Protein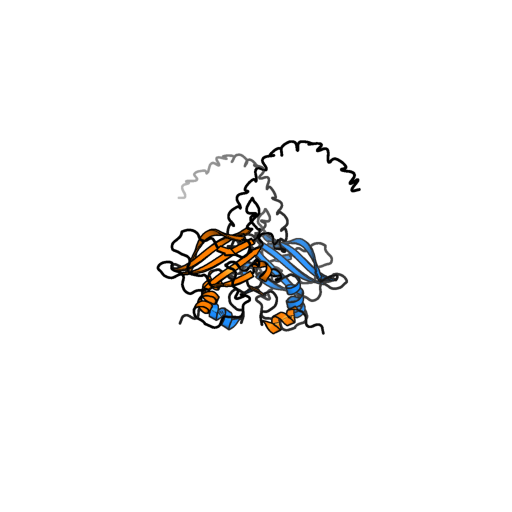 AF-0000000086717239 (afdb_homodimer)

Nearest PDB structures (foldseek):
  1ut4-assembly1_A  TM=8.420E-01  e=1.235E-12  Arabidopsis thaliana
  1ut7-assembly1_A  TM=8.519E-01  e=2.074E-12  Arabidopsis thaliana
  3swm-assembly1_A  TM=8.344E-01  e=1.849E-12  Arabidopsis thaliana
  1ut7-assembly1_B  TM=8.273E-01  e=2.074E-12  Arabidopsis thaliana
  7xp3-assembly1_A  TM=7.895E-01  e=3.708E-10  Arabidopsis thaliana

Solvent-accessible surface area (backbone atoms only — not comparable to full-atom values): 24141 Å² total; per-residue (Å²): 126,83,73,48,69,65,56,48,49,26,70,73,71,63,51,41,86,31,52,38,85,62,53,51,72,63,43,45,44,64,59,41,46,48,27,59,61,70,69,45,86,66,66,80,75,81,64,41,77,50,80,58,64,39,82,65,78,45,55,58,50,76,73,52,60,83,47,92,58,74,64,46,40,31,36,27,72,53,74,85,71,71,98,61,93,74,69,58,39,51,24,29,61,25,30,34,40,57,73,51,80,41,79,34,66,60,86,93,40,68,47,27,38,40,32,36,28,38,32,27,44,62,80,51,89,63,61,48,69,48,57,38,37,34,40,38,36,38,39,29,47,98,86,69,43,72,48,67,51,51,31,39,34,40,38,31,47,71,72,60,64,66,80,74,67,68,74,65,72,74,71,73,74,70,70,72,69,73,65,77,69,69,71,74,77,78,74,78,75,73,75,76,79,75,77,76,72,81,68,85,121,128,81,72,48,68,63,57,47,48,26,71,74,69,63,52,41,86,30,52,38,87,64,54,52,72,64,43,46,44,64,60,39,47,49,27,58,60,68,71,43,87,65,64,77,74,81,63,42,79,48,82,58,64,39,82,65,80,46,53,59,51,75,72,52,60,85,47,91,59,74,62,46,41,30,36,28,73,54,75,84,70,73,98,63,94,74,68,56,38,52,24,28,59,24,31,34,39,58,74,50,77,41,80,36,64,60,86,92,38,65,48,27,40,39,33,37,28,38,33,27,42,60,78,53,92,64,59,49,68,49,58,36,38,34,40,38,36,37,38,30,45,99,85,68,44,72,48,68,50,51,32,38,32,40,38,32,48,72,72,60,64,67,80,73,66,68,74,65,70,75,70,74,72,72,70,71,70,70,65,76,70,70,73,74,76,79,75,76,75,77,73,79,79,75,79,79,73,79,73,92,123

pLDDT: mean 70.82, std 26.4, range [20.53, 98.44]

Secondary structure (DSSP, 8-state):
----HHHHHHHHH-PPTTEEE---HHIIIIIIIHHHHHTPPPPS---EE---SB--SS-HHHHHTT-SSSEEEEEEE-----S-S---EEETTEEEEEEEEEEEEETTEEEEEEEEEEEEESSSSS--EEEEEEEEEEEB-TTSPBPSSEEEEEEEETT---TT-------------------------------------/----HHHHHHHHH-PPTTEEE---HHIIIIIIIHHHHHTPPPPS---EE---SB--SS-HHHHHTT-SSSEEEEEEE-----S-S---EEETTEEEEEEEEEEEEETTEEEEEEEEEEEEESSSSS--EEEEEEEEEEEB-TTSPBPSSEEEEEEEETTS--TT-------------------------------------

Structure (mmCIF, N/CA/C/O backbone):
data_AF-0000000086717239-model_v1
#
loop_
_entity.id
_entity.type
_entity.pdbx_description
1 polymer 'NAC domain-containing protein'
#
loop_
_atom_site.group_PDB
_atom_site.id
_atom_site.type_symbol
_atom_site.label_atom_id
_atom_site.label_alt_id
_atom_site.label_comp_id
_atom_site.label_asym_id
_atom_site.label_entity_id
_atom_site.label_seq_id
_atom_site.pdbx_PDB_ins_code
_atom_site.Cartn_x
_atom_site.Cartn_y
_atom_site.Cartn_z
_atom_site.occupancy
_atom_site.B_iso_or_equiv
_atom_site.auth_seq_id
_atom_site.auth_comp_id
_atom_site.auth_asym_id
_atom_site.auth_atom_id
_atom_site.pdbx_PDB_model_num
ATOM 1 N N . MET A 1 1 ? 20.172 -3.57 -23.344 1 28.31 1 MET A N 1
ATOM 2 C CA . MET A 1 1 ? 19.562 -4.152 -22.156 1 28.31 1 MET A CA 1
ATOM 3 C C . MET A 1 1 ? 18.703 -3.123 -21.438 1 28.31 1 MET A C 1
ATOM 5 O O . MET A 1 1 ? 19.219 -2.139 -20.906 1 28.31 1 MET A O 1
ATOM 9 N N . GLU A 1 2 ? 17.625 -2.703 -22.016 1 34.19 2 GLU A N 1
ATOM 10 C CA . GLU A 1 2 ? 16.797 -1.637 -21.453 1 34.19 2 GLU A CA 1
ATOM 11 C C . GLU A 1 2 ? 16.594 -1.83 -19.953 1 34.19 2 GLU A C 1
ATOM 13 O O . GLU A 1 2 ? 16.125 -2.885 -19.516 1 34.19 2 GLU A O 1
ATOM 18 N N . PHE A 1 3 ? 17.359 -1.358 -19.172 1 38.38 3 PHE A N 1
ATOM 19 C CA . PHE A 1 3 ? 17.281 -1.279 -17.719 1 38.38 3 PHE A CA 1
ATOM 20 C C . PHE A 1 3 ? 15.852 -1.016 -17.266 1 38.38 3 PHE A C 1
ATOM 22 O O . PHE A 1 3 ? 15.258 0.002 -17.625 1 38.38 3 PHE A O 1
ATOM 29 N N . ASP A 1 4 ? 15.039 -2.068 -17.047 1 47.44 4 ASP A N 1
ATOM 30 C CA . ASP A 1 4 ? 13.625 -2.062 -16.688 1 47.44 4 ASP A CA 1
ATOM 31 C C . ASP A 1 4 ? 13.344 -1.021 -15.602 1 47.44 4 ASP A C 1
ATOM 33 O O . ASP A 1 4 ? 14.18 -0.768 -14.734 1 47.44 4 ASP A O 1
ATOM 37 N N . SER A 1 5 ? 12.656 -0.025 -16.062 1 48.78 5 SER A N 1
ATOM 38 C CA . SER A 1 5 ? 12.234 1.107 -15.242 1 48.78 5 SER A CA 1
ATOM 39 C C . SER A 1 5 ? 12.195 0.737 -13.766 1 48.78 5 SER A C 1
ATOM 41 O O . SER A 1 5 ? 12.555 1.548 -12.906 1 48.78 5 SER A O 1
ATOM 43 N N . TYR A 1 6 ? 11.812 -0.535 -13.539 1 52.16 6 TYR A N 1
ATOM 44 C CA . TYR A 1 6 ? 11.719 -0.984 -12.148 1 52.16 6 TYR A CA 1
ATOM 45 C C . TYR A 1 6 ? 13.094 -1.133 -11.523 1 52.16 6 TYR A C 1
ATOM 4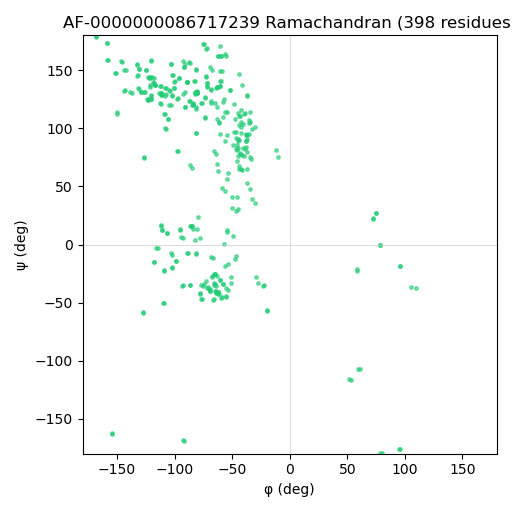7 O O . TYR A 1 6 ? 13.312 -0.74 -10.375 1 52.16 6 TYR A O 1
ATOM 55 N N . ASP A 1 7 ? 14.039 -1.602 -12.406 1 58.75 7 ASP A N 1
ATOM 56 C CA . ASP A 1 7 ? 15.406 -1.76 -11.914 1 58.75 7 ASP A CA 1
ATOM 57 C C . ASP A 1 7 ? 16.016 -0.408 -11.555 1 58.75 7 ASP A C 1
ATOM 59 O O . ASP A 1 7 ? 16.75 -0.294 -10.57 1 58.75 7 ASP A O 1
ATOM 63 N N . TYR A 1 8 ? 15.43 0.48 -12.227 1 57.28 8 TYR A N 1
ATOM 64 C CA . TYR A 1 8 ? 16 1.804 -12.016 1 57.28 8 TYR A CA 1
ATOM 65 C C . TYR A 1 8 ? 15.531 2.398 -10.695 1 57.28 8 TYR A C 1
ATOM 67 O O . TYR A 1 8 ? 16.328 2.938 -9.922 1 57.28 8 TYR A O 1
ATOM 75 N N . GLU A 1 9 ? 14.156 2.191 -10.422 1 65.94 9 GLU A N 1
ATOM 76 C CA . GLU A 1 9 ? 13.648 2.752 -9.172 1 65.94 9 GLU A CA 1
ATOM 77 C C . GLU A 1 9 ? 14.281 2.074 -7.965 1 65.94 9 GLU A C 1
ATOM 79 O O . GLU A 1 9 ? 14.656 2.742 -7 1 65.94 9 GLU A O 1
ATOM 84 N N . PHE A 1 10 ? 14.5 0.832 -8.203 1 72.25 10 PHE A N 1
ATOM 85 C CA . PHE A 1 10 ? 15.125 0.083 -7.125 1 72.25 10 PHE A CA 1
ATOM 86 C C . PHE A 1 10 ? 16.578 0.509 -6.949 1 72.25 10 PHE A C 1
ATOM 88 O O . PHE A 1 10 ? 17.062 0.66 -5.82 1 72.25 10 PHE A O 1
ATOM 95 N N . LEU A 1 11 ? 17.172 0.739 -8.031 1 70.44 11 LEU A N 1
ATOM 96 C CA . LEU A 1 11 ? 18.578 1.142 -7.988 1 70.44 11 LEU A CA 1
ATOM 97 C C . LEU A 1 11 ? 18.734 2.523 -7.363 1 70.44 11 LEU A C 1
ATOM 99 O O . LEU A 1 11 ? 19.688 2.779 -6.637 1 70.44 11 LEU A O 1
ATOM 103 N N . MET A 1 12 ? 17.734 3.348 -7.473 1 72.38 12 MET A N 1
ATOM 104 C CA . MET A 1 12 ? 17.828 4.73 -7.012 1 72.38 12 MET A CA 1
ATOM 105 C C . MET A 1 12 ? 17.328 4.867 -5.578 1 72.38 12 MET A C 1
ATOM 107 O O . MET A 1 12 ? 17.906 5.613 -4.781 1 72.38 12 MET A O 1
ATOM 111 N N . THR A 1 13 ? 16.297 4.066 -5.234 1 77.88 13 THR A N 1
ATOM 112 C CA . THR A 1 13 ? 15.641 4.309 -3.953 1 77.88 13 THR A CA 1
ATOM 113 C C . THR A 1 13 ? 15.961 3.191 -2.963 1 77.88 13 THR A C 1
ATOM 115 O O . THR A 1 13 ? 15.867 3.387 -1.749 1 77.88 13 THR A O 1
ATOM 118 N N . GLY A 1 14 ? 16.328 2.055 -3.57 1 82.75 14 GLY A N 1
ATOM 119 C CA . GLY A 1 14 ? 16.547 0.876 -2.748 1 82.75 14 GLY A CA 1
ATOM 120 C C . GLY A 1 14 ? 15.258 0.187 -2.332 1 82.75 14 GLY A C 1
ATOM 121 O O . GLY A 1 14 ? 15.289 -0.801 -1.595 1 82.75 14 GLY A O 1
ATOM 122 N N . ILE A 1 15 ? 14.109 0.762 -2.764 1 90.38 15 ILE A N 1
ATOM 123 C CA . ILE A 1 15 ? 12.828 0.146 -2.434 1 90.38 15 ILE A CA 1
ATOM 124 C C . ILE A 1 15 ? 12.508 -0.949 -3.447 1 90.38 15 ILE A C 1
ATOM 126 O O . ILE A 1 15 ? 12.391 -0.68 -4.645 1 90.38 15 ILE A O 1
ATOM 130 N N . PRO A 1 16 ? 12.367 -2.086 -3.02 1 91.94 16 PRO A N 1
ATOM 131 C CA . PRO A 1 16 ? 12.086 -3.178 -3.955 1 91.94 16 PRO A CA 1
ATOM 132 C C . PRO A 1 16 ? 10.766 -2.998 -4.699 1 91.94 16 PRO A C 1
ATOM 134 O O . PRO A 1 16 ? 9.875 -2.289 -4.223 1 91.94 16 PRO A O 1
ATOM 137 N N . PRO A 1 17 ? 10.617 -3.729 -5.812 1 92.56 17 PRO A N 1
ATOM 138 C CA . PRO A 1 17 ? 9.367 -3.646 -6.57 1 92.56 17 PRO A CA 1
ATOM 139 C C . PRO A 1 17 ? 8.148 -4.074 -5.746 1 92.56 17 PRO A C 1
ATOM 141 O O . PRO A 1 17 ? 8.227 -5.043 -4.988 1 92.56 17 PRO A O 1
ATOM 144 N N . GLY A 1 18 ? 7.105 -3.201 -5.949 1 92.25 18 GLY A N 1
ATOM 145 C CA . GLY A 1 18 ? 5.852 -3.584 -5.32 1 92.25 18 GLY A CA 1
ATOM 146 C C . GLY A 1 18 ? 5.637 -2.926 -3.969 1 92.25 18 GLY A C 1
ATOM 147 O O . GLY A 1 18 ? 4.52 -2.92 -3.447 1 92.25 18 GLY A O 1
ATOM 148 N N . TYR A 1 19 ? 6.66 -2.441 -3.369 1 91.06 19 TYR A N 1
ATOM 149 C CA . TYR A 1 19 ? 6.48 -1.702 -2.125 1 91.06 19 TYR A CA 1
ATOM 150 C C . TYR A 1 19 ? 6.039 -0.27 -2.398 1 91.06 19 TYR A C 1
ATOM 152 O O . TYR A 1 19 ? 6.625 0.417 -3.24 1 91.06 19 TYR A O 1
ATOM 160 N N . ARG A 1 20 ? 5.031 0.115 -1.733 1 90 20 ARG A N 1
ATOM 161 C CA . ARG A 1 20 ? 4.441 1.443 -1.872 1 90 20 ARG A CA 1
ATOM 162 C C . ARG A 1 20 ? 4.375 2.156 -0.525 1 90 20 ARG A C 1
ATOM 164 O O . ARG A 1 20 ? 4.211 1.516 0.515 1 90 20 ARG A O 1
ATOM 171 N N . PHE A 1 21 ? 4.457 3.455 -0.603 1 90.69 21 PHE A N 1
ATOM 172 C CA . PHE A 1 21 ? 4.395 4.254 0.616 1 90.69 21 PHE A CA 1
ATOM 173 C C . PHE A 1 21 ? 2.951 4.453 1.062 1 90.69 21 PHE A C 1
ATOM 175 O O . PHE A 1 21 ? 2.262 5.348 0.571 1 90.69 21 PHE A O 1
ATOM 182 N N . GLU A 1 22 ? 2.529 3.646 1.935 1 90.25 22 GLU A N 1
ATOM 183 C CA . GLU A 1 22 ? 1.215 3.676 2.568 1 90.25 22 GLU A CA 1
ATOM 184 C C . GLU A 1 22 ? 1.336 3.689 4.09 1 90.25 22 GLU A C 1
ATOM 186 O O . GLU A 1 22 ? 0.928 2.738 4.758 1 90.25 22 GLU A O 1
ATOM 191 N N . PRO A 1 23 ? 1.692 4.789 4.613 1 93.19 23 PRO A N 1
ATOM 192 C CA . PRO A 1 23 ? 1.985 4.852 6.047 1 93.19 23 PRO A CA 1
ATOM 193 C C . PRO A 1 23 ? 0.726 4.973 6.902 1 93.19 23 PRO A C 1
ATOM 195 O O . PRO A 1 23 ? -0.287 5.508 6.441 1 93.19 23 PRO A O 1
ATOM 198 N N . THR A 1 24 ? 0.783 4.473 8.078 1 93.31 24 THR A N 1
ATOM 199 C CA . THR A 1 24 ? -0.227 4.758 9.094 1 93.31 24 THR A CA 1
ATOM 200 C C . THR A 1 24 ? -0.044 6.164 9.656 1 93.31 24 THR A C 1
ATOM 202 O O . THR A 1 24 ? 0.996 6.793 9.453 1 93.31 24 THR A O 1
ATOM 205 N N . ASP A 1 25 ? -0.984 6.602 10.469 1 96.12 25 ASP A N 1
ATOM 206 C CA . ASP A 1 25 ? -0.884 7.895 11.141 1 96.12 25 ASP A CA 1
ATOM 207 C C . ASP A 1 25 ? 0.326 7.938 12.07 1 96.12 25 ASP A C 1
ATOM 209 O O . ASP A 1 25 ? 1.048 8.938 12.109 1 96.12 25 ASP A O 1
ATOM 213 N N . ILE A 1 26 ? 0.517 6.848 12.734 1 95.31 26 ILE A N 1
ATOM 214 C CA . ILE A 1 26 ? 1.59 6.793 13.719 1 95.31 26 ILE A CA 1
ATOM 215 C C . ILE A 1 26 ? 2.943 6.836 13.016 1 95.31 26 ILE A C 1
ATOM 217 O O . ILE A 1 26 ? 3.859 7.531 13.461 1 95.31 26 ILE A O 1
ATOM 221 N N . GLU A 1 27 ? 3.051 6.156 11.938 1 94.88 27 GLU A N 1
ATOM 222 C CA . GLU A 1 27 ? 4.293 6.195 11.172 1 94.88 27 GLU A CA 1
ATOM 223 C C . GLU A 1 27 ? 4.562 7.598 10.633 1 94.88 27 GLU A C 1
ATOM 225 O O . GLU A 1 27 ? 5.699 8.07 10.664 1 94.88 27 GLU A O 1
ATOM 230 N N . LEU A 1 28 ? 3.562 8.273 10.164 1 97.56 28 LEU A N 1
ATOM 231 C CA . LEU A 1 28 ? 3.719 9.633 9.664 1 97.56 28 LEU A CA 1
ATOM 232 C C . LEU A 1 28 ? 4.191 10.57 10.773 1 97.56 28 LEU A C 1
ATOM 234 O O . LEU A 1 28 ? 5.082 11.391 10.562 1 97.56 28 LEU A O 1
ATOM 238 N N . LEU A 1 29 ? 3.605 10.406 11.922 1 98 29 LEU A N 1
ATOM 239 C CA . LEU A 1 29 ? 3.924 11.312 13.023 1 98 29 LEU A CA 1
ATOM 240 C C . LEU A 1 29 ? 5.273 10.961 13.641 1 98 29 LEU A C 1
ATOM 242 O O . LEU A 1 29 ? 6.148 11.828 13.758 1 98 29 LEU A O 1
ATOM 246 N N . GLN A 1 30 ? 5.508 9.68 13.914 1 96 30 GLN A N 1
ATOM 247 C CA . GLN A 1 30 ? 6.656 9.281 14.719 1 96 30 GLN A CA 1
ATOM 248 C C . GLN A 1 30 ? 7.898 9.094 13.859 1 96 30 GLN A C 1
ATOM 250 O O . GLN A 1 30 ? 9.008 9.461 14.266 1 96 30 GLN A O 1
ATOM 255 N N . ASP A 1 31 ? 7.711 8.633 12.688 1 96 31 ASP A N 1
ATOM 256 C CA . ASP A 1 31 ? 8.883 8.266 11.906 1 96 31 ASP A CA 1
ATOM 257 C C . ASP A 1 31 ? 9.266 9.367 10.93 1 96 31 ASP A C 1
ATOM 259 O O . ASP A 1 31 ? 10.383 9.383 10.406 1 96 31 ASP A O 1
ATOM 263 N N . TYR A 1 32 ? 8.336 10.32 10.734 1 97.62 32 TYR A N 1
ATOM 264 C CA . TYR A 1 32 ? 8.656 11.32 9.727 1 97.62 32 TYR A CA 1
ATOM 2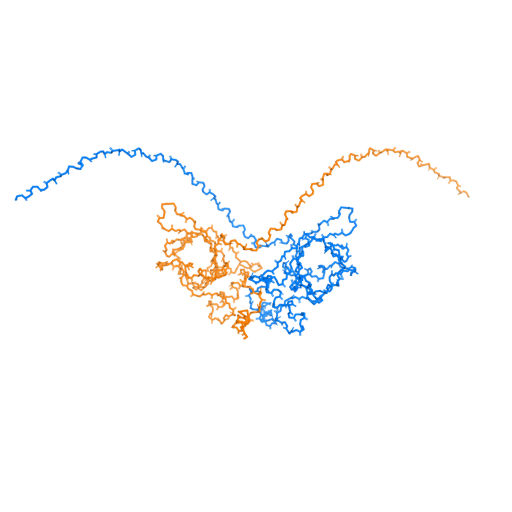65 C C . TYR A 1 32 ? 8.508 12.727 10.297 1 97.62 32 TYR A C 1
ATOM 267 O O . TYR A 1 32 ? 9.484 13.477 10.383 1 97.62 32 TYR A O 1
ATOM 275 N N . LEU A 1 33 ? 7.34 13.086 10.766 1 98.44 33 LEU A N 1
ATOM 276 C CA . LEU A 1 33 ? 7.117 14.469 11.188 1 98.44 33 LEU A CA 1
ATOM 277 C C . LEU A 1 33 ? 7.969 14.805 12.406 1 98.44 33 LEU A C 1
ATOM 279 O O . LEU A 1 33 ? 8.555 15.883 12.484 1 98.44 33 LEU A O 1
ATOM 283 N N . LEU A 1 34 ? 7.969 13.953 13.359 1 97.88 34 LEU A N 1
ATOM 284 C CA . LEU A 1 34 ? 8.773 14.18 14.555 1 97.88 34 LEU A CA 1
ATOM 285 C C . LEU A 1 34 ? 10.242 14.398 14.188 1 97.88 34 LEU A C 1
ATOM 287 O O . LEU A 1 34 ? 10.883 15.32 14.695 1 97.88 34 LEU A O 1
ATOM 291 N N . LYS A 1 35 ? 10.758 13.57 13.312 1 97.19 35 LYS A N 1
ATOM 292 C CA . LYS A 1 35 ? 12.141 13.711 12.875 1 97.19 35 LYS A CA 1
ATOM 293 C C . LYS A 1 35 ? 12.359 15.023 12.133 1 97.19 35 LYS A C 1
ATOM 295 O O . LYS A 1 35 ? 13.375 15.688 12.312 1 97.19 35 LYS A O 1
ATOM 300 N N . LYS A 1 36 ? 11.422 15.414 11.312 1 97.5 36 LYS A N 1
ATOM 301 C CA . LYS A 1 36 ? 11.484 16.688 10.602 1 97.5 36 LYS A CA 1
ATOM 302 C C . LYS A 1 36 ? 11.562 17.859 11.578 1 97.5 36 LYS A C 1
ATOM 304 O O . LYS A 1 36 ? 12.406 18.75 11.43 1 97.5 36 LYS A O 1
ATOM 309 N N . VAL A 1 37 ? 10.727 17.781 12.562 1 96.75 37 VAL A N 1
ATOM 310 C CA . VAL A 1 37 ? 10.641 18.844 13.555 1 96.75 37 VAL A CA 1
ATOM 311 C C . VAL A 1 37 ? 11.945 18.906 14.352 1 96.75 37 VAL A C 1
ATOM 313 O O . VAL A 1 37 ? 12.414 20 14.695 1 96.75 37 VAL A O 1
ATOM 316 N N . ASN A 1 38 ? 12.578 17.781 14.555 1 96.94 38 ASN A N 1
ATOM 317 C CA . ASN A 1 38 ? 13.789 17.719 15.367 1 96.94 38 ASN A CA 1
ATOM 318 C C . ASN A 1 38 ? 15.039 17.953 14.516 1 96.94 38 ASN A C 1
ATOM 320 O O . ASN A 1 38 ? 16.156 17.969 15.047 1 96.94 38 ASN A O 1
ATOM 324 N N . GLY A 1 39 ? 14.859 18.016 13.289 1 95.88 39 GLY A N 1
ATOM 325 C CA . GLY A 1 39 ? 16.016 18.188 12.414 1 95.88 39 GLY A CA 1
ATOM 326 C C . GLY A 1 39 ? 16.828 16.922 12.273 1 95.88 39 GLY A C 1
ATOM 327 O O . GLY A 1 39 ? 18.047 16.969 12.102 1 95.88 39 GLY A O 1
ATOM 328 N N . GLU A 1 40 ? 16.25 15.773 12.414 1 96.31 40 GLU A N 1
ATOM 329 C CA . GLU A 1 40 ? 16.906 14.477 12.273 1 96.31 40 GLU A CA 1
ATOM 330 C C . GLU A 1 40 ? 16.797 13.961 10.844 1 96.31 40 GLU A C 1
ATOM 332 O O . GLU A 1 40 ? 15.891 14.336 10.102 1 96.31 40 GLU A O 1
ATOM 337 N N . PRO A 1 41 ? 17.797 13.141 10.508 1 95.06 41 PRO A N 1
ATOM 338 C CA . PRO A 1 41 ? 17.688 12.547 9.172 1 95.06 41 PRO A CA 1
ATOM 339 C C . PRO A 1 41 ? 16.422 11.703 9 1 95.06 41 PRO A C 1
ATOM 341 O O . PRO A 1 41 ? 16 11.016 9.93 1 95.06 41 PRO A O 1
ATOM 344 N N . LEU A 1 42 ? 15.867 11.812 7.863 1 95.31 42 LEU A N 1
ATOM 345 C CA . LEU A 1 42 ? 14.656 11.062 7.547 1 95.31 42 LEU A CA 1
ATOM 346 C C . LEU A 1 42 ? 14.992 9.773 6.805 1 95.31 42 LEU A C 1
ATOM 348 O O . LEU A 1 42 ? 15.922 9.75 5.988 1 95.31 42 LEU A O 1
ATOM 352 N N . PRO A 1 43 ? 14.258 8.703 7.074 1 92.31 43 PRO A N 1
ATOM 353 C CA . PRO A 1 43 ? 14.367 7.547 6.18 1 92.31 43 PRO A CA 1
ATOM 354 C C . PRO A 1 43 ? 13.984 7.879 4.738 1 92.31 43 PRO A C 1
ATOM 356 O O . PRO A 1 43 ? 13.375 8.922 4.484 1 92.31 43 PRO A O 1
ATOM 359 N N . TYR A 1 44 ? 14.406 7.027 3.877 1 89.56 44 TYR A N 1
ATOM 360 C CA . TYR A 1 44 ? 13.945 7.242 2.51 1 89.56 44 TYR A CA 1
ATOM 361 C C . TYR A 1 44 ? 12.43 7.387 2.459 1 89.56 44 TYR A C 1
ATOM 363 O O . TYR A 1 44 ? 11.703 6.629 3.109 1 89.56 44 TYR A O 1
ATOM 371 N N . ASN A 1 45 ? 11.992 8.367 1.777 1 89.62 45 ASN A N 1
ATOM 372 C CA . ASN A 1 45 ? 10.562 8.617 1.628 1 89.62 45 ASN A CA 1
ATOM 373 C C . ASN A 1 45 ? 10.273 9.484 0.404 1 89.62 45 ASN A C 1
ATOM 375 O O . ASN A 1 45 ? 11.195 9.938 -0.272 1 89.62 45 ASN A O 1
ATOM 379 N N . ILE A 1 46 ? 8.961 9.617 0.164 1 88.75 46 ILE A N 1
ATOM 380 C CA . ILE A 1 46 ? 8.57 10.406 -0.998 1 88.75 46 ILE A CA 1
ATOM 381 C C . ILE A 1 46 ? 7.898 11.695 -0.539 1 88.75 46 ILE A C 1
ATOM 383 O O . ILE A 1 46 ? 7.172 12.328 -1.307 1 88.75 46 ILE A O 1
ATOM 387 N N . ILE A 1 47 ? 8.031 12.078 0.667 1 91.69 47 ILE A N 1
ATOM 388 C CA . ILE A 1 47 ? 7.387 13.273 1.195 1 91.69 47 ILE A CA 1
ATOM 389 C C . ILE A 1 47 ? 8.141 14.516 0.72 1 91.69 47 ILE A C 1
ATOM 391 O O . ILE A 1 47 ? 9.336 14.672 1.004 1 91.69 47 ILE A O 1
ATOM 395 N N . SER A 1 48 ? 7.52 15.398 0.047 1 88.69 48 SER A N 1
ATOM 396 C CA . SER A 1 48 ? 8.125 16.641 -0.41 1 88.69 48 SER A CA 1
ATOM 397 C C . SER A 1 48 ? 8.023 17.734 0.652 1 88.69 48 SER A C 1
ATOM 399 O O . SER A 1 48 ? 7.23 17.609 1.588 1 88.69 48 SER A O 1
ATOM 401 N N . GLU A 1 49 ? 8.867 18.625 0.556 1 88.75 49 GLU A N 1
ATOM 402 C CA . GLU A 1 49 ? 8.742 19.844 1.354 1 88.75 49 GLU A CA 1
ATOM 403 C C . GLU A 1 49 ? 8.359 21.047 0.482 1 88.75 49 GLU A C 1
ATOM 405 O O . GLU A 1 49 ? 9.141 21.469 -0.373 1 88.75 49 GLU A O 1
ATOM 410 N N . CYS A 1 50 ? 7.156 21.516 0.699 1 84.56 50 CYS A N 1
ATOM 411 C CA . CYS A 1 50 ? 6.625 22.609 -0.119 1 84.56 50 CYS A CA 1
ATOM 412 C C . CYS A 1 50 ? 5.621 23.438 0.668 1 84.56 50 CYS A C 1
ATOM 414 O O . CYS A 1 50 ? 4.922 22.922 1.537 1 84.56 50 CYS A O 1
ATOM 416 N N . GLU A 1 51 ? 5.609 24.688 0.35 1 85 51 GLU A N 1
ATOM 417 C CA . GLU A 1 51 ? 4.578 25.531 0.939 1 85 51 GLU A CA 1
ATOM 418 C C . GLU A 1 51 ? 3.256 25.391 0.189 1 85 51 GLU A C 1
ATOM 420 O O . GLU A 1 51 ? 3.166 25.734 -0.992 1 85 51 GLU A O 1
ATOM 425 N N . ILE A 1 52 ? 2.268 24.906 0.875 1 86 52 ILE A N 1
ATOM 426 C CA . ILE A 1 52 ? 1.023 24.672 0.151 1 86 52 ILE A CA 1
ATOM 427 C C . ILE A 1 52 ? -0.07 25.594 0.686 1 86 52 ILE A C 1
ATOM 429 O O . ILE A 1 52 ? -1.216 25.531 0.233 1 86 52 ILE A O 1
ATOM 433 N N . TYR A 1 53 ? 0.252 26.328 1.659 1 87.06 53 TYR A N 1
ATOM 434 C CA . TYR A 1 53 ? -0.69 27.312 2.188 1 87.06 53 TYR A CA 1
ATOM 435 C C . TYR A 1 53 ? -0.331 28.719 1.723 1 87.06 53 TYR A C 1
ATOM 437 O O . TYR A 1 53 ? 0.831 29 1.425 1 87.06 53 TYR A O 1
ATOM 445 N N . GLY A 1 54 ? -1.361 29.531 1.717 1 81.44 54 GLY A N 1
ATOM 446 C CA . GLY A 1 54 ? -1.154 30.922 1.36 1 81.44 54 GLY A CA 1
ATOM 447 C C . GLY A 1 54 ? -1.432 31.219 -0.103 1 81.44 54 GLY A C 1
ATOM 448 O O . GLY A 1 54 ? -1.973 30.375 -0.817 1 81.44 54 GLY A O 1
ATOM 449 N N . ASN A 1 55 ? -1.185 32.438 -0.47 1 67 55 ASN A N 1
ATOM 450 C CA . ASN A 1 55 ? -1.518 32.938 -1.802 1 67 55 ASN A CA 1
ATOM 451 C C . ASN A 1 55 ? -0.411 32.625 -2.807 1 67 55 ASN A C 1
ATOM 453 O O . ASN A 1 55 ? 0.384 33.5 -3.15 1 67 55 ASN A O 1
ATOM 457 N N . GLN A 1 56 ? -0.216 31.359 -3.07 1 63.16 56 GLN A N 1
ATOM 458 C CA . GLN A 1 56 ? 0.895 30.984 -3.941 1 63.16 56 GLN A CA 1
ATOM 459 C C . GLN A 1 56 ? 0.493 31.062 -5.41 1 63.16 56 GLN A C 1
ATOM 461 O O . GLN A 1 56 ? 1.321 30.859 -6.301 1 63.16 56 GLN A O 1
ATOM 466 N N . GLY A 1 57 ? -0.57 31.703 -5.707 1 60.47 57 GLY A N 1
ATOM 467 C CA . GLY A 1 57 ? -1.013 31.891 -7.082 1 60.47 57 GLY A CA 1
ATOM 468 C C . GLY A 1 57 ? -1.24 30.578 -7.809 1 60.47 57 GLY A C 1
ATOM 469 O O . GLY A 1 57 ? -1.753 30.562 -8.93 1 60.47 57 GLY A O 1
ATOM 470 N N . LYS A 1 58 ? -0.6 29.438 -7.355 1 59.81 58 LYS A N 1
ATOM 471 C CA . LYS A 1 58 ? -0.815 28.156 -8.023 1 59.81 58 LYS A CA 1
ATOM 472 C C . LYS A 1 58 ? -1.441 27.141 -7.07 1 59.81 58 LYS A C 1
ATOM 474 O O . LYS A 1 58 ? -1.23 27.203 -5.859 1 59.81 58 LYS A O 1
ATOM 479 N N . GLU A 1 59 ? -2.33 26.359 -7.762 1 59.44 59 GLU A N 1
ATOM 480 C CA . GLU A 1 59 ? -2.975 25.312 -6.973 1 59.44 59 GLU A CA 1
ATOM 481 C C . GLU A 1 59 ? -1.951 24.312 -6.445 1 59.44 59 GLU A C 1
ATOM 483 O O . GLU A 1 59 ? -1.014 23.938 -7.156 1 59.44 59 GLU A O 1
ATOM 488 N N . PRO A 1 60 ? -2.064 23.938 -5.199 1 56.41 60 PRO A N 1
ATOM 489 C CA . PRO A 1 60 ? -1.059 23.078 -4.574 1 56.41 60 PRO A CA 1
ATOM 490 C C . PRO A 1 60 ? -0.825 21.781 -5.344 1 56.41 60 PRO A C 1
ATOM 492 O O . PRO A 1 60 ? 0.294 21.266 -5.363 1 56.41 60 PRO A O 1
ATOM 495 N N . TRP A 1 61 ? -1.914 21.234 -5.887 1 55.34 61 TRP A N 1
ATOM 496 C CA . TRP A 1 61 ? -1.763 19.922 -6.523 1 55.34 61 TRP A CA 1
ATOM 497 C C . TRP A 1 61 ? -1.04 20.047 -7.863 1 55.34 61 TRP A C 1
ATOM 499 O O . TRP A 1 61 ? -0.505 19.062 -8.383 1 55.34 61 TRP A O 1
ATOM 509 N N . LYS A 1 62 ? -1.331 21.172 -8.469 1 56 62 LYS A N 1
ATOM 510 C CA . LYS A 1 62 ? -0.616 21.297 -9.734 1 56 62 LYS A CA 1
ATOM 511 C C . LYS A 1 62 ? 0.886 21.109 -9.539 1 56 62 LYS A C 1
ATOM 513 O O . LYS A 1 62 ? 1.604 20.781 -10.484 1 56 62 LYS A O 1
ATOM 518 N N . ILE A 1 63 ? 1.183 21.234 -8.328 1 52.66 63 ILE A N 1
ATOM 519 C CA . ILE A 1 63 ? 2.578 20.953 -8.016 1 52.66 63 ILE A CA 1
ATOM 520 C C . ILE A 1 63 ? 2.803 19.438 -8.008 1 52.66 63 ILE A C 1
ATOM 522 O O . ILE A 1 63 ? 3.855 18.969 -8.438 1 52.66 63 ILE A O 1
ATOM 526 N N . PHE A 1 64 ? 1.78 18.734 -7.551 1 54.16 64 PHE A N 1
ATOM 527 C CA . PHE A 1 64 ? 1.965 17.312 -7.266 1 54.16 64 PHE A CA 1
ATOM 528 C C . PHE A 1 64 ? 1.372 16.453 -8.375 1 54.16 64 PHE A C 1
ATOM 530 O O . PHE A 1 64 ? 1.626 15.258 -8.445 1 54.16 64 PHE A O 1
ATOM 537 N N . ILE A 1 65 ? 0.477 16.938 -9.188 1 47.66 65 ILE A N 1
ATOM 538 C CA . ILE A 1 65 ? -0.442 16.203 -10.039 1 47.66 65 ILE A CA 1
ATOM 539 C C . ILE A 1 65 ? 0.333 15.172 -10.852 1 47.66 65 ILE A C 1
ATOM 541 O O . ILE A 1 65 ? -0.17 14.078 -11.125 1 47.66 65 ILE A O 1
ATOM 545 N N . GLU A 1 66 ? 1.506 15.406 -11.109 1 44.62 66 GLU A N 1
ATOM 546 C CA . GLU A 1 66 ? 2.029 14.531 -12.148 1 44.62 66 GLU A CA 1
ATOM 547 C C . GLU A 1 66 ? 2.451 13.18 -11.562 1 44.62 66 GLU A C 1
ATOM 549 O O . GLU A 1 66 ? 3.07 12.367 -12.258 1 44.62 66 GLU A O 1
ATOM 554 N N . THR A 1 67 ? 2.154 13.109 -10.266 1 44.47 67 THR A N 1
ATOM 555 C CA . THR A 1 67 ? 2.762 11.852 -9.844 1 44.47 67 THR A CA 1
ATOM 556 C C . THR A 1 67 ? 1.756 10.703 -9.938 1 44.47 67 THR A C 1
ATOM 558 O O . THR A 1 67 ? 0.546 10.93 -9.844 1 44.47 67 THR A O 1
ATOM 561 N N . SER A 1 68 ? 2.096 9.68 -10.531 1 46.28 68 SER A N 1
ATOM 562 C CA . SER A 1 68 ? 1.388 8.422 -10.727 1 46.28 68 SER A CA 1
ATOM 563 C C . SER A 1 68 ? 0.781 7.914 -9.422 1 46.28 68 SER A C 1
ATOM 565 O O . SER A 1 68 ? -0.034 6.988 -9.43 1 46.28 68 SER A O 1
ATOM 567 N N . THR A 1 69 ? 1.2 8.633 -8.234 1 56.75 69 THR A N 1
ATOM 568 C CA . THR A 1 69 ? 0.697 8.047 -6.996 1 56.75 69 THR A CA 1
ATOM 569 C C . THR A 1 69 ? -0.661 8.641 -6.633 1 56.75 69 THR A C 1
ATOM 571 O O . THR A 1 69 ? -0.958 9.781 -6.977 1 56.75 69 THR A O 1
ATOM 574 N N . GLN A 1 70 ? -1.526 7.828 -6.164 1 69.06 70 GLN A N 1
ATOM 575 C CA . GLN A 1 70 ? -2.887 8.195 -5.789 1 69.06 70 GLN A CA 1
ATOM 576 C C . GLN A 1 70 ? -2.889 9.242 -4.68 1 69.06 70 GLN A C 1
ATOM 578 O O . GLN A 1 70 ? -3.697 10.172 -4.695 1 69.06 70 GLN A O 1
ATOM 583 N N . THR A 1 71 ? -1.889 9.305 -3.729 1 83.44 71 THR A N 1
ATOM 584 C CA . THR A 1 71 ? -1.828 10.219 -2.596 1 83.44 71 THR A CA 1
ATOM 585 C C . THR A 1 71 ? -0.479 10.93 -2.547 1 83.44 71 THR A C 1
ATOM 587 O O . THR A 1 71 ? 0.568 10.297 -2.695 1 83.44 71 THR A O 1
ATOM 590 N N . PHE A 1 72 ? -0.417 12.273 -2.391 1 86.88 72 PHE A N 1
ATOM 591 C CA . PHE A 1 72 ? 0.787 13.086 -2.242 1 86.88 72 PHE A CA 1
ATOM 592 C C . PHE A 1 72 ? 1.024 13.438 -0.78 1 86.88 72 PHE A C 1
ATOM 594 O O . PHE A 1 72 ? 0.085 13.781 -0.059 1 86.88 72 PHE A O 1
ATOM 601 N N . TYR A 1 73 ? 2.342 13.391 -0.393 1 91.81 73 TYR A N 1
ATOM 602 C CA . TYR A 1 73 ? 2.711 13.758 0.969 1 91.81 73 TYR A CA 1
ATOM 603 C C . TYR A 1 73 ? 3.625 14.977 0.974 1 91.81 73 TYR A C 1
ATOM 605 O O . TYR A 1 73 ? 4.547 15.078 0.159 1 91.81 73 TYR A O 1
ATOM 613 N N . VAL A 1 74 ? 3.355 15.891 1.895 1 92.75 74 VAL A N 1
ATOM 614 C CA . VAL A 1 74 ? 4.117 17.141 1.896 1 92.75 74 VAL A CA 1
ATOM 615 C C . VAL A 1 74 ? 4.375 17.578 3.332 1 92.75 74 VAL A C 1
ATOM 617 O O . VAL A 1 74 ? 3.467 17.562 4.168 1 92.75 74 VAL A O 1
ATOM 620 N N . PHE A 1 75 ? 5.594 17.922 3.586 1 94.44 75 PHE A N 1
ATOM 621 C CA . PHE A 1 75 ? 5.887 18.766 4.746 1 94.44 75 PHE A CA 1
ATOM 622 C C . PHE A 1 75 ? 5.645 20.234 4.426 1 94.44 75 PHE A C 1
ATOM 624 O O . PHE A 1 75 ? 6.133 20.734 3.412 1 94.44 75 PHE A O 1
ATOM 631 N N . THR A 1 76 ? 4.914 20.906 5.234 1 92.38 76 THR A N 1
ATOM 632 C CA . THR A 1 76 ? 4.707 22.344 5.055 1 92.38 76 THR A CA 1
ATOM 633 C C . THR A 1 76 ? 4.672 23.047 6.402 1 92.38 76 THR A C 1
ATOM 635 O O . THR A 1 76 ? 4.309 22.453 7.418 1 92.38 76 THR A O 1
ATOM 638 N N . LYS A 1 77 ? 5.074 24.234 6.414 1 91.44 77 LYS A N 1
ATOM 639 C CA . LYS A 1 77 ? 5.035 25.031 7.637 1 91.44 77 LYS A CA 1
ATOM 640 C C . LYS A 1 77 ? 3.645 25.609 7.875 1 91.44 77 LYS A C 1
ATOM 642 O O . LYS A 1 77 ? 2.979 26.047 6.93 1 91.44 77 LYS A O 1
ATOM 647 N N . LEU A 1 78 ? 3.27 25.391 9.055 1 87.81 78 LEU A N 1
ATOM 648 C CA . LEU A 1 78 ? 2.006 26 9.469 1 87.81 78 LEU A CA 1
ATOM 649 C C . LEU A 1 78 ? 2.248 27.188 10.398 1 87.81 78 LEU A C 1
ATOM 651 O O . LEU A 1 78 ? 2.826 27.016 11.477 1 87.81 78 LEU A O 1
ATOM 655 N N . LYS A 1 79 ? 1.997 28.359 9.82 1 71.56 79 LYS A N 1
ATOM 656 C CA . LYS A 1 79 ? 2.135 29.547 10.648 1 71.56 79 LYS A CA 1
ATOM 657 C C . LYS A 1 79 ? 1.048 29.609 11.719 1 71.56 79 LYS A C 1
ATOM 659 O O . LYS A 1 79 ? -0.098 29.234 11.461 1 71.56 79 LYS A O 1
ATOM 664 N N . LYS A 1 80 ? 1.468 29.656 12.961 1 60.12 80 LYS A N 1
ATOM 665 C CA . LYS A 1 80 ? 0.629 29.688 14.156 1 60.12 80 LYS A CA 1
ATOM 666 C C . LYS A 1 80 ? -0.615 30.547 13.922 1 60.12 80 LYS A C 1
ATOM 668 O O . LYS A 1 80 ? -0.513 31.688 13.492 1 60.12 80 LYS A O 1
ATOM 673 N N . LYS A 1 81 ? -1.701 29.828 13.539 1 58.72 81 LYS A N 1
ATOM 674 C CA . LYS A 1 81 ? -2.924 30.625 13.406 1 58.72 81 LYS A CA 1
ATOM 675 C C . LYS A 1 81 ? -3.418 31.109 14.773 1 58.72 81 LYS A C 1
ATOM 677 O O . LYS A 1 81 ? -3.053 30.531 15.805 1 58.72 81 LYS A O 1
ATOM 682 N N . GLY A 1 82 ? -4.109 32.219 14.75 1 55.66 82 GLY A N 1
ATOM 683 C CA . GLY A 1 82 ? -4.742 32.812 15.914 1 55.66 82 GLY A CA 1
ATOM 684 C C . GLY A 1 82 ? -5.707 31.891 16.625 1 55.66 82 GLY A C 1
ATOM 685 O O . GLY A 1 82 ? -5.914 30.75 16.203 1 55.66 82 GLY A O 1
ATOM 686 N N . LYS A 1 83 ? -6.141 32.125 17.859 1 56.22 83 LYS A N 1
ATOM 687 C CA . LYS A 1 83 ? -6.961 31.469 18.859 1 56.22 83 LYS A CA 1
ATOM 688 C C . LYS A 1 83 ? -8.336 31.109 18.312 1 56.22 83 LYS A C 1
ATOM 690 O O . LYS A 1 83 ? -9.18 30.562 19.016 1 56.22 83 LYS A O 1
ATOM 695 N N . GLY A 1 84 ? -8.609 31.203 16.891 1 57.97 84 GLY A N 1
ATOM 696 C CA . GLY A 1 84 ? -9.977 30.984 16.453 1 57.97 84 GLY A CA 1
ATOM 697 C C . GLY A 1 84 ? -10.281 29.547 16.109 1 57.97 84 GLY A C 1
ATOM 698 O O . GLY A 1 84 ? -9.367 28.734 15.961 1 57.97 84 GLY A O 1
ATOM 699 N N . LYS A 1 85 ? -11.57 29.094 16.172 1 68.19 85 LYS A N 1
ATOM 700 C CA . LYS A 1 85 ? -12.125 27.766 15.914 1 68.19 85 LYS A CA 1
ATOM 701 C C . LYS A 1 85 ? -11.992 27.391 14.438 1 68.19 85 LYS A C 1
ATOM 703 O O . LYS A 1 85 ? -12.016 26.203 14.086 1 68.19 85 LYS A O 1
ATOM 708 N N . ASN A 1 86 ? -11.633 28.344 13.57 1 79.19 86 ASN A N 1
ATOM 709 C CA . ASN A 1 86 ? -11.562 28.094 12.133 1 79.19 86 ASN A CA 1
ATOM 710 C C . ASN A 1 86 ? -10.227 27.469 11.734 1 79.19 86 ASN A C 1
ATOM 712 O O . ASN A 1 86 ? -9.164 28 12.047 1 79.19 86 ASN A O 1
ATOM 716 N N . ILE A 1 87 ? -10.359 26.297 11.141 1 88.94 87 ILE A N 1
ATOM 717 C CA . ILE A 1 87 ? -9.133 25.594 10.789 1 88.94 87 ILE A CA 1
ATOM 718 C C . ILE A 1 87 ? -8.914 25.656 9.281 1 88.94 87 ILE A C 1
ATOM 720 O O . ILE A 1 87 ? -8.039 24.969 8.742 1 88.94 87 ILE A O 1
ATOM 724 N N . ASP A 1 88 ? -9.695 26.469 8.531 1 90 88 ASP A N 1
ATOM 725 C CA . ASP A 1 88 ? -9.539 26.578 7.082 1 90 88 ASP A CA 1
ATOM 726 C C . ASP A 1 88 ? -8.141 27.078 6.715 1 90 88 ASP A C 1
ATOM 728 O O . ASP A 1 88 ? -7.5 27.781 7.492 1 90 88 ASP A O 1
ATOM 732 N N . ARG A 1 89 ? -7.707 26.625 5.559 1 89.69 89 ARG A N 1
ATOM 733 C CA . ARG A 1 89 ? -6.422 27.078 5.031 1 89.69 89 ARG A CA 1
ATOM 734 C C . ARG A 1 89 ? -6.586 27.703 3.652 1 89.69 89 ARG A C 1
ATOM 736 O O . ARG A 1 89 ? -7.102 27.062 2.73 1 89.69 89 ARG A O 1
ATOM 743 N N . VAL A 1 90 ? -6.105 28.984 3.531 1 85.38 90 VAL A N 1
ATOM 744 C CA . VAL A 1 90 ? -6.078 29.594 2.211 1 85.38 90 VAL A CA 1
ATOM 745 C C . VAL A 1 90 ? -4.984 28.953 1.361 1 85.38 90 VAL A C 1
ATOM 747 O O . VAL A 1 90 ? -3.865 28.75 1.837 1 85.38 90 VAL A O 1
ATOM 750 N N . ALA A 1 91 ? -5.305 28.656 0.112 1 84.81 91 ALA A N 1
ATOM 751 C CA . ALA A 1 91 ? -4.336 28.031 -0.788 1 84.81 91 ALA A CA 1
ATOM 752 C C . ALA A 1 91 ? -4.598 28.438 -2.236 1 84.81 91 ALA A C 1
ATOM 754 O O . ALA A 1 91 ? -5.59 28.016 -2.834 1 84.81 91 ALA A O 1
ATOM 755 N N . GLY A 1 92 ? -3.629 29.203 -2.719 1 78.31 92 GLY A N 1
ATOM 756 C CA . GLY A 1 92 ? -3.762 29.625 -4.105 1 78.31 92 GLY A CA 1
ATOM 757 C C . GLY A 1 92 ? -5.094 30.281 -4.402 1 78.31 92 GLY A C 1
ATOM 758 O O . GLY A 1 92 ? -5.457 31.281 -3.775 1 78.31 92 GLY A O 1
ATOM 759 N N . CYS A 1 93 ? -5.824 29.5 -5.348 1 72.75 93 CYS A N 1
ATOM 760 C CA . CYS A 1 93 ? -7.074 30.078 -5.836 1 72.75 93 CYS A CA 1
ATOM 761 C C . CYS A 1 93 ? -8.258 29.562 -5.023 1 72.75 93 CYS A C 1
ATOM 763 O O . CYS A 1 93 ? -9.414 29.703 -5.441 1 72.75 93 CYS A O 1
ATOM 765 N N . GLY A 1 94 ? -7.934 28.922 -3.877 1 83.38 94 GLY A N 1
ATOM 766 C CA . GLY A 1 94 ? -9.031 28.375 -3.096 1 83.38 94 GLY A CA 1
ATOM 767 C C . GLY A 1 94 ? -8.703 28.25 -1.619 1 83.38 94 GLY A C 1
ATOM 768 O O . GLY A 1 94 ? -7.934 29.047 -1.077 1 83.38 94 GLY A O 1
ATOM 769 N N . THR A 1 95 ? -9.562 27.438 -1.073 1 86.06 95 THR A N 1
ATOM 770 C CA . THR A 1 95 ? -9.438 27.25 0.367 1 86.06 95 THR A CA 1
ATOM 771 C C . THR A 1 95 ? -9.602 25.781 0.732 1 86.06 95 THR A C 1
ATOM 773 O O . THR A 1 95 ? -10.484 25.094 0.202 1 86.06 95 THR A O 1
ATOM 776 N N . TRP A 1 96 ? -8.664 25.312 1.513 1 89.75 96 TRP A N 1
ATOM 777 C CA . TRP A 1 96 ? -8.922 24.047 2.201 1 89.75 96 TRP A CA 1
ATOM 778 C C . TRP A 1 96 ? -9.922 24.25 3.336 1 89.75 96 TRP A C 1
ATOM 780 O O . TRP A 1 96 ? -9.594 24.828 4.371 1 89.75 96 TRP A O 1
ATOM 790 N N . LYS A 1 97 ? -11.117 23.734 3.16 1 90.12 97 LYS A N 1
ATOM 791 C CA . LYS A 1 97 ? -12.164 23.875 4.168 1 90.12 97 LYS A CA 1
ATOM 792 C C . LYS A 1 97 ? -12.086 22.75 5.207 1 90.12 97 LYS A C 1
ATOM 794 O O . LYS A 1 97 ? -12.172 21.578 4.863 1 90.12 97 LYS A O 1
ATOM 799 N N . GLY A 1 98 ? -11.969 23.203 6.438 1 92.62 98 GLY A N 1
ATOM 800 C CA . GLY A 1 98 ? -11.891 22.219 7.52 1 92.62 98 GLY A CA 1
ATOM 801 C C . GLY A 1 98 ? -13.18 21.469 7.738 1 92.62 98 GLY A C 1
ATOM 802 O O . GLY A 1 98 ? -14.258 22.062 7.77 1 92.62 98 GLY A O 1
ATOM 803 N N . GLN A 1 99 ? -13.031 20.078 7.867 1 92 99 GLN A N 1
ATOM 804 C CA . GLN A 1 99 ? -14.203 19.25 8.086 1 92 99 GLN A CA 1
ATOM 805 C C . GLN A 1 99 ? -14.227 18.688 9.508 1 92 99 GLN A C 1
ATOM 807 O O . GLN A 1 99 ? -15.242 18.781 10.203 1 92 99 GLN A O 1
ATOM 812 N N . ARG A 1 100 ? -13.203 18.094 9.984 1 94.44 100 ARG A N 1
ATOM 813 C CA . ARG A 1 100 ? -13.133 17.484 11.305 1 94.44 100 ARG A CA 1
ATOM 814 C C . ARG A 1 100 ? -11.688 17.344 11.773 1 94.44 100 ARG A C 1
ATOM 816 O O . ARG A 1 100 ? -10.766 17.391 10.961 1 94.44 100 ARG A O 1
ATOM 823 N N . THR A 1 101 ? -11.578 17.219 13.07 1 94.44 101 THR A N 1
ATOM 824 C CA . THR A 1 101 ? -10.312 16.953 13.742 1 94.44 101 THR A CA 1
ATOM 825 C C . THR A 1 101 ? -10.414 15.688 14.594 1 94.44 101 THR A C 1
ATOM 827 O O . THR A 1 101 ? -11.305 15.57 15.438 1 94.44 101 THR A O 1
ATOM 830 N N . ASP A 1 102 ? -9.461 14.711 14.328 1 96.12 102 ASP A N 1
ATOM 831 C CA . ASP A 1 102 ? -9.398 13.477 15.102 1 96.12 102 ASP A CA 1
ATOM 832 C C . ASP A 1 102 ? -8.07 13.367 15.852 1 96.12 102 ASP A C 1
ATOM 834 O O . ASP A 1 102 ? -7.016 13.672 15.297 1 96.12 102 ASP A O 1
ATOM 838 N N . PRO A 1 103 ? -8.203 12.93 17.094 1 97.19 103 PRO A N 1
ATOM 839 C CA . PRO A 1 103 ? -6.945 12.688 17.797 1 97.19 103 PRO A CA 1
ATOM 840 C C . PRO A 1 103 ? -6.219 11.445 17.312 1 97.19 103 PRO A C 1
ATOM 842 O O . PRO A 1 103 ? -6.859 10.461 16.922 1 97.19 103 PRO A O 1
ATOM 845 N N . ILE A 1 104 ? -4.965 11.516 17.312 1 97.12 104 ILE A N 1
ATOM 846 C CA . ILE A 1 104 ? -4.137 10.344 17.031 1 97.12 104 ILE A CA 1
ATOM 847 C C . ILE A 1 104 ? -3.531 9.82 18.328 1 97.12 104 ILE A C 1
ATOM 849 O O . ILE A 1 104 ? -2.75 10.516 18.984 1 97.12 104 ILE A O 1
ATOM 853 N N . MET A 1 105 ? -3.889 8.57 18.594 1 96.12 105 MET A N 1
ATOM 854 C CA . MET A 1 105 ? -3.494 7.98 19.859 1 96.12 105 MET A CA 1
ATOM 855 C C . MET A 1 105 ? -2.398 6.938 19.672 1 96.12 105 MET A C 1
ATOM 857 O O . MET A 1 105 ? -2.445 6.152 18.719 1 96.12 105 MET A O 1
ATOM 861 N N . ASP A 1 106 ? -1.41 6.934 20.438 1 93.06 106 ASP A N 1
ATOM 862 C CA . ASP A 1 106 ? -0.473 5.828 20.625 1 93.06 106 ASP A CA 1
ATOM 863 C C . ASP A 1 106 ? -0.667 5.164 21.984 1 93.06 106 ASP A C 1
ATOM 865 O O . ASP A 1 106 ? -0.206 5.68 23 1 93.06 106 ASP A O 1
ATOM 869 N N . GLU A 1 107 ? -1.321 4.102 21.953 1 88.94 107 GLU A N 1
ATOM 870 C CA . GLU A 1 107 ? -1.812 3.484 23.172 1 88.94 107 GLU A CA 1
ATOM 871 C C . GLU A 1 107 ? -2.75 4.422 23.938 1 88.94 107 GLU A C 1
ATOM 873 O O . GLU A 1 107 ? -3.781 4.836 23.391 1 88.94 107 GLU A O 1
ATOM 878 N N . LYS A 1 108 ? -2.326 4.965 25.031 1 90.94 108 LYS A N 1
ATOM 879 C CA . LYS A 1 108 ? -3.207 5.801 25.844 1 90.94 108 LYS A CA 1
ATOM 880 C C . LYS A 1 108 ? -2.777 7.262 25.797 1 90.94 108 LYS A C 1
ATOM 882 O O . LYS A 1 108 ? -3.34 8.102 26.5 1 90.94 108 LYS A O 1
ATOM 887 N N . LEU A 1 109 ? -1.913 7.527 24.891 1 94.12 109 LEU A N 1
ATOM 888 C CA . LEU A 1 109 ? -1.391 8.891 24.844 1 94.12 109 LEU A CA 1
ATOM 889 C C . LEU A 1 109 ? -1.685 9.539 23.5 1 94.12 109 LEU A C 1
ATOM 891 O O . LEU A 1 109 ? -1.427 8.945 22.453 1 94.12 109 LEU A O 1
ATOM 895 N N . LYS A 1 110 ? -2.232 10.656 23.578 1 96.94 110 LYS A N 1
ATOM 896 C CA . LYS A 1 110 ? -2.41 11.453 22.375 1 96.94 110 LYS A CA 1
ATOM 897 C C . LYS A 1 110 ? -1.085 12.047 21.906 1 96.94 110 LYS A C 1
ATOM 899 O O . LYS A 1 110 ? -0.421 12.766 22.656 1 96.94 110 LYS A O 1
ATOM 904 N N . ILE A 1 111 ? -0.78 11.773 20.625 1 97.5 111 ILE A N 1
ATOM 905 C CA . ILE A 1 111 ? 0.524 12.25 20.188 1 97.5 111 ILE A CA 1
ATOM 906 C C . ILE A 1 111 ? 0.345 13.266 19.047 1 97.5 111 ILE A C 1
ATOM 908 O O . ILE A 1 111 ? 1.285 13.977 18.688 1 97.5 111 ILE A O 1
ATOM 912 N N . GLY A 1 112 ? -0.87 13.266 18.5 1 98 112 GLY A N 1
ATOM 913 C CA . GLY A 1 112 ? -1.083 14.195 17.406 1 98 112 GLY A CA 1
ATOM 914 C C . GLY A 1 112 ? -2.543 14.336 17.016 1 98 112 GLY A C 1
ATOM 915 O O . GLY A 1 112 ? -3.422 13.773 17.672 1 98 112 GLY A O 1
ATOM 916 N N . ASN A 1 113 ? -2.816 15.203 16.031 1 97.12 113 ASN A N 1
ATOM 917 C CA . ASN A 1 113 ? -4.133 15.414 15.445 1 97.12 113 ASN A CA 1
ATOM 918 C C . ASN A 1 113 ? -4.117 15.164 13.938 1 97.12 113 ASN A C 1
ATOM 920 O O . ASN A 1 113 ? -3.139 15.484 13.266 1 97.12 113 ASN A O 1
ATOM 924 N N . ARG A 1 114 ? -5.176 14.617 13.484 1 97.81 114 ARG A N 1
ATOM 925 C CA . ARG A 1 114 ? -5.477 14.523 12.062 1 97.81 114 ARG A CA 1
ATOM 926 C C . ARG A 1 114 ? -6.664 15.406 11.695 1 97.81 114 ARG A C 1
ATOM 928 O O . ARG A 1 114 ? -7.766 15.227 12.219 1 97.81 114 ARG A O 1
ATOM 935 N N . LYS A 1 115 ? -6.457 16.297 10.844 1 96.31 115 LYS A N 1
ATOM 936 C CA . LYS A 1 115 ? -7.535 17.172 10.383 1 96.31 115 LYS A CA 1
ATOM 937 C C . LYS A 1 115 ? -7.879 16.891 8.922 1 96.31 115 LYS A C 1
ATOM 939 O O . LYS A 1 115 ? -6.988 16.719 8.086 1 96.31 115 LYS A O 1
ATOM 944 N N . LEU A 1 116 ? -9.117 16.844 8.672 1 95.56 116 LEU A N 1
ATOM 945 C CA . LEU A 1 116 ? -9.617 16.609 7.324 1 95.56 116 LEU A CA 1
ATOM 946 C C . LEU A 1 116 ? -10.062 17.906 6.664 1 95.56 116 LEU A C 1
ATOM 948 O O . LEU A 1 116 ? -10.766 18.703 7.277 1 95.56 116 LEU A O 1
ATOM 952 N N . PHE A 1 117 ? -9.625 18.047 5.344 1 92.5 117 PHE A N 1
ATOM 953 C CA . PHE A 1 117 ? -10 19.219 4.562 1 92.5 117 PHE A CA 1
ATOM 954 C C . PHE A 1 117 ? -10.531 18.812 3.193 1 92.5 117 PHE A C 1
ATOM 956 O O . PHE A 1 117 ? -10.109 17.797 2.635 1 92.5 117 PHE A O 1
ATOM 963 N N . VAL A 1 118 ? -11.391 19.656 2.695 1 90.75 118 VAL A N 1
ATOM 964 C CA . VAL A 1 118 ? -11.836 19.562 1.308 1 90.75 118 VAL A CA 1
ATOM 965 C C . VAL A 1 118 ? -11.516 20.875 0.581 1 90.75 118 VAL A C 1
ATOM 967 O O . VAL A 1 118 ? -11.742 21.953 1.116 1 90.75 118 VAL A O 1
ATOM 970 N N . PHE A 1 119 ? -11.016 20.781 -0.626 1 88.44 119 PHE A N 1
ATOM 971 C CA . PHE A 1 119 ? -10.625 21.969 -1.355 1 88.44 119 PHE A CA 1
ATOM 972 C C . PHE A 1 119 ? -11.836 22.641 -1.999 1 88.44 119 PHE A C 1
ATOM 974 O O . PHE A 1 119 ? -12.648 21.969 -2.645 1 88.44 119 PHE A O 1
ATOM 981 N N . GLN A 1 120 ? -11.922 23.922 -1.765 1 86 120 GLN A N 1
ATOM 982 C CA . GLN A 1 120 ? -12.961 24.734 -2.391 1 86 120 GLN A CA 1
ATOM 983 C C . GLN A 1 120 ? -12.352 25.844 -3.242 1 86 120 GLN A C 1
ATOM 985 O O . GLN A 1 120 ? -11.523 26.625 -2.76 1 86 120 GLN A O 1
ATOM 990 N N . VAL A 1 121 ? -12.734 25.922 -4.535 1 77.56 121 VAL A N 1
ATOM 991 C CA . VAL A 1 121 ? -12.203 26.922 -5.457 1 77.56 121 VAL A CA 1
ATOM 992 C C . VAL A 1 121 ? -12.922 28.25 -5.246 1 77.56 121 VAL A C 1
ATOM 994 O O . VAL A 1 121 ? -14.141 28.281 -5.039 1 77.56 121 VAL A O 1
ATOM 997 N N . LYS A 1 122 ? -12 29.297 -5.152 1 70.81 122 LYS A N 1
ATOM 998 C CA . LYS A 1 122 ? -12.531 30.656 -5.016 1 70.81 122 LYS A CA 1
ATOM 999 C C . LYS A 1 122 ? -13.156 31.141 -6.32 1 70.81 122 LYS A C 1
ATOM 1001 O O . LYS A 1 122 ? -12.594 30.922 -7.398 1 70.81 122 LYS A O 1
ATOM 1006 N N . GLY A 1 123 ? -14.305 31.844 -6.418 1 61.69 123 GLY A N 1
ATOM 1007 C CA . GLY A 1 123 ? -14.953 32.562 -7.492 1 61.69 123 GLY A CA 1
ATOM 1008 C C . GLY A 1 123 ? -16.156 31.844 -8.07 1 61.69 123 GLY A C 1
ATOM 1009 O O . GLY A 1 123 ? -16.891 32.406 -8.875 1 61.69 123 GLY A O 1
ATOM 1010 N N . SER A 1 124 ? -16.094 30.469 -8.164 1 52 124 SER A N 1
ATOM 1011 C CA . SER A 1 124 ? -17.391 30.047 -8.695 1 52 124 SER A CA 1
ATOM 1012 C C . SER A 1 124 ? -18.516 30.406 -7.73 1 52 124 SER A C 1
ATOM 1014 O O . SER A 1 124 ? -18.297 30.5 -6.523 1 52 124 SER A O 1
ATOM 1016 N N . ASN A 1 125 ? -19.438 31.234 -8.125 1 51.62 125 ASN A N 1
ATOM 1017 C CA . ASN A 1 125 ? -20.609 31.5 -7.312 1 51.62 125 ASN A CA 1
ATOM 1018 C C . ASN A 1 125 ? -20.844 30.406 -6.277 1 51.62 125 ASN A C 1
ATOM 1020 O O . ASN A 1 125 ? -21.312 30.688 -5.172 1 51.62 125 ASN A O 1
ATOM 1024 N N . GLU A 1 126 ? -20.969 29.156 -6.66 1 52.16 126 GLU A N 1
ATOM 1025 C CA . GLU A 1 126 ? -21.203 28.031 -5.766 1 52.16 126 GLU A CA 1
ATOM 1026 C C . GLU A 1 126 ? -19.906 27.297 -5.422 1 52.16 126 GLU A C 1
ATOM 1028 O O . GLU A 1 126 ? -19.078 27.031 -6.305 1 52.16 126 GLU A O 1
ATOM 1033 N N . GLY A 1 127 ? -19.094 27.828 -4.453 1 52.91 127 GLY A N 1
ATOM 1034 C CA . GLY A 1 127 ? -17.922 27.125 -3.941 1 52.91 127 GLY A CA 1
ATOM 1035 C C . GLY A 1 127 ? -17.844 25.688 -4.402 1 52.91 127 GLY A C 1
ATOM 1036 O O . GLY A 1 127 ? -18.484 24.812 -3.824 1 52.91 127 GLY A O 1
ATOM 1037 N N . VAL A 1 128 ? -17.484 25.516 -5.625 1 57.81 128 VAL A N 1
ATOM 1038 C CA . VAL A 1 128 ? -17.438 24.156 -6.16 1 57.81 128 VAL A CA 1
ATOM 1039 C C . VAL A 1 128 ? -16.422 23.328 -5.363 1 57.81 128 VAL A C 1
ATOM 1041 O O . VAL A 1 128 ? -15.273 23.734 -5.199 1 57.81 128 VAL A O 1
ATOM 1044 N N . LYS A 1 129 ? -16.984 22.469 -4.516 1 61.41 129 LYS A N 1
ATOM 1045 C CA . LYS A 1 129 ? -16.172 21.484 -3.82 1 61.41 129 LYS A CA 1
ATOM 1046 C C . LYS A 1 129 ? -15.375 20.625 -4.809 1 61.41 129 LYS A C 1
ATOM 1048 O O . LYS A 1 129 ? -15.93 20.125 -5.789 1 61.41 129 LYS A O 1
ATOM 1053 N N . GLY A 1 130 ? -14.148 20.844 -4.68 1 69.38 130 GLY A N 1
ATOM 1054 C CA . GLY A 1 130 ? -13.289 20.016 -5.516 1 69.38 130 GLY A CA 1
ATOM 1055 C C . GLY A 1 130 ? -13.219 18.578 -5.055 1 69.38 130 GLY A C 1
ATOM 1056 O O . GLY A 1 130 ? -13.859 18.203 -4.07 1 69.38 130 GLY A O 1
ATOM 1057 N N . HIS A 1 131 ? -12.672 17.75 -5.82 1 79.38 131 HIS A N 1
ATOM 1058 C CA . HIS A 1 131 ? -12.469 16.328 -5.551 1 79.38 131 HIS A CA 1
ATOM 1059 C C . HIS A 1 131 ? -11.172 16.078 -4.793 1 79.38 131 HIS A C 1
ATOM 1061 O O . HIS A 1 131 ? -10.766 14.93 -4.605 1 79.38 131 HIS A O 1
ATOM 1067 N N . TRP A 1 132 ? -10.727 17.219 -4.266 1 84.62 132 TRP A N 1
ATOM 1068 C CA . TRP A 1 132 ? -9.453 17.062 -3.578 1 84.62 132 TRP A CA 1
ATOM 1069 C C . TRP A 1 132 ? -9.648 17.062 -2.064 1 84.62 132 TRP A C 1
ATOM 1071 O O . TRP A 1 132 ? -10.359 17.906 -1.528 1 84.62 132 TRP A O 1
ATOM 1081 N N . ILE A 1 133 ? -8.992 16.047 -1.414 1 90.25 133 ILE A N 1
ATOM 1082 C CA . ILE A 1 133 ? -9.047 15.891 0.035 1 90.25 133 ILE A CA 1
ATOM 1083 C C . ILE A 1 133 ? -7.641 15.945 0.618 1 90.25 133 ILE A C 1
ATOM 1085 O O . ILE A 1 133 ? -6.695 15.43 0.017 1 90.25 133 ILE A O 1
ATOM 1089 N N . MET A 1 134 ? -7.617 16.547 1.781 1 92.25 134 MET A N 1
ATOM 1090 C CA . MET A 1 134 ? -6.336 16.609 2.471 1 92.25 134 MET A CA 1
ATOM 1091 C C . MET A 1 134 ? -6.473 16.188 3.928 1 92.25 134 MET A C 1
ATOM 1093 O O . MET A 1 134 ? -7.43 16.578 4.602 1 92.25 134 MET A O 1
ATOM 1097 N N . HIS A 1 135 ? -5.566 15.359 4.387 1 96.19 135 HIS A N 1
ATOM 1098 C CA . HIS A 1 135 ? -5.32 15.156 5.809 1 96.19 135 HIS A CA 1
ATOM 1099 C C . HIS A 1 135 ? -4.066 15.898 6.266 1 96.19 135 HIS A C 1
ATOM 1101 O O . HIS A 1 135 ? -3.008 15.766 5.648 1 96.19 135 HIS A O 1
ATOM 1107 N N . GLU A 1 136 ? -4.297 16.609 7.242 1 96.44 136 GLU A N 1
ATOM 1108 C CA . GLU A 1 136 ? -3.186 17.297 7.883 1 96.44 136 GLU A CA 1
ATOM 1109 C C . GLU A 1 136 ? -2.842 16.672 9.227 1 96.44 136 GLU A C 1
ATOM 1111 O O . GLU A 1 136 ? -3.705 16.547 10.094 1 96.44 136 GLU A O 1
ATOM 1116 N N . PHE A 1 137 ? -1.57 16.375 9.422 1 97.81 137 PHE A N 1
ATOM 1117 C CA . PHE A 1 137 ? -1.084 15.734 10.641 1 97.81 137 PHE A CA 1
ATOM 1118 C C . PHE A 1 137 ? -0.188 16.688 11.422 1 97.81 137 PHE A C 1
ATOM 1120 O O . PHE A 1 137 ? 0.759 17.25 10.875 1 97.81 137 PHE A O 1
ATOM 1127 N N . SER A 1 138 ? -0.467 16.812 12.68 1 97.12 138 SER A N 1
ATOM 1128 C CA . SER A 1 138 ? 0.35 17.656 13.547 1 97.12 138 SER A CA 1
ATOM 1129 C C . SER A 1 138 ? 0.71 16.922 14.844 1 97.12 138 SER A C 1
ATOM 1131 O O . SER A 1 138 ? -0.091 16.156 15.367 1 97.12 138 SER A O 1
ATOM 1133 N N . LEU A 1 139 ? 1.877 17.203 15.289 1 97.31 139 LEU A N 1
ATOM 1134 C CA . LEU A 1 139 ? 2.281 16.766 16.625 1 97.31 139 LEU A CA 1
ATOM 1135 C C . LEU A 1 139 ? 1.757 17.719 17.688 1 97.31 139 LEU A C 1
ATOM 1137 O O . LEU A 1 139 ? 1.767 18.938 17.5 1 97.31 139 LEU A O 1
ATOM 1141 N N . VAL A 1 140 ? 1.331 17.047 18.797 1 96.19 140 VAL A N 1
ATOM 1142 C CA . VAL A 1 140 ? 0.835 17.922 19.859 1 96.19 140 VAL A CA 1
ATOM 1143 C C . VAL A 1 140 ? 1.436 17.516 21.203 1 96.19 140 VAL A C 1
ATOM 1145 O O . VAL A 1 140 ? 1.846 16.359 21.375 1 96.19 140 VAL A O 1
ATOM 1148 N N . ASP A 1 141 ? 1.528 18.469 22.156 1 95.56 141 ASP A N 1
ATOM 1149 C CA . ASP A 1 141 ? 1.995 18.156 23.516 1 95.56 141 ASP A CA 1
ATOM 1150 C C . ASP A 1 141 ? 0.827 17.812 24.438 1 95.56 141 ASP A C 1
ATOM 1152 O O . ASP A 1 141 ? -0.294 17.594 23.969 1 95.56 141 ASP A O 1
ATOM 1156 N N . GLU A 1 142 ? 1.055 17.734 25.688 1 93.88 142 GLU A N 1
ATOM 1157 C CA . GLU A 1 142 ? 0.057 17.328 26.672 1 93.88 142 GLU A CA 1
ATOM 1158 C C . GLU A 1 142 ? -1.104 18.312 26.719 1 93.88 142 GLU A C 1
ATOM 1160 O O . GLU A 1 142 ? -2.223 17.938 27.078 1 93.88 142 GLU A O 1
ATOM 1165 N N . GLU A 1 143 ? -0.895 19.609 26.359 1 93.25 143 GLU A N 1
ATOM 1166 C CA . GLU A 1 143 ? -1.925 20.656 26.359 1 93.25 143 GLU A CA 1
ATOM 1167 C C . GLU A 1 143 ? -2.596 20.766 25 1 93.25 143 GLU A C 1
ATOM 1169 O O . GLU A 1 143 ? -3.342 21.719 24.75 1 93.25 143 GLU A O 1
ATOM 1174 N N . ASP A 1 144 ? -2.256 19.844 24.047 1 92.25 144 ASP A N 1
ATOM 1175 C CA . ASP A 1 144 ? -2.822 19.797 22.703 1 92.25 144 ASP A CA 1
ATOM 1176 C C . ASP A 1 144 ? -2.295 20.953 21.844 1 92.25 144 ASP A C 1
ATOM 1178 O O . ASP A 1 144 ? -2.979 21.406 20.938 1 92.25 144 ASP A O 1
ATOM 1182 N N . LYS A 1 145 ? -1.14 21.469 22.281 1 92.06 145 LYS A N 1
ATOM 1183 C CA . LYS A 1 145 ? -0.488 22.484 21.453 1 92.06 145 LYS A CA 1
ATOM 1184 C C . LYS A 1 145 ? 0.451 21.859 20.438 1 92.06 145 LYS A C 1
ATOM 1186 O O . LYS A 1 145 ? 1.188 20.922 20.75 1 92.06 145 LYS A O 1
ATOM 1191 N N . GLN A 1 146 ? 0.422 22.406 19.266 1 93.81 146 GLN A N 1
ATOM 1192 C CA . GLN A 1 146 ? 1.244 21.875 18.172 1 93.81 146 GLN A CA 1
ATOM 1193 C C . GLN A 1 146 ? 2.73 22 18.5 1 93.81 146 GLN A C 1
ATOM 1195 O O . GLN A 1 146 ? 3.182 23.031 19 1 93.81 146 GLN A O 1
ATOM 1200 N N . ILE A 1 147 ? 3.439 20.969 18.234 1 94.75 147 ILE A N 1
ATOM 1201 C CA . ILE A 1 147 ? 4.887 20.922 18.406 1 94.75 147 ILE A CA 1
ATOM 1202 C C . ILE A 1 147 ? 5.582 21.203 17.078 1 94.75 147 ILE A C 1
ATOM 1204 O O . ILE A 1 147 ? 5.285 20.547 16.078 1 94.75 147 ILE A O 1
ATOM 1208 N N . GLY A 1 148 ? 6.516 22.219 17.078 1 94.06 148 GLY A N 1
ATOM 1209 C CA . GLY A 1 148 ? 7.277 22.531 15.883 1 94.06 148 GLY A CA 1
ATOM 1210 C C . GLY A 1 148 ? 6.492 23.344 14.875 1 94.06 148 GLY A C 1
ATOM 1211 O O . GLY A 1 148 ? 5.312 23.625 15.078 1 94.06 148 GLY A O 1
ATOM 1212 N N . ASP A 1 149 ? 7.121 23.672 13.719 1 93.31 149 ASP A N 1
ATOM 1213 C CA . ASP A 1 149 ? 6.531 24.578 12.734 1 93.31 149 ASP A CA 1
ATOM 1214 C C . ASP A 1 149 ? 5.965 23.797 11.555 1 93.31 149 ASP A C 1
ATOM 1216 O O . ASP A 1 149 ? 5.27 24.359 10.703 1 93.31 149 ASP A O 1
ATOM 1220 N N . TYR A 1 150 ? 6.27 22.516 11.562 1 96.06 150 TYR A N 1
ATOM 1221 C CA . TYR A 1 150 ? 5.879 21.734 10.398 1 96.06 150 TYR A CA 1
ATOM 1222 C C . TYR A 1 150 ? 4.625 20.922 10.688 1 96.06 150 TYR A C 1
ATOM 1224 O O . TYR A 1 150 ? 4.414 20.469 11.812 1 96.06 150 TYR A O 1
ATOM 1232 N N . VAL A 1 151 ? 3.816 20.75 9.703 1 97 151 VAL A N 1
ATOM 1233 C CA . VAL A 1 151 ? 2.783 19.719 9.617 1 97 151 VAL A CA 1
ATOM 1234 C C . VAL A 1 151 ? 3.033 18.844 8.398 1 97 151 VAL A C 1
ATOM 1236 O O . VAL A 1 151 ? 3.82 19.188 7.523 1 97 151 VAL A O 1
ATOM 1239 N N . LEU A 1 152 ? 2.488 17.672 8.438 1 97.31 152 LEU A N 1
ATOM 1240 C CA . LEU A 1 152 ? 2.549 16.75 7.32 1 97.31 152 LEU A CA 1
ATOM 1241 C C . LEU A 1 152 ? 1.174 16.562 6.688 1 97.31 152 LEU A C 1
ATOM 1243 O O . LEU A 1 152 ? 0.191 16.312 7.387 1 97.31 152 LEU A O 1
ATOM 1247 N N . CYS A 1 153 ? 1.15 16.734 5.41 1 94.75 153 CYS A N 1
ATOM 1248 C CA . CYS A 1 153 ? -0.135 16.656 4.723 1 94.75 153 CYS A CA 1
ATOM 1249 C C . CYS A 1 153 ? -0.144 15.516 3.711 1 94.75 153 CYS A C 1
ATOM 1251 O O . CYS A 1 153 ? 0.857 15.273 3.035 1 94.75 153 CYS A O 1
ATOM 1253 N N . SER A 1 154 ? -1.179 14.859 3.66 1 93.44 154 SER A N 1
ATOM 1254 C CA . SER A 1 154 ? -1.475 13.945 2.566 1 93.44 154 SER A CA 1
ATOM 1255 C C . SER A 1 154 ? -2.625 14.453 1.708 1 93.44 154 SER A C 1
ATOM 1257 O O . SER A 1 154 ? -3.689 14.797 2.227 1 93.44 154 SER A O 1
ATOM 1259 N N . ILE A 1 155 ? -2.449 14.492 0.429 1 89.75 155 ILE A N 1
ATOM 1260 C CA . ILE A 1 155 ? -3.418 15.07 -0.496 1 89.75 155 ILE A CA 1
ATOM 1261 C C . ILE A 1 155 ? -3.775 14.047 -1.574 1 89.75 155 ILE A C 1
ATOM 1263 O O . ILE A 1 155 ? -2.893 13.414 -2.152 1 89.75 155 ILE A O 1
ATOM 1267 N N . ARG A 1 156 ? -5.027 13.875 -1.793 1 86.75 156 ARG A N 1
ATOM 1268 C CA . ARG A 1 156 ? -5.453 12.938 -2.828 1 86.75 156 ARG A CA 1
ATOM 1269 C C . ARG A 1 156 ? -6.719 13.43 -3.521 1 86.75 156 ARG A C 1
ATOM 1271 O O . ARG A 1 156 ? -7.48 14.211 -2.953 1 86.75 156 ARG A O 1
ATOM 1278 N N . ASN A 1 157 ? -6.883 12.898 -4.758 1 82 157 ASN A N 1
ATOM 1279 C CA . ASN A 1 157 ? -8.117 13.109 -5.5 1 82 157 ASN A CA 1
ATOM 1280 C C . ASN A 1 157 ? -9.133 12 -5.23 1 82 157 ASN A C 1
ATOM 1282 O O . ASN A 1 157 ? -8.836 10.82 -5.43 1 82 157 ASN A O 1
ATOM 1286 N N . LYS A 1 158 ? -10.227 12.297 -4.703 1 75.5 158 LYS A N 1
ATOM 1287 C CA . LYS A 1 158 ? -11.242 11.32 -4.32 1 75.5 158 LYS A CA 1
ATOM 1288 C C . LYS A 1 158 ? -11.688 10.492 -5.523 1 75.5 158 LYS A C 1
ATOM 1290 O O . LYS A 1 158 ? -12.141 9.359 -5.371 1 75.5 158 LYS A O 1
ATOM 1295 N N . ASN A 1 159 ? -11.719 11.07 -6.668 1 65.75 159 ASN A N 1
ATOM 1296 C CA . ASN A 1 159 ? -12.18 10.375 -7.867 1 65.75 159 ASN A CA 1
ATOM 1297 C C . ASN A 1 159 ? -11.078 9.5 -8.461 1 65.75 159 ASN A C 1
ATOM 1299 O O . ASN A 1 159 ? -11.312 8.781 -9.43 1 65.75 159 ASN A O 1
ATOM 1303 N N . ALA A 1 160 ? -10.016 9.664 -7.941 1 58.44 160 ALA A N 1
ATOM 1304 C CA . ALA A 1 160 ? -8.953 8.836 -8.508 1 58.44 160 ALA A CA 1
ATOM 1305 C C . ALA A 1 160 ? -9.227 7.355 -8.281 1 58.44 160 ALA A C 1
ATOM 1307 O O . ALA A 1 160 ? -9.406 6.918 -7.137 1 58.44 160 ALA A O 1
ATOM 1308 N N . LYS A 1 161 ? -10.156 6.824 -9.141 1 51.19 161 LYS A N 1
ATOM 1309 C CA . LYS A 1 161 ? -10.531 5.414 -9.188 1 51.19 161 LYS A CA 1
ATOM 1310 C C . LYS A 1 161 ? -9.367 4.52 -8.773 1 51.19 161 LYS A C 1
ATOM 1312 O O . LYS A 1 161 ? -8.242 4.695 -9.242 1 51.19 161 LYS A O 1
ATOM 1317 N N . ALA A 1 162 ? -9.383 4.047 -7.59 1 48.44 162 ALA A N 1
ATOM 1318 C CA . ALA A 1 162 ? -8.453 2.932 -7.418 1 48.44 162 ALA A CA 1
ATOM 1319 C C . ALA A 1 162 ? -8.469 2.016 -8.641 1 48.44 162 ALA A C 1
ATOM 1321 O O . ALA A 1 162 ? -9.516 1.491 -9.016 1 48.44 162 ALA A O 1
ATOM 1322 N N . ASP A 1 163 ? -7.836 2.264 -9.602 1 41.16 163 ASP A N 1
ATOM 1323 C CA . ASP A 1 163 ? -7.805 1.334 -10.727 1 41.16 163 ASP A CA 1
ATOM 1324 C C . ASP A 1 163 ? -8.039 -0.101 -10.266 1 41.16 163 ASP A C 1
ATOM 1326 O O . ASP A 1 163 ? -8.258 -0.998 -11.078 1 41.16 163 ASP A O 1
ATOM 1330 N N . THR A 1 164 ? -7.617 -0.491 -9.094 1 39.03 164 THR A N 1
ATOM 1331 C CA . THR A 1 164 ? -7.672 -1.927 -8.836 1 39.03 164 THR A CA 1
ATOM 1332 C C . THR A 1 164 ? -9.086 -2.354 -8.445 1 39.03 164 THR A C 1
ATOM 1334 O O . THR A 1 164 ? -9.281 -2.99 -7.41 1 39.03 164 THR A O 1
ATOM 1337 N N . GLU A 1 165 ? -10.125 -1.617 -8.586 1 36.84 165 GLU A N 1
ATOM 1338 C CA . GLU A 1 165 ? -11.398 -2.223 -8.195 1 36.84 165 GLU A CA 1
ATOM 1339 C C . GLU A 1 165 ? -11.625 -3.541 -8.922 1 36.84 165 GLU A C 1
ATOM 1341 O O . GLU A 1 165 ? -12.031 -3.549 -10.086 1 36.84 165 GLU A O 1
ATOM 1346 N N . GLU A 1 166 ? -10.781 -4.426 -8.82 1 37.53 166 GLU A N 1
ATOM 1347 C CA . GLU A 1 166 ? -11.32 -5.703 -9.281 1 37.53 166 GLU A CA 1
ATOM 1348 C C . GLU A 1 166 ? -12.727 -5.938 -8.742 1 37.53 166 GLU A C 1
ATOM 1350 O O . GLU A 1 166 ? -12.93 -5.938 -7.527 1 37.53 166 GLU A O 1
ATOM 1355 N N . GLU A 1 167 ? -13.695 -5.539 -9.438 1 36.56 167 GLU A N 1
ATOM 1356 C CA . GLU A 1 167 ? -15.055 -6 -9.18 1 36.56 167 GLU A CA 1
ATOM 1357 C C . GLU A 1 167 ? -1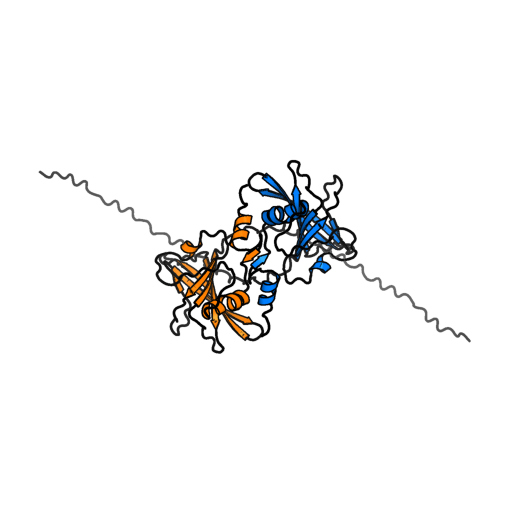5.062 -7.441 -8.68 1 36.56 167 GLU A C 1
ATOM 1359 O O . GLU A 1 167 ? -14.688 -8.359 -9.414 1 36.56 167 GLU A O 1
ATOM 1364 N N . GLU A 1 168 ? -14.68 -7.695 -7.484 1 40.81 168 GLU A N 1
ATOM 1365 C CA . GLU A 1 168 ? -15.016 -9.047 -7.035 1 40.81 168 GLU A CA 1
ATOM 1366 C C . GLU A 1 168 ? -16.391 -9.461 -7.527 1 40.81 168 GLU A C 1
ATOM 1368 O O . GLU A 1 168 ? -17.312 -8.633 -7.605 1 40.81 168 GLU A O 1
ATOM 1373 N N . PRO A 1 169 ? -16.484 -10.391 -8.359 1 37.88 169 PRO A N 1
ATOM 1374 C CA . PRO A 1 169 ? -17.859 -10.781 -8.734 1 37.88 169 PRO A CA 1
ATOM 1375 C C . PRO A 1 169 ? -18.828 -10.727 -7.559 1 37.88 169 PRO A C 1
ATOM 1377 O O . PRO A 1 169 ? -18.422 -10.914 -6.406 1 37.88 169 PRO A O 1
ATOM 1380 N N . PRO A 1 170 ? -19.922 -10.039 -7.742 1 32.47 170 PRO A N 1
ATOM 1381 C CA . PRO A 1 170 ? -20.922 -10.133 -6.688 1 32.47 170 PRO A CA 1
ATOM 1382 C C . PRO A 1 170 ? -21.109 -11.555 -6.164 1 32.47 170 PRO A C 1
ATOM 1384 O O . PRO A 1 170 ? -21.062 -12.516 -6.941 1 32.47 170 PRO A O 1
ATOM 1387 N N . MET A 1 171 ? -20.578 -11.891 -5.086 1 32.34 171 MET A N 1
ATOM 1388 C CA . MET A 1 171 ? -21.062 -13.148 -4.5 1 32.34 171 MET A CA 1
ATOM 1389 C C . MET A 1 171 ? -22.547 -13.336 -4.758 1 32.34 171 MET A C 1
ATOM 1391 O O . MET A 1 171 ? -23.344 -12.445 -4.465 1 32.34 171 MET A O 1
ATOM 1395 N N . LYS A 1 172 ? -22.891 -14.055 -5.805 1 28.48 172 LYS A N 1
ATOM 1396 C CA . LYS A 1 172 ? -24.297 -14.414 -5.758 1 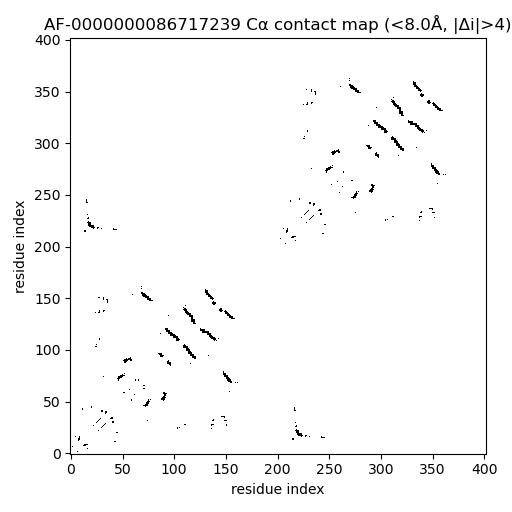28.48 172 LYS A CA 1
ATOM 1397 C C . LYS A 1 172 ? -24.75 -14.68 -4.324 1 28.48 172 LYS A C 1
ATOM 1399 O O . LYS A 1 172 ? -24.125 -15.453 -3.6 1 28.48 172 LYS A O 1
ATOM 1404 N N . LYS A 1 173 ? -25.422 -13.828 -3.781 1 28.47 173 LYS A N 1
ATOM 1405 C CA . LYS A 1 173 ? -26.219 -14.148 -2.602 1 28.47 173 LYS A CA 1
ATOM 1406 C C . LYS A 1 173 ? -26.906 -15.5 -2.75 1 28.47 173 LYS A C 1
ATOM 1408 O O . LYS A 1 173 ? -27.844 -15.641 -3.543 1 28.47 173 LYS A O 1
ATOM 1413 N N . MET A 1 174 ? -26.219 -16.578 -2.83 1 22.81 174 MET A N 1
ATOM 1414 C CA . MET A 1 174 ? -27.109 -17.719 -2.648 1 22.81 174 MET A CA 1
ATOM 1415 C C . MET A 1 174 ? -28.047 -17.5 -1.474 1 22.81 174 MET A C 1
ATOM 1417 O O . MET A 1 174 ? -27.609 -17.328 -0.339 1 22.81 174 MET A O 1
ATOM 1421 N N . ARG A 1 175 ? -29.109 -16.859 -1.717 1 24 175 ARG A N 1
ATOM 1422 C CA . ARG A 1 175 ? -30.25 -16.984 -0.817 1 24 175 ARG A CA 1
ATOM 1423 C C . ARG A 1 175 ? -30.469 -18.438 -0.422 1 24 175 ARG A C 1
ATOM 1425 O O . ARG A 1 175 ? -30.781 -19.281 -1.272 1 24 175 ARG A O 1
ATOM 1432 N N . TYR A 1 176 ? -29.609 -18.953 0.566 1 22.94 176 TYR A N 1
ATOM 1433 C CA . TYR A 1 176 ? -30.109 -20.141 1.242 1 22.94 176 TYR A CA 1
ATOM 1434 C C . TYR A 1 176 ? -31.609 -20.016 1.506 1 22.94 176 TYR A C 1
ATOM 1436 O O . TYR A 1 176 ? -32.062 -19.109 2.201 1 22.94 176 TYR A O 1
ATOM 1444 N N . ASN A 1 177 ? -32.312 -20.203 0.501 1 22.98 177 ASN A N 1
ATOM 1445 C CA . ASN A 1 177 ? -33.719 -20.484 0.828 1 22.98 177 ASN A CA 1
ATOM 1446 C C . ASN A 1 177 ? -33.812 -21.469 1.989 1 22.98 177 ASN A C 1
ATOM 1448 O O . ASN A 1 177 ? -33.469 -22.641 1.854 1 22.98 177 ASN A O 1
ATOM 1452 N N . SER A 1 178 ? -33.375 -20.984 3.172 1 26.17 178 SER A N 1
ATOM 1453 C CA . SER A 1 178 ? -33.875 -21.688 4.348 1 26.17 178 SER A CA 1
ATOM 1454 C C . SER A 1 178 ? -35.281 -22.188 4.141 1 26.17 178 SER A C 1
ATOM 1456 O O . SER A 1 178 ? -36.25 -21.422 4.273 1 26.17 178 SER A O 1
ATOM 1458 N N . GLU A 1 179 ? -35.531 -22.828 3.037 1 24.33 179 GLU A N 1
ATOM 1459 C CA . GLU A 1 179 ? -36.812 -23.516 3.146 1 24.33 179 GLU A CA 1
ATOM 1460 C C . GLU A 1 179 ? -36.969 -24.172 4.52 1 24.33 179 GLU A C 1
ATOM 1462 O O . GLU A 1 179 ? -36.031 -24.781 5.027 1 24.33 179 GLU A O 1
ATOM 1467 N N . ASP A 1 180 ? -37.781 -23.547 5.316 1 27.55 180 ASP A N 1
ATOM 1468 C CA . ASP A 1 180 ? -38.438 -23.922 6.574 1 27.55 180 ASP A CA 1
ATOM 1469 C C . ASP A 1 180 ? -38.688 -25.422 6.621 1 27.55 180 ASP A C 1
ATOM 1471 O O . ASP A 1 180 ? -39.688 -25.906 6.059 1 27.55 180 ASP A O 1
ATOM 1475 N N . HIS A 1 181 ? -37.75 -26.219 6.055 1 26.31 181 HIS A N 1
ATOM 1476 C CA . HIS A 1 181 ? -38.188 -27.609 6.258 1 26.31 181 HIS A CA 1
ATOM 1477 C C . HIS A 1 181 ? -38.625 -27.844 7.699 1 26.31 181 HIS A C 1
ATOM 1479 O O . HIS A 1 181 ? -37.906 -27.484 8.633 1 26.31 181 HIS A O 1
ATOM 1485 N N . ASN A 1 182 ? -39.906 -27.766 7.91 1 27.19 182 ASN A N 1
ATOM 1486 C CA . ASN A 1 182 ? -40.688 -28.172 9.078 1 27.19 182 ASN A CA 1
ATOM 1487 C C . ASN A 1 182 ? -40.156 -29.453 9.703 1 27.19 182 ASN A C 1
ATOM 1489 O O . ASN A 1 182 ? -40.156 -30.5 9.055 1 27.19 182 ASN A O 1
ATOM 1493 N N . PRO A 1 183 ? -38.938 -29.375 10.234 1 28.28 183 PRO A N 1
ATOM 1494 C CA . PRO A 1 183 ? -38.5 -30.672 10.75 1 28.28 183 PRO A CA 1
ATOM 1495 C C . PRO A 1 183 ? -39.656 -31.5 11.344 1 28.28 183 PRO A C 1
ATOM 1497 O O . PRO A 1 183 ? -40.562 -30.922 11.953 1 28.28 183 PRO A O 1
ATOM 1500 N N . PRO A 1 184 ? -39.969 -32.625 10.703 1 27.28 184 PRO A N 1
ATOM 1501 C CA . PRO A 1 184 ? -41.125 -33.406 11.18 1 27.28 184 PRO A CA 1
ATOM 1502 C C . PRO A 1 184 ? -41.156 -33.531 12.695 1 27.28 184 PRO A C 1
ATOM 1504 O O . PRO A 1 184 ? -40.156 -33.281 13.367 1 27.28 184 PRO A O 1
ATOM 1507 N N . GLU A 1 185 ? -42.375 -33.562 13.273 1 26.33 185 GLU A N 1
ATOM 1508 C CA . GLU A 1 185 ? -42.906 -33.719 14.625 1 26.33 185 GLU A CA 1
ATOM 1509 C C . GLU A 1 185 ? -42.219 -34.844 15.359 1 26.33 185 GLU A C 1
ATOM 1511 O O . GLU A 1 185 ? -42.219 -36 14.891 1 26.33 185 GLU A O 1
ATOM 1516 N N . PRO A 1 186 ? -40.938 -34.562 15.828 1 27.62 186 PRO A N 1
ATOM 1517 C CA . PRO A 1 186 ? -40.344 -35.688 16.547 1 27.62 186 PRO A CA 1
ATOM 1518 C C . PRO A 1 186 ? -41.344 -36.469 17.391 1 27.62 186 PRO A C 1
ATOM 1520 O O . PRO A 1 186 ? -42.156 -35.844 18.094 1 27.62 186 PRO A O 1
ATOM 1523 N N . THR A 1 187 ? -41.938 -37.5 16.781 1 24.17 187 THR A N 1
ATOM 1524 C CA . THR A 1 187 ? -42.812 -38.406 17.469 1 24.17 187 THR A CA 1
ATOM 1525 C C . THR A 1 187 ? -42.25 -38.844 18.828 1 24.17 187 THR A C 1
ATOM 1527 O O . THR A 1 187 ? -41.031 -39.031 18.953 1 24.17 187 THR A O 1
ATOM 1530 N N . SER A 1 188 ? -42.906 -38.438 19.922 1 23.02 188 SER A N 1
ATOM 1531 C CA . SER A 1 188 ? -42.812 -38.656 21.359 1 23.02 188 SER A CA 1
ATOM 1532 C C . SER A 1 188 ? -42.656 -40.125 21.688 1 23.02 188 SER A C 1
ATOM 1534 O O . SER A 1 188 ? -43.656 -40.812 21.969 1 23.02 188 SER A O 1
ATOM 1536 N N . SER A 1 189 ? -42.031 -40.938 20.75 1 20.53 189 SER A N 1
ATOM 1537 C CA . SER A 1 189 ? -42.281 -42.281 21.219 1 20.53 189 SER A CA 1
ATOM 1538 C C . SER A 1 189 ? -41.75 -42.5 22.625 1 20.53 189 SER A C 1
ATOM 1540 O O . SER A 1 189 ? -40.594 -42.156 22.891 1 20.53 189 SER A O 1
ATOM 1542 N N . ALA A 1 190 ? -42.656 -42.625 23.578 1 24.69 190 ALA A N 1
ATOM 1543 C CA . ALA A 1 190 ? -42.719 -42.969 25 1 24.69 190 ALA A CA 1
ATOM 1544 C C . ALA A 1 190 ? -41.969 -44.281 25.281 1 24.69 190 ALA A C 1
ATOM 1546 O O . ALA A 1 190 ? -42.031 -44.812 26.391 1 24.69 190 ALA A O 1
ATOM 1547 N N . SER A 1 191 ? -40.844 -44.625 24.484 1 21.64 191 SER A N 1
ATOM 1548 C CA . SER A 1 191 ? -40.531 -46.031 24.703 1 21.64 191 SER A CA 1
ATOM 1549 C C . SER A 1 191 ? -40.281 -46.312 26.172 1 21.64 191 SER A C 1
ATOM 1551 O O . SER A 1 191 ? -39.656 -45.531 26.875 1 21.64 191 SER A O 1
ATOM 1553 N N . PRO A 1 192 ? -41.031 -47.312 26.75 1 24.31 192 PRO A N 1
ATOM 1554 C CA . PRO A 1 192 ? -41.156 -47.938 28.062 1 24.31 192 PRO A CA 1
ATOM 1555 C C . PRO A 1 192 ? -39.844 -48.562 28.562 1 24.31 192 PRO A C 1
ATOM 1557 O O . PRO A 1 192 ? -39.312 -49.5 27.969 1 24.31 192 PRO A O 1
ATOM 1560 N N . LEU A 1 193 ? -38.75 -47.844 28.5 1 21.89 193 LEU A N 1
ATOM 1561 C CA . LEU A 1 193 ? -37.594 -48.562 28.984 1 21.89 193 LEU A CA 1
ATOM 1562 C C . LEU A 1 193 ? -37.875 -49.219 30.344 1 21.89 193 LEU A C 1
ATOM 1564 O O . LEU A 1 193 ? -38.156 -48.5 31.312 1 21.89 193 LEU A O 1
ATOM 1568 N N . GLN A 1 194 ? -38.438 -50.406 30.312 1 20.91 194 GLN A N 1
ATOM 1569 C CA . GLN A 1 194 ? -38.625 -51.406 31.344 1 20.91 194 GLN A CA 1
ATOM 1570 C C . GLN A 1 194 ? -37.344 -51.531 32.188 1 20.91 194 GLN A C 1
ATOM 1572 O O . GLN A 1 194 ? -36.25 -51.5 31.672 1 20.91 194 GLN A O 1
ATOM 1577 N N . THR A 1 195 ? -37.531 -51.156 33.469 1 23.36 195 THR A N 1
ATOM 1578 C CA . THR A 1 195 ? -36.812 -51.219 34.719 1 23.36 195 THR A CA 1
ATOM 1579 C C . THR A 1 195 ? -36.312 -52.625 35 1 23.36 195 THR A C 1
ATOM 1581 O O . THR A 1 195 ? -37.094 -53.5 35.406 1 23.36 195 THR A O 1
ATOM 1584 N N . LEU A 1 196 ? -35.781 -53.344 33.906 1 22.02 196 LEU A N 1
ATOM 1585 C CA . LEU A 1 196 ? -35.5 -54.719 34.312 1 22.02 196 LEU A CA 1
ATOM 1586 C C . LEU A 1 196 ? -34.594 -54.75 35.531 1 22.02 196 LEU A C 1
ATOM 1588 O O . LEU A 1 196 ? -33.531 -54.125 35.562 1 22.02 196 LEU A O 1
ATOM 1592 N N . LEU A 1 197 ? -35.281 -54.844 36.719 1 25.05 197 LEU A N 1
ATOM 1593 C CA . LEU A 1 197 ? -34.906 -55.188 38.094 1 25.05 197 LEU A CA 1
ATOM 1594 C C . LEU A 1 197 ? -34.031 -56.438 38.094 1 25.05 197 LEU A C 1
ATOM 1596 O O . LEU A 1 197 ? -34.469 -57.531 37.656 1 25.05 197 LEU A O 1
ATOM 1600 N N . SER A 1 198 ? -32.781 -56.406 37.656 1 21.56 198 SER A N 1
ATOM 1601 C CA . SER A 1 198 ? -31.938 -57.594 37.75 1 21.56 198 SER A CA 1
ATOM 1602 C C . SER A 1 198 ? -32.031 -58.219 39.125 1 21.56 198 SER A C 1
ATOM 1604 O O . SER A 1 198 ? -31.656 -57.562 40.125 1 21.56 198 SER A O 1
ATOM 1606 N N . ASP A 1 199 ? -33.062 -59.031 39.375 1 23.69 199 ASP A N 1
ATOM 1607 C CA . ASP A 1 199 ? -33.156 -60.125 40.344 1 23.69 199 ASP A CA 1
ATOM 1608 C C . ASP A 1 199 ? -31.984 -61.062 40.25 1 23.69 199 ASP A C 1
ATOM 1610 O O . ASP A 1 199 ? -32.031 -62.188 40.781 1 23.69 199 ASP A O 1
ATOM 1614 N N . TRP A 1 200 ? -30.891 -60.875 39.5 1 24.22 200 TRP A N 1
ATOM 1615 C CA . TRP A 1 200 ? -30.094 -62.062 39.312 1 24.22 200 TRP A CA 1
ATOM 1616 C C . TRP A 1 200 ? -29.688 -62.656 40.656 1 24.22 200 TRP A C 1
ATOM 1618 O O . TRP A 1 200 ? -29.016 -62 41.469 1 24.22 200 TRP A O 1
ATOM 1628 N N . SER A 1 201 ? -30.609 -63.562 41.156 1 24.08 201 SER A N 1
ATOM 1629 C CA . SER A 1 201 ? -30.422 -64.812 41.938 1 24.08 201 SER A CA 1
ATOM 1630 C C . SER A 1 201 ? -29.281 -65.625 41.344 1 24.08 201 SER A C 1
ATOM 1632 O O . SER A 1 201 ? -29.172 -65.812 40.125 1 24.08 201 SER A O 1
ATOM 1634 N N . MET B 1 1 ? 16.594 1.953 26.016 1 28.34 1 MET B N 1
ATOM 1635 C CA . MET B 1 1 ? 16.266 2.596 24.734 1 28.34 1 MET B CA 1
ATOM 1636 C C . MET B 1 1 ? 15.445 1.657 23.859 1 28.34 1 MET B C 1
ATOM 1638 O O . MET B 1 1 ? 15.953 0.634 23.391 1 28.34 1 MET B O 1
ATOM 1642 N N . GLU B 1 2 ? 14.242 1.33 24.219 1 34.12 2 GLU B N 1
ATOM 1643 C CA . GLU B 1 2 ? 13.422 0.348 23.516 1 34.12 2 GLU B CA 1
ATOM 1644 C C . GLU B 1 2 ? 13.484 0.564 22 1 34.12 2 GLU B C 1
ATOM 1646 O O . GLU B 1 2 ? 13.172 1.652 21.516 1 34.12 2 GLU B O 1
ATOM 1651 N N . PHE B 1 3 ? 14.336 0.033 21.328 1 38.56 3 PHE B N 1
ATOM 1652 C CA . PHE B 1 3 ? 14.492 -0.03 19.875 1 38.56 3 PHE B CA 1
ATOM 1653 C C . PHE B 1 3 ? 13.141 -0.18 19.203 1 38.56 3 PHE B C 1
ATOM 1655 O O . PHE B 1 3 ? 12.422 -1.151 19.438 1 38.56 3 PHE B O 1
ATOM 1662 N N . ASP B 1 4 ? 12.461 0.938 18.875 1 47.44 4 ASP B N 1
ATOM 1663 C CA . ASP B 1 4 ? 11.125 1.055 18.297 1 47.44 4 ASP B CA 1
ATOM 1664 C C . ASP B 1 4 ? 10.922 0.043 17.172 1 47.44 4 ASP B C 1
ATOM 1666 O O . ASP B 1 4 ? 11.859 -0.268 16.438 1 47.44 4 ASP B O 1
ATOM 1670 N N . SER B 1 5 ? 10.086 -0.881 17.484 1 48.75 5 SER B N 1
ATOM 1671 C CA . SER B 1 5 ? 9.695 -1.977 16.609 1 48.75 5 SER B CA 1
ATOM 1672 C C . SER B 1 5 ? 9.914 -1.608 15.141 1 48.75 5 SER B C 1
ATOM 1674 O O . SER B 1 5 ? 10.344 -2.445 14.344 1 48.75 5 SER B O 1
ATOM 1676 N N . TYR B 1 6 ? 9.672 -0.318 14.883 1 52 6 TYR B N 1
ATOM 1677 C CA . TYR B 1 6 ? 9.82 0.131 13.508 1 52 6 TYR B CA 1
ATOM 1678 C C . TYR B 1 6 ? 11.289 0.172 13.102 1 52 6 TYR B C 1
ATOM 1680 O O . TYR B 1 6 ? 11.641 -0.236 11.992 1 52 6 TYR B O 1
ATOM 1688 N N . ASP B 1 7 ? 12.117 0.59 14.117 1 58.53 7 ASP B N 1
ATOM 1689 C CA . ASP B 1 7 ? 13.547 0.645 13.844 1 58.53 7 ASP B CA 1
ATOM 1690 C C . ASP B 1 7 ? 14.109 -0.75 13.57 1 58.53 7 ASP B C 1
ATOM 1692 O O . ASP B 1 7 ? 14.977 -0.921 12.711 1 58.53 7 ASP B O 1
ATOM 1696 N N . TYR B 1 8 ? 13.359 -1.607 14.148 1 56.78 8 TYR B N 1
ATOM 1697 C CA . TYR B 1 8 ? 13.859 -2.971 14.016 1 56.78 8 TYR B CA 1
ATOM 1698 C C . TYR B 1 8 ? 13.547 -3.533 12.633 1 56.78 8 TYR B C 1
ATOM 1700 O O . TYR B 1 8 ? 14.406 -4.133 11.984 1 56.78 8 TYR B O 1
ATOM 1708 N N . GLU B 1 9 ? 12.242 -3.232 12.18 1 64.81 9 GLU B N 1
ATOM 1709 C CA . GLU B 1 9 ? 11.883 -3.758 10.859 1 64.81 9 GLU B CA 1
ATOM 1710 C C . GLU B 1 9 ? 12.742 -3.133 9.766 1 64.81 9 GLU B C 1
ATOM 1712 O O . GLU B 1 9 ? 13.211 -3.832 8.859 1 64.81 9 GLU B O 1
ATOM 1717 N N . PHE B 1 10 ? 13.016 -1.908 9.992 1 71.19 10 PHE B N 1
ATOM 1718 C CA . PHE B 1 10 ? 13.859 -1.217 9.023 1 71.19 10 PHE B CA 1
ATOM 1719 C C . PHE B 1 10 ? 15.289 -1.753 9.078 1 71.19 10 PHE B C 1
ATOM 1721 O O . PHE B 1 10 ? 15.922 -1.938 8.031 1 71.19 10 PHE B O 1
ATOM 1728 N N . LEU B 1 11 ? 15.703 -2.025 10.273 1 70.12 11 LEU B N 1
ATOM 1729 C CA . LEU B 1 11 ? 17.062 -2.529 10.445 1 70.12 11 LEU B CA 1
ATOM 1730 C C . LEU B 1 11 ? 17.203 -3.922 9.836 1 70.12 11 LEU B C 1
ATOM 1732 O O . LEU B 1 11 ? 18.25 -4.25 9.266 1 70.12 11 LEU B O 1
ATOM 1736 N N . MET B 1 12 ? 16.141 -4.656 9.773 1 72.38 12 MET B N 1
ATOM 1737 C CA . MET B 1 12 ? 16.203 -6.043 9.336 1 72.38 12 MET B CA 1
ATOM 1738 C C . MET B 1 12 ? 15.922 -6.152 7.84 1 72.38 12 MET B C 1
ATOM 1740 O O . MET B 1 12 ? 16.562 -6.945 7.141 1 72.38 12 MET B O 1
ATOM 1744 N N . THR B 1 13 ? 15.008 -5.285 7.355 1 77.62 13 THR B N 1
ATOM 1745 C CA . THR B 1 13 ? 14.539 -5.488 5.988 1 77.62 13 THR B CA 1
ATOM 1746 C C . THR B 1 13 ? 15.086 -4.398 5.066 1 77.62 13 THR B C 1
ATOM 1748 O O . THR B 1 13 ? 15.164 -4.594 3.85 1 77.62 13 THR B O 1
ATOM 1751 N N . GLY B 1 14 ? 15.445 -3.283 5.734 1 82.81 14 GLY B N 1
ATOM 1752 C CA . GLY B 1 14 ? 15.875 -2.127 4.965 1 82.81 14 GLY B CA 1
ATOM 1753 C C . GLY B 1 14 ? 14.719 -1.35 4.363 1 82.81 14 GLY B C 1
ATOM 1754 O O . GLY B 1 14 ? 14.93 -0.375 3.637 1 82.81 14 GLY B O 1
ATOM 1755 N N . ILE B 1 15 ? 13.461 -1.841 4.613 1 90.44 15 ILE B N 1
ATOM 1756 C CA . ILE B 1 15 ? 12.297 -1.137 4.094 1 90.44 15 ILE B CA 1
ATOM 1757 C C . ILE B 1 15 ? 11.898 -0.018 5.055 1 90.44 15 ILE B C 1
ATOM 1759 O O . ILE B 1 15 ? 11.586 -0.273 6.219 1 90.44 15 ILE B O 1
ATOM 1763 N N . PRO B 1 16 ? 11.906 1.131 4.621 1 91.94 16 PRO B N 1
ATOM 1764 C CA . PRO B 1 16 ? 11.57 2.244 5.512 1 91.94 16 PRO B CA 1
ATOM 1765 C C . PRO B 1 16 ? 10.141 2.158 6.047 1 91.94 16 PRO B C 1
ATOM 1767 O O . PRO B 1 16 ? 9.289 1.505 5.438 1 91.94 16 PRO B O 1
ATOM 1770 N N . PRO B 1 17 ? 9.883 2.904 7.125 1 92.56 17 PRO B N 1
ATOM 1771 C CA . PRO B 1 17 ? 8.531 2.91 7.684 1 92.56 17 PRO B CA 1
ATOM 1772 C C . PRO B 1 17 ? 7.48 3.412 6.691 1 92.56 17 PRO B C 1
ATOM 1774 O O . PRO B 1 17 ? 7.734 4.367 5.953 1 92.56 17 PRO B O 1
ATOM 1777 N N . GLY B 1 18 ? 6.363 2.619 6.727 1 92.31 18 GLY B N 1
ATOM 1778 C CA . GLY B 1 18 ? 5.242 3.082 5.922 1 92.31 18 GLY B CA 1
ATOM 1779 C C . GLY B 1 18 ? 5.188 2.436 4.551 1 92.31 18 GLY B C 1
ATOM 1780 O O 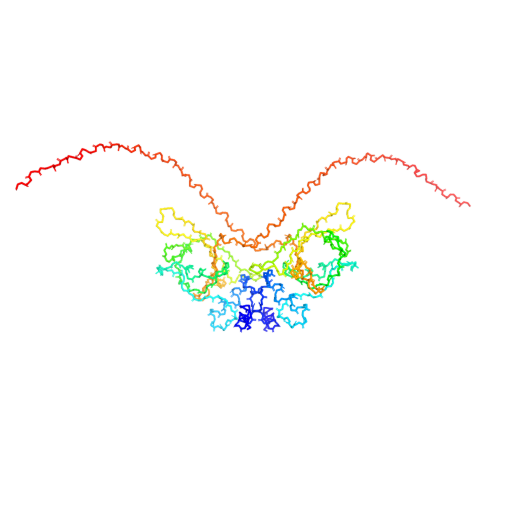. GLY B 1 18 ? 4.164 2.506 3.869 1 92.31 18 GLY B O 1
ATOM 1781 N N . TYR B 1 19 ? 6.246 1.874 4.105 1 91.06 19 TYR B N 1
ATOM 1782 C CA . TYR B 1 19 ? 6.207 1.146 2.844 1 91.06 19 TYR B CA 1
ATOM 1783 C C . TYR B 1 19 ? 5.633 -0.251 3.037 1 91.06 19 TYR B C 1
ATOM 1785 O O . TYR B 1 19 ? 6.035 -0.975 3.951 1 91.06 19 TYR B O 1
ATOM 1793 N N . ARG B 1 20 ? 4.723 -0.565 2.232 1 89.94 20 ARG B N 1
ATOM 1794 C CA . ARG B 1 20 ? 4.023 -1.848 2.271 1 89.94 20 ARG B CA 1
ATOM 1795 C C . ARG B 1 20 ? 4.113 -2.559 0.925 1 89.94 20 ARG B C 1
ATOM 1797 O O . ARG B 1 20 ? 4.148 -1.912 -0.123 1 89.94 20 ARG B O 1
ATOM 1804 N N . PHE B 1 21 ? 4.082 -3.865 1.008 1 90.94 21 PHE B N 1
ATOM 1805 C CA . PHE B 1 21 ? 4.148 -4.664 -0.211 1 90.94 21 PHE B CA 1
ATOM 1806 C C . PHE B 1 21 ? 2.779 -4.766 -0.869 1 90.94 21 PHE B C 1
ATOM 1808 O O . PHE B 1 21 ? 1.966 -5.613 -0.496 1 90.94 21 PHE B O 1
ATOM 1815 N N . GLU B 1 22 ? 2.549 -3.934 -1.799 1 90 22 GLU B N 1
ATOM 1816 C CA . GLU B 1 22 ? 1.342 -3.871 -2.617 1 90 22 GLU B CA 1
ATOM 1817 C C . GLU B 1 22 ? 1.683 -3.9 -4.105 1 90 22 GLU B C 1
ATOM 1819 O O . GLU B 1 22 ? 1.452 -2.922 -4.82 1 90 22 GLU B O 1
ATOM 1824 N N . PRO B 1 23 ? 2.037 -5.023 -4.574 1 93.12 23 PRO B N 1
ATOM 1825 C CA . PRO B 1 23 ? 2.533 -5.113 -5.949 1 93.12 23 PRO B CA 1
ATOM 1826 C C . PRO B 1 23 ? 1.408 -5.156 -6.984 1 93.12 23 PRO B C 1
ATOM 1828 O O . PRO B 1 23 ? 0.303 -5.613 -6.68 1 93.12 23 PRO B O 1
ATOM 1831 N N . THR B 1 24 ? 1.673 -4.66 -8.141 1 93.19 24 THR B N 1
ATOM 1832 C CA . THR B 1 24 ? 0.807 -4.883 -9.297 1 93.19 24 THR B CA 1
ATOM 1833 C C . THR B 1 24 ? 0.976 -6.301 -9.828 1 93.19 24 THR B C 1
ATOM 1835 O O . THR B 1 24 ? 1.931 -6.996 -9.477 1 93.19 24 THR B O 1
ATOM 1838 N N . ASP B 1 25 ? 0.134 -6.672 -10.766 1 96.12 25 ASP B N 1
ATOM 1839 C CA . ASP B 1 25 ? 0.241 -7.973 -11.422 1 96.12 25 ASP B CA 1
ATOM 1840 C C . ASP B 1 25 ? 1.569 -8.102 -12.164 1 96.12 25 ASP B C 1
ATOM 1842 O O . ASP B 1 25 ? 2.217 -9.148 -12.102 1 96.12 25 ASP B O 1
ATOM 1846 N N . ILE B 1 26 ? 1.938 -7.039 -12.789 1 95.38 26 ILE B N 1
ATOM 1847 C CA . ILE B 1 26 ? 3.146 -7.062 -13.609 1 95.38 26 ILE B CA 1
ATOM 1848 C C . ILE B 1 26 ? 4.375 -7.195 -12.711 1 95.38 26 ILE B C 1
ATOM 1850 O O . ILE B 1 26 ? 5.297 -7.949 -13.016 1 95.38 26 ILE B O 1
ATOM 1854 N N . GLU B 1 27 ? 4.355 -6.52 -11.625 1 94.94 27 GLU B N 1
ATOM 1855 C CA . GLU B 1 27 ? 5.465 -6.637 -10.68 1 94.94 27 GLU B CA 1
ATOM 1856 C C . GLU B 1 27 ? 5.559 -8.055 -10.117 1 94.94 27 GLU B C 1
ATOM 1858 O O . GLU B 1 27 ? 6.652 -8.602 -9.984 1 94.94 27 GLU B O 1
ATOM 1863 N N . LEU B 1 28 ? 4.465 -8.648 -9.805 1 97.56 28 LEU B N 1
ATOM 1864 C CA . LEU B 1 28 ? 4.453 -10.016 -9.297 1 97.56 28 LEU B CA 1
ATOM 1865 C C . LEU B 1 28 ? 5.023 -10.992 -10.32 1 97.56 28 LEU B C 1
ATOM 1867 O O . LEU B 1 28 ? 5.812 -11.875 -9.977 1 97.56 28 LEU B O 1
ATOM 1871 N N . LEU B 1 29 ? 4.621 -10.789 -11.539 1 98 29 LEU B N 1
ATOM 1872 C CA . LEU B 1 29 ? 5.035 -11.727 -12.586 1 98 29 LEU B CA 1
ATOM 1873 C C . LEU B 1 29 ? 6.484 -11.477 -12.992 1 98 29 LEU B C 1
ATOM 1875 O O . LEU B 1 29 ? 7.305 -12.391 -12.984 1 98 29 LEU B O 1
ATOM 1879 N N . GLN B 1 30 ? 6.844 -10.219 -13.227 1 96 30 GLN B N 1
ATOM 1880 C CA . GLN B 1 30 ? 8.117 -9.898 -13.852 1 96 30 GLN B CA 1
ATOM 1881 C C . GLN B 1 30 ? 9.234 -9.797 -12.812 1 96 30 GLN B C 1
ATOM 1883 O O . GLN B 1 30 ? 10.359 -10.234 -13.055 1 96 30 GLN B O 1
ATOM 1888 N N . ASP B 1 31 ? 8.898 -9.32 -11.68 1 96.06 31 ASP B N 1
ATOM 1889 C CA . ASP B 1 31 ? 9.969 -9.023 -10.727 1 96.06 31 ASP B CA 1
ATOM 1890 C C . ASP B 1 31 ? 10.125 -10.148 -9.711 1 96.06 31 ASP B C 1
ATOM 1892 O O . ASP B 1 31 ? 11.148 -10.234 -9.031 1 96.06 31 ASP B O 1
ATOM 1896 N N . TYR B 1 32 ? 9.109 -11.031 -9.664 1 97.62 32 TYR B N 1
ATOM 1897 C CA . TYR B 1 32 ? 9.211 -12.047 -8.625 1 97.62 32 TYR B CA 1
ATOM 1898 C C . TYR B 1 32 ? 9.047 -13.445 -9.211 1 97.62 32 TYR B C 1
ATOM 1900 O O . TYR B 1 32 ? 9.969 -14.266 -9.156 1 97.62 32 TYR B O 1
ATOM 1908 N N . LEU B 1 33 ? 7.957 -13.727 -9.852 1 98.44 33 LEU B N 1
ATOM 1909 C CA . LEU B 1 33 ? 7.703 -15.086 -10.312 1 98.44 33 LEU B CA 1
ATOM 1910 C C . LEU B 1 33 ? 8.703 -15.484 -11.391 1 98.44 33 LEU B C 1
ATOM 1912 O O . LEU B 1 33 ? 9.211 -16.609 -11.383 1 98.44 33 LEU B O 1
ATOM 1916 N N . LEU B 1 34 ? 8.898 -14.641 -12.344 1 97.88 34 LEU B N 1
ATOM 1917 C CA . LEU B 1 34 ? 9.859 -14.938 -13.398 1 97.88 34 LEU B CA 1
ATOM 1918 C C . LEU B 1 34 ? 11.234 -15.25 -12.82 1 97.88 34 LEU B C 1
ATOM 1920 O O . LEU B 1 34 ? 11.883 -16.219 -13.234 1 97.88 34 LEU B O 1
ATOM 1924 N N . LYS B 1 35 ? 11.664 -14.453 -11.867 1 97.19 35 LYS B N 1
ATOM 1925 C CA . LYS B 1 35 ? 12.953 -14.688 -11.234 1 97.19 35 LYS B CA 1
ATOM 1926 C C . LYS B 1 35 ? 12.961 -16 -10.469 1 97.19 35 LYS B C 1
ATOM 1928 O O . LYS B 1 35 ? 13.953 -16.734 -10.5 1 97.19 35 LYS B O 1
ATOM 1933 N N . LYS B 1 36 ? 11.898 -16.328 -9.797 1 97.5 36 LYS B N 1
ATOM 1934 C CA . LYS B 1 36 ? 11.773 -17.594 -9.086 1 97.5 36 LYS B CA 1
ATOM 1935 C C . LYS B 1 36 ? 11.914 -18.781 -10.047 1 97.5 36 LYS B C 1
ATOM 1937 O O . LYS B 1 36 ? 12.656 -19.719 -9.773 1 97.5 36 LYS B O 1
ATOM 1942 N N . VAL B 1 37 ? 11.227 -18.656 -11.141 1 96.81 37 VAL B N 1
ATOM 1943 C CA . VAL B 1 37 ? 11.219 -19.719 -12.141 1 96.81 37 VAL B CA 1
ATOM 1944 C C . VAL B 1 37 ? 12.617 -19.891 -12.734 1 96.81 37 VAL B C 1
ATOM 1946 O O . VAL B 1 37 ? 13.055 -21 -13.008 1 96.81 37 VAL B O 1
ATOM 1949 N N . ASN B 1 38 ? 13.352 -18.797 -12.852 1 96.88 38 ASN B N 1
ATOM 1950 C CA . ASN B 1 38 ? 14.672 -18.828 -13.469 1 96.88 38 ASN B CA 1
ATOM 1951 C C . ASN B 1 38 ? 15.758 -19.141 -12.453 1 96.88 38 ASN B C 1
ATOM 1953 O O . ASN B 1 38 ? 16.938 -19.234 -12.805 1 96.88 38 ASN B O 1
ATOM 1957 N N . GLY B 1 39 ? 15.398 -19.188 -11.258 1 95.88 39 GLY B N 1
ATOM 1958 C CA . GLY B 1 39 ? 16.391 -19.438 -10.227 1 95.88 39 GLY B CA 1
ATOM 1959 C C . GLY B 1 39 ? 17.266 -18.219 -9.953 1 95.88 39 GLY B C 1
ATOM 1960 O O . GLY B 1 39 ? 18.438 -18.359 -9.602 1 95.88 39 GLY B O 1
ATOM 1961 N N . GLU B 1 40 ? 16.781 -17.047 -10.18 1 96.31 40 GLU B N 1
ATOM 1962 C CA . GLU B 1 40 ? 17.5 -15.797 -9.93 1 96.31 40 GLU B CA 1
ATOM 1963 C C . GLU B 1 40 ? 17.219 -15.266 -8.531 1 96.31 40 GLU B C 1
ATOM 1965 O O . GLU B 1 40 ? 16.188 -15.57 -7.941 1 96.31 40 GLU B O 1
ATOM 1970 N N . PRO B 1 41 ? 18.203 -14.516 -8.039 1 95.12 41 PRO B N 1
ATOM 1971 C CA . PRO B 1 41 ? 17.938 -13.906 -6.734 1 95.12 41 PRO B CA 1
ATOM 1972 C C . PRO B 1 41 ? 16.719 -12.977 -6.75 1 95.12 41 PRO B C 1
ATOM 1974 O O . PRO B 1 41 ? 16.5 -12.266 -7.734 1 95.12 41 PRO B O 1
ATOM 1977 N N . LEU B 1 42 ? 15.984 -13.031 -5.711 1 95.31 42 LEU B N 1
ATOM 1978 C CA . LEU B 1 42 ? 14.797 -12.195 -5.574 1 95.31 42 LEU B CA 1
ATOM 1979 C C . LEU B 1 42 ? 15.109 -10.93 -4.781 1 95.31 42 LEU B C 1
ATOM 1981 O O . LEU B 1 42 ? 15.906 -10.969 -3.836 1 95.31 42 LEU B O 1
ATOM 1985 N N . PRO B 1 43 ? 14.508 -9.812 -5.148 1 92.38 43 PRO B N 1
ATOM 1986 C CA . PRO B 1 43 ? 14.562 -8.664 -4.242 1 92.38 43 PRO B CA 1
ATOM 1987 C C . PRO B 1 43 ? 13.945 -8.961 -2.877 1 92.38 43 PRO B C 1
ATOM 1989 O O . PRO B 1 43 ? 13.242 -9.953 -2.721 1 92.38 43 PRO B O 1
ATOM 1992 N N . TYR B 1 44 ? 14.289 -8.141 -1.96 1 89.75 44 TYR B N 1
ATOM 1993 C CA . TYR B 1 44 ? 13.625 -8.32 -0.677 1 89.75 44 TYR B CA 1
ATOM 1994 C C . TYR B 1 44 ? 12.109 -8.359 -0.853 1 89.75 44 TYR B C 1
ATOM 1996 O O . TYR B 1 44 ? 11.547 -7.555 -1.6 1 89.75 44 TYR B O 1
ATOM 2004 N N . ASN B 1 45 ? 11.508 -9.297 -0.253 1 89.69 45 ASN B N 1
ATOM 2005 C CA . ASN B 1 45 ? 10.062 -9.453 -0.32 1 89.69 45 ASN B CA 1
ATOM 2006 C C . ASN B 1 45 ? 9.531 -10.281 0.847 1 89.69 45 ASN B C 1
ATOM 2008 O O . ASN B 1 45 ? 10.312 -10.797 1.652 1 89.69 45 ASN B O 1
ATOM 2012 N N . ILE B 1 46 ? 8.203 -10.328 0.887 1 88.88 46 ILE B N 1
ATOM 2013 C CA . ILE B 1 46 ? 7.59 -11.078 1.973 1 88.88 46 ILE B CA 1
ATOM 2014 C C . ILE B 1 46 ? 6.898 -12.32 1.412 1 88.88 46 ILE B C 1
ATOM 2016 O O . ILE B 1 46 ? 6.02 -12.898 2.059 1 88.88 46 ILE B O 1
ATOM 2020 N N . ILE B 1 47 ? 7.18 -12.719 0.245 1 91.81 47 ILE B N 1
ATOM 2021 C CA . ILE B 1 47 ? 6.547 -13.875 -0.378 1 91.81 47 ILE B CA 1
ATOM 2022 C C . ILE B 1 47 ? 7.133 -15.156 0.2 1 91.81 47 ILE B C 1
ATOM 2024 O O . ILE B 1 47 ? 8.336 -15.398 0.103 1 91.81 47 ILE B O 1
ATOM 2028 N N . SER B 1 48 ? 6.363 -15.984 0.759 1 88.94 48 SER B N 1
ATOM 2029 C CA . SER B 1 48 ? 6.809 -17.266 1.298 1 88.94 48 SER B CA 1
ATOM 2030 C C . SER B 1 48 ? 6.789 -18.344 0.228 1 88.94 48 SER B C 1
ATOM 2032 O O . SER B 1 48 ? 6.152 -18.188 -0.815 1 88.94 48 SER B O 1
ATOM 2034 N N . GLU B 1 49 ? 7.539 -19.297 0.452 1 88.88 49 GLU B N 1
ATOM 2035 C CA . GLU B 1 49 ? 7.449 -20.516 -0.359 1 88.88 49 GLU B CA 1
ATOM 2036 C C . GLU B 1 49 ? 6.855 -21.672 0.441 1 88.88 49 GLU B C 1
ATOM 2038 O O . GLU B 1 49 ? 7.469 -22.141 1.398 1 88.88 49 GLU B O 1
ATOM 2043 N N . CYS B 1 50 ? 5.672 -22.062 0.031 1 84.62 50 CYS B N 1
ATOM 2044 C CA . CYS B 1 50 ? 4.945 -23.109 0.756 1 84.62 50 CYS B CA 1
ATOM 2045 C C . CYS B 1 50 ? 4.016 -23.875 -0.175 1 84.62 50 CYS B C 1
ATOM 2047 O O . CYS B 1 50 ? 3.494 -23.312 -1.14 1 84.62 50 CYS B O 1
ATOM 2049 N N . GLU B 1 51 ? 3.859 -25.125 0.141 1 85 51 GLU B N 1
ATOM 2050 C CA . GLU B 1 51 ? 2.867 -25.891 -0.601 1 85 51 GLU B CA 1
ATOM 2051 C C . GLU B 1 51 ? 1.462 -25.656 -0.058 1 85 51 GLU B C 1
ATOM 2053 O O . GLU B 1 51 ? 1.171 -25.984 1.094 1 85 51 GLU B O 1
ATOM 2058 N N . ILE B 1 52 ? 0.618 -25.125 -0.886 1 86.06 52 ILE B N 1
ATOM 2059 C CA . ILE B 1 52 ? -0.701 -24.781 -0.359 1 86.06 52 ILE B CA 1
ATOM 2060 C C . ILE B 1 52 ? -1.764 -25.625 -1.059 1 86.06 52 ILE B C 1
ATOM 2062 O O . ILE B 1 52 ? -2.957 -25.484 -0.78 1 86.06 52 ILE B O 1
ATOM 2066 N N . TYR B 1 53 ? -1.357 -26.391 -1.979 1 86.88 53 TYR B N 1
ATOM 2067 C CA . TYR B 1 53 ? -2.277 -27.297 -2.65 1 86.88 53 TYR B CA 1
ATOM 2068 C C . TYR B 1 53 ? -2.098 -28.734 -2.145 1 86.88 53 TYR B C 1
ATOM 2070 O O . TYR B 1 53 ? -1.018 -29.094 -1.676 1 86.88 53 TYR B O 1
ATOM 2078 N N . GLY B 1 54 ? -3.17 -29.453 -2.303 1 81.25 54 GLY B N 1
ATOM 2079 C CA . GLY B 1 54 ? -3.125 -30.859 -1.928 1 81.25 54 GLY B CA 1
ATOM 2080 C C . GLY B 1 54 ? -3.637 -31.109 -0.523 1 81.25 54 GLY B C 1
ATOM 2081 O O . GLY B 1 54 ? -4.199 -30.219 0.112 1 81.25 54 GLY B O 1
ATOM 2082 N N . ASN B 1 55 ? -3.535 -32.375 -0.123 1 67.25 55 ASN B N 1
ATOM 2083 C CA . ASN B 1 55 ? -4.098 -32.812 1.145 1 67.25 55 ASN B CA 1
ATOM 2084 C C . ASN B 1 55 ? -3.129 -32.594 2.303 1 67.25 55 ASN B C 1
ATOM 2086 O O . ASN B 1 55 ? -2.432 -33.5 2.73 1 67.25 55 ASN B O 1
ATOM 2090 N N . GLN B 1 56 ? -2.898 -31.312 2.611 1 63.34 56 GLN B N 1
ATOM 2091 C CA . GLN B 1 56 ? -1.913 -31.031 3.646 1 63.34 56 GLN B CA 1
ATOM 2092 C C . GLN B 1 56 ? -2.539 -31.094 5.035 1 63.34 56 GLN B C 1
ATOM 2094 O O . GLN B 1 56 ? -1.843 -30.969 6.043 1 63.34 56 GLN B O 1
ATOM 2099 N N . GLY B 1 57 ? -3.68 -31.656 5.152 1 60.44 57 GLY B N 1
ATOM 2100 C CA . GLY B 1 57 ? -4.344 -31.812 6.438 1 60.44 57 GLY B CA 1
ATOM 2101 C C . GLY B 1 57 ? -4.582 -30.484 7.152 1 60.44 57 GLY B C 1
ATOM 2102 O O . GLY B 1 57 ? -5.234 -30.453 8.195 1 60.44 57 GLY B O 1
ATOM 2103 N N . LYS B 1 58 ? -3.812 -29.375 6.793 1 59.81 58 LYS B N 1
ATOM 2104 C CA . LYS B 1 58 ? -4.031 -28.078 7.438 1 59.81 58 LYS B CA 1
ATOM 2105 C C . LYS B 1 58 ? -4.434 -27.031 6.414 1 59.81 58 LYS B C 1
ATOM 2107 O O . LYS B 1 58 ? -4.051 -27.094 5.246 1 59.81 58 LYS B O 1
ATOM 2112 N N . GLU B 1 59 ? -5.355 -26.172 6.965 1 59.59 59 GLU B N 1
ATOM 2113 C CA . GLU B 1 59 ? -5.797 -25.094 6.102 1 59.59 59 GLU B CA 1
ATOM 2114 C C . GLU B 1 59 ? -4.637 -24.156 5.746 1 59.59 59 GLU B C 1
ATOM 2116 O O . GLU B 1 59 ? -3.791 -23.875 6.594 1 59.59 59 GLU B O 1
ATOM 2121 N N . PRO B 1 60 ? -4.531 -23.797 4.523 1 56.69 60 PRO B N 1
ATOM 2122 C CA . PRO B 1 60 ? -3.385 -23 4.074 1 56.69 60 PRO B CA 1
ATOM 2123 C C . PRO B 1 60 ? -3.197 -21.734 4.891 1 56.69 60 PRO B C 1
ATOM 2125 O O . PRO B 1 60 ? -2.064 -21.281 5.094 1 56.69 60 PRO B O 1
ATOM 2128 N N . TRP B 1 61 ? -4.32 -21.109 5.238 1 55.56 61 TRP B N 1
ATOM 2129 C CA . TRP B 1 61 ? -4.184 -19.812 5.914 1 55.56 61 TRP B CA 1
ATOM 2130 C C . TRP B 1 61 ? -3.697 -20 7.348 1 55.56 61 TRP B C 1
ATOM 2132 O O . TRP B 1 61 ? -3.203 -19.062 7.969 1 55.56 61 TRP B O 1
ATOM 2142 N N . LYS B 1 62 ? -4.125 -21.141 7.855 1 56.06 62 LYS B N 1
ATOM 2143 C CA . LYS B 1 62 ? -3.611 -21.328 9.211 1 56.06 62 LYS B CA 1
ATOM 2144 C C . LYS B 1 62 ? -2.088 -21.25 9.234 1 56.06 62 LYS B C 1
ATOM 2146 O O . LYS B 1 62 ? -1.491 -21 10.289 1 56.06 62 LYS B O 1
ATOM 2151 N N . ILE B 1 63 ? -1.622 -21.422 8.094 1 53.19 63 ILE B N 1
ATOM 2152 C CA . ILE B 1 63 ? -0.178 -21.234 7.992 1 53.19 63 ILE B CA 1
ATOM 2153 C C . ILE B 1 63 ? 0.157 -19.75 8.031 1 53.19 63 ILE B C 1
ATOM 2155 O O . ILE B 1 63 ? 1.159 -19.344 8.625 1 53.19 63 ILE B O 1
ATOM 2159 N N . PHE B 1 64 ? -0.723 -18.969 7.422 1 54.16 64 PHE B N 1
ATOM 2160 C CA . PHE B 1 64 ? -0.394 -17.562 7.191 1 54.16 64 PHE B CA 1
ATOM 2161 C C . PHE B 1 64 ? -1.102 -16.672 8.195 1 54.16 64 PHE B C 1
ATOM 2163 O O . PHE B 1 64 ? -0.765 -15.492 8.328 1 54.16 64 PHE B O 1
ATOM 2170 N N . ILE B 1 65 ? -2.127 -17.078 8.844 1 46.94 65 ILE B N 1
ATOM 2171 C CA . ILE B 1 65 ? -3.129 -16.266 9.523 1 46.94 65 ILE B CA 1
ATOM 2172 C C . ILE B 1 65 ? -2.438 -15.258 10.438 1 46.94 65 ILE B C 1
ATOM 2174 O O . ILE B 1 65 ? -2.902 -14.125 10.586 1 46.94 65 ILE B O 1
ATOM 2178 N N . GLU B 1 66 ? -1.392 -15.609 10.969 1 43.62 66 GLU B N 1
ATOM 2179 C CA . GLU B 1 66 ? -1.045 -14.734 12.086 1 43.62 66 GLU B CA 1
ATOM 2180 C C . GLU B 1 66 ? -0.446 -13.422 11.594 1 43.62 66 GLU B C 1
ATOM 2182 O O . GLU B 1 66 ? 0.045 -12.617 12.391 1 43.62 66 GLU B O 1
ATOM 2187 N N . THR B 1 67 ? -0.493 -13.352 10.242 1 44.38 67 THR B N 1
ATOM 2188 C CA . THR B 1 67 ? 0.281 -12.148 9.945 1 44.38 67 THR B CA 1
ATOM 2189 C C . THR B 1 67 ? -0.625 -10.922 9.891 1 44.38 67 THR B C 1
ATOM 2191 O O . THR B 1 67 ? -1.82 -11.039 9.617 1 44.38 67 THR B O 1
ATOM 2194 N N . SER B 1 68 ? -0.29 -9.914 10.516 1 45.66 68 SER B N 1
ATOM 2195 C CA . SER B 1 68 ? -0.892 -8.586 10.602 1 45.66 68 SER B CA 1
ATOM 2196 C C . SER B 1 68 ? -1.243 -8.047 9.219 1 45.66 68 SER B C 1
ATOM 2198 O O . SER B 1 68 ? -1.972 -7.062 9.094 1 45.66 68 SER B O 1
ATOM 2200 N N . THR B 1 69 ? -0.663 -8.812 8.109 1 56.03 69 THR B N 1
ATOM 2201 C CA . THR B 1 69 ? -0.915 -8.18 6.816 1 56.03 69 THR B CA 1
ATOM 2202 C C . THR B 1 69 ? -2.229 -8.672 6.219 1 56.03 69 THR B C 1
ATOM 2204 O O . THR B 1 69 ? -2.65 -9.797 6.484 1 56.03 69 THR B O 1
ATOM 2207 N N . GLN B 1 70 ? -2.984 -7.816 5.633 1 68.25 70 GLN B N 1
ATOM 2208 C CA . GLN B 1 70 ? -4.293 -8.078 5.043 1 68.25 70 GLN B CA 1
ATOM 2209 C C . GLN B 1 70 ? -4.199 -9.109 3.926 1 68.25 70 GLN B C 1
ATOM 2211 O O . GLN B 1 70 ? -5.07 -9.969 3.793 1 68.25 70 GLN B O 1
ATOM 2216 N N . THR B 1 71 ? -3.062 -9.242 3.145 1 83.06 71 THR B N 1
ATOM 2217 C CA . THR B 1 71 ? -2.893 -10.156 2.021 1 83.06 71 THR B CA 1
ATOM 2218 C C . THR B 1 71 ? -1.608 -10.969 2.172 1 83.06 71 THR B C 1
ATOM 2220 O O . THR B 1 71 ? -0.552 -10.414 2.48 1 83.06 71 THR B O 1
ATOM 2223 N N . PHE B 1 72 ? -1.618 -12.312 2.018 1 86.88 72 PHE B N 1
ATOM 2224 C CA . PHE B 1 72 ? -0.467 -13.211 2.045 1 86.88 72 PHE B CA 1
ATOM 2225 C C . PHE B 1 72 ? -0.038 -13.578 0.631 1 86.88 72 PHE B C 1
ATOM 2227 O O . PHE B 1 72 ? -0.88 -13.859 -0.225 1 86.88 72 PHE B O 1
ATOM 2234 N N . TYR B 1 73 ? 1.316 -13.633 0.442 1 91.81 73 TYR B N 1
ATOM 2235 C CA . TYR B 1 73 ? 1.859 -14.031 -0.852 1 91.81 73 TYR B CA 1
ATOM 2236 C C . TYR B 1 73 ? 2.678 -15.312 -0.73 1 91.81 73 TYR B C 1
ATOM 2238 O O . TYR B 1 73 ? 3.463 -15.469 0.208 1 91.81 73 TYR B O 1
ATOM 2246 N N . VAL B 1 74 ? 2.498 -16.188 -1.694 1 92.88 74 VAL B N 1
ATOM 2247 C CA . VAL B 1 74 ? 3.156 -17.484 -1.588 1 92.88 74 VAL B CA 1
ATOM 2248 C C . VAL B 1 74 ? 3.598 -17.969 -2.971 1 92.88 74 VAL B C 1
ATOM 2250 O O . VAL B 1 74 ? 2.828 -17.891 -3.932 1 92.88 74 VAL B O 1
ATOM 2253 N N . PHE B 1 75 ? 4.801 -18.391 -3.033 1 94.5 75 PHE B N 1
ATOM 2254 C CA . PHE B 1 75 ? 5.207 -19.25 -4.137 1 94.5 75 PHE B CA 1
ATOM 2255 C C . PHE B 1 75 ? 4.816 -20.703 -3.867 1 94.5 75 PHE B C 1
ATOM 2257 O O . PHE B 1 75 ? 5.105 -21.234 -2.797 1 94.5 75 PHE B O 1
ATOM 2264 N N . THR B 1 76 ? 4.184 -21.328 -4.797 1 92.5 76 THR B N 1
ATOM 2265 C CA . THR B 1 76 ? 3.848 -22.75 -4.656 1 92.5 76 THR B CA 1
ATOM 2266 C C . THR B 1 76 ? 3.963 -23.453 -6 1 92.5 76 THR B C 1
ATOM 2268 O O . THR B 1 76 ? 3.803 -22.844 -7.055 1 92.5 76 THR B O 1
ATOM 2271 N N . LYS B 1 77 ? 4.27 -24.656 -5.949 1 91.5 77 LYS B N 1
ATOM 2272 C CA . LYS B 1 77 ? 4.355 -25.453 -7.168 1 91.5 77 LYS B CA 1
ATOM 2273 C C . LYS B 1 77 ? 2.977 -25.938 -7.613 1 91.5 77 LYS B C 1
ATOM 2275 O O . LYS B 1 77 ? 2.146 -26.312 -6.781 1 91.5 77 LYS B O 1
ATOM 2280 N N . LEU B 1 78 ? 2.797 -25.703 -8.828 1 87.88 78 LEU B N 1
ATOM 2281 C CA . LEU B 1 78 ? 1.57 -26.219 -9.43 1 87.88 78 LEU B CA 1
ATOM 2282 C C . LEU B 1 78 ? 1.862 -27.422 -10.32 1 87.88 78 LEU B C 1
ATOM 2284 O O . LEU B 1 78 ? 2.594 -27.312 -11.305 1 87.88 78 LEU B O 1
ATOM 2288 N N . LYS B 1 79 ? 1.438 -28.562 -9.781 1 71.88 79 LYS B N 1
ATOM 2289 C CA . LYS B 1 79 ? 1.615 -29.781 -10.578 1 71.88 79 LYS B CA 1
ATOM 2290 C C . LYS B 1 79 ? 0.702 -29.766 -11.797 1 71.88 79 LYS B C 1
ATOM 2292 O O . LYS B 1 79 ? -0.436 -29.297 -11.727 1 71.88 79 LYS B O 1
ATOM 2297 N N . LYS B 1 80 ? 1.29 -29.891 -12.977 1 60.28 80 LYS B N 1
ATOM 2298 C CA . LYS B 1 80 ? 0.649 -29.891 -14.289 1 60.28 80 LYS B CA 1
ATOM 2299 C C . LYS B 1 80 ? -0.684 -30.625 -14.242 1 60.28 80 LYS B C 1
ATOM 2301 O O . LYS B 1 80 ? -0.749 -31.781 -13.789 1 60.28 80 LYS B O 1
ATOM 2306 N N . LYS B 1 81 ? -1.756 -29.828 -14.039 1 58.59 81 LYS B N 1
ATOM 2307 C CA . LYS B 1 81 ? -3.053 -30.5 -14.094 1 58.59 81 LYS B CA 1
ATOM 2308 C C . LYS B 1 81 ? -3.365 -30.984 -15.5 1 58.59 81 LYS B C 1
ATOM 2310 O O . LYS B 1 81 ? -2.803 -30.484 -16.484 1 58.59 81 LYS B O 1
ATOM 2315 N N . GLY B 1 82 ? -4.125 -32.062 -15.555 1 55.53 82 GLY B N 1
ATOM 2316 C CA . GLY B 1 82 ? -4.621 -32.625 -16.797 1 55.53 82 GLY B CA 1
ATOM 2317 C C . GLY B 1 82 ? -5.395 -31.656 -17.641 1 55.53 82 GLY B C 1
ATOM 2318 O O . GLY B 1 82 ? -5.609 -30.5 -17.25 1 55.53 82 GLY B O 1
ATOM 2319 N N . LYS B 1 83 ? -5.629 -31.859 -18.938 1 56.41 83 LYS B N 1
ATOM 2320 C CA . LYS B 1 83 ? -6.234 -31.141 -20.062 1 56.41 83 LYS B CA 1
ATOM 2321 C C . LYS B 1 83 ? -7.652 -30.688 -19.719 1 56.41 83 LYS B C 1
ATOM 2323 O O . LYS B 1 83 ? -8.336 -30.094 -20.547 1 56.41 83 LYS B O 1
ATOM 2328 N N . GLY B 1 84 ? -8.141 -30.734 -18.344 1 57.81 84 GLY B N 1
ATOM 2329 C CA . GLY B 1 84 ? -9.547 -30.422 -18.141 1 57.81 84 GLY B CA 1
ATOM 2330 C C . GLY B 1 84 ? -9.805 -28.969 -17.844 1 57.81 84 GLY B C 1
ATOM 2331 O O . GLY B 1 84 ? -8.867 -28.203 -17.547 1 57.81 84 GLY B O 1
ATOM 2332 N N . LYS B 1 85 ? -11.047 -28.422 -18.078 1 68 85 LYS B N 1
ATOM 2333 C CA . LYS B 1 85 ? -11.539 -27.047 -17.906 1 68 85 LYS B CA 1
ATOM 2334 C C . LYS B 1 85 ? -11.609 -26.672 -16.438 1 68 85 LYS B C 1
ATOM 2336 O O . LYS B 1 85 ? -11.602 -25.484 -16.094 1 68 85 LYS B O 1
ATOM 2341 N N . ASN B 1 86 ? -11.453 -27.641 -15.516 1 78.5 86 ASN B N 1
ATOM 2342 C CA . ASN B 1 86 ? -11.586 -27.375 -14.086 1 78.5 86 ASN B CA 1
ATOM 2343 C C . ASN B 1 86 ? -10.289 -26.844 -13.492 1 78.5 86 ASN B C 1
ATOM 2345 O O . ASN B 1 86 ? -9.234 -27.453 -13.625 1 78.5 86 ASN B O 1
ATOM 2349 N N . ILE B 1 87 ? -10.422 -25.641 -12.922 1 88.75 87 ILE B N 1
ATOM 2350 C CA . ILE B 1 87 ? -9.211 -25.031 -12.398 1 88.75 87 ILE B CA 1
ATOM 2351 C C . ILE B 1 87 ? -9.219 -25.094 -10.875 1 88.75 87 ILE B C 1
ATOM 2353 O O . ILE B 1 87 ? -8.391 -24.469 -10.211 1 88.75 87 ILE B O 1
ATOM 2357 N N . ASP B 1 88 ? -10.156 -25.844 -10.258 1 89.88 88 ASP B N 1
ATOM 2358 C CA . ASP B 1 88 ? -10.227 -25.969 -8.805 1 89.88 88 ASP B CA 1
ATOM 2359 C C . ASP B 1 88 ? -8.93 -26.547 -8.234 1 89.88 88 ASP B C 1
ATOM 2361 O O . ASP B 1 88 ? -8.234 -27.312 -8.914 1 89.88 88 ASP B O 1
ATOM 2365 N N . ARG B 1 89 ? -8.633 -26.141 -7.027 1 89.62 89 ARG B N 1
ATOM 2366 C CA . ARG B 1 89 ? -7.477 -26.672 -6.316 1 89.62 89 ARG B CA 1
ATOM 2367 C C . ARG B 1 89 ? -7.891 -27.281 -4.984 1 89.62 89 ARG B C 1
ATOM 2369 O O . ARG B 1 89 ? -8.492 -26.609 -4.145 1 89.62 89 ARG B O 1
ATOM 2376 N N . VAL B 1 90 ? -7.527 -28.578 -4.793 1 85.06 90 VAL B N 1
ATOM 2377 C CA . VAL B 1 90 ? -7.746 -29.188 -3.49 1 85.06 90 VAL B CA 1
ATOM 2378 C C . VAL B 1 90 ? -6.754 -28.625 -2.479 1 85.06 90 VAL B C 1
ATOM 2380 O O . VAL B 1 90 ? -5.562 -28.5 -2.777 1 85.06 90 VAL B O 1
ATOM 2383 N N . ALA B 1 91 ? -7.242 -28.297 -1.292 1 84.44 91 ALA B N 1
ATOM 2384 C CA . ALA B 1 91 ? -6.379 -27.75 -0.251 1 84.44 91 ALA B CA 1
ATOM 2385 C C . ALA B 1 91 ? -6.883 -28.125 1.139 1 84.44 91 ALA B C 1
ATOM 2387 O O . ALA B 1 91 ? -7.926 -27.641 1.583 1 84.44 91 ALA B O 1
ATOM 2388 N N . GLY B 1 92 ? -6.035 -28.938 1.76 1 77.88 92 GLY B N 1
ATOM 2389 C CA . GLY B 1 92 ? -6.398 -29.344 3.107 1 77.88 92 GLY B CA 1
ATOM 2390 C C . GLY B 1 92 ? -7.805 -29.906 3.201 1 77.88 92 GLY B C 1
ATOM 2391 O O . GLY B 1 92 ? -8.133 -30.891 2.529 1 77.88 92 GLY B O 1
ATOM 2392 N N . CYS B 1 93 ? -8.617 -29.062 4.02 1 72.69 93 CYS B N 1
ATOM 2393 C CA . CYS B 1 93 ? -9.961 -29.547 4.312 1 72.69 93 CYS B CA 1
ATOM 2394 C C . CYS B 1 93 ? -10.969 -28.969 3.336 1 72.69 93 CYS B C 1
ATOM 2396 O O . CYS B 1 93 ? -12.18 -29.031 3.578 1 72.69 93 CYS B O 1
ATOM 2398 N N . GLY B 1 94 ? -10.445 -28.359 2.254 1 83.31 94 GLY B N 1
ATOM 2399 C CA . GLY B 1 94 ? -11.375 -27.75 1.321 1 83.31 94 GLY B CA 1
ATOM 2400 C C . GLY B 1 94 ? -10.82 -27.656 -0.089 1 83.31 94 GLY B C 1
ATOM 2401 O O . GLY B 1 94 ? -10.039 -28.5 -0.519 1 83.31 94 GLY B O 1
ATOM 2402 N N . THR B 1 95 ? -11.531 -26.766 -0.754 1 86.12 95 THR B N 1
ATOM 2403 C CA . THR B 1 95 ? -11.172 -26.594 -2.158 1 86.12 95 THR B CA 1
ATOM 2404 C C . THR B 1 95 ? -11.188 -25.109 -2.535 1 86.12 95 THR B C 1
ATOM 2406 O O . THR B 1 95 ? -12.086 -24.375 -2.141 1 86.12 95 THR B O 1
ATOM 2409 N N . TRP B 1 96 ? -10.102 -24.719 -3.168 1 89.81 96 TRP B N 1
ATOM 2410 C CA . TRP B 1 96 ? -10.164 -23.453 -3.879 1 89.81 96 TRP B CA 1
ATOM 2411 C C . TRP B 1 96 ? -10.992 -23.578 -5.152 1 89.81 96 TRP B C 1
ATOM 2413 O O . TRP B 1 96 ? -10.555 -24.188 -6.129 1 89.81 96 TRP B O 1
ATOM 2423 N N . LYS B 1 97 ? -12.156 -22.984 -5.148 1 90.06 97 LYS B N 1
ATOM 2424 C CA . LYS B 1 97 ? -13.055 -23.047 -6.301 1 90.06 97 LYS B CA 1
ATOM 2425 C C . LYS B 1 97 ? -12.742 -21.953 -7.309 1 90.06 97 LYS B C 1
ATOM 2427 O O . LYS B 1 97 ? -12.797 -20.766 -6.973 1 90.06 97 LYS B O 1
ATOM 2432 N N . GLY B 1 98 ? -12.484 -22.406 -8.508 1 92.62 98 GLY B N 1
ATOM 2433 C CA . GLY B 1 98 ? -12.172 -21.453 -9.562 1 92.62 98 GLY B CA 1
ATOM 2434 C C . GLY B 1 98 ? -13.359 -20.594 -9.969 1 92.62 98 GLY B C 1
ATOM 2435 O O . GLY B 1 98 ? -14.461 -21.125 -10.156 1 92.62 98 GLY B O 1
ATOM 2436 N N . GLN B 1 99 ? -13.086 -19.219 -10.078 1 91.94 99 GLN B N 1
ATOM 2437 C CA . GLN B 1 99 ? -14.156 -18.312 -10.461 1 91.94 99 GLN B CA 1
ATOM 2438 C C . GLN B 1 99 ? -13.93 -17.766 -11.867 1 91.94 99 GLN B C 1
ATOM 2440 O O . GLN B 1 99 ? -14.828 -17.781 -12.711 1 91.94 99 GLN B O 1
ATOM 2445 N N . ARG B 1 100 ? -12.797 -17.25 -12.18 1 94.38 100 ARG B N 1
ATOM 2446 C CA . ARG B 1 100 ? -12.484 -16.656 -13.477 1 94.38 100 ARG B CA 1
ATOM 2447 C C . ARG B 1 100 ? -10.977 -16.625 -13.719 1 94.38 100 ARG B C 1
ATOM 2449 O O . ARG B 1 100 ? -10.195 -16.734 -12.773 1 94.38 100 ARG B O 1
ATOM 2456 N N . THR B 1 101 ? -10.656 -16.531 -14.992 1 94.44 101 THR B N 1
ATOM 2457 C CA . THR B 1 101 ? -9.289 -16.344 -15.461 1 94.44 101 THR B CA 1
ATOM 2458 C C . THR B 1 101 ? -9.172 -15.078 -16.312 1 94.44 101 THR B C 1
ATOM 2460 O O . THR B 1 101 ? -9.922 -14.898 -17.266 1 94.44 101 THR B O 1
ATOM 2463 N N . ASP B 1 102 ? -8.203 -14.18 -15.891 1 96.12 102 ASP B N 1
ATOM 2464 C CA . ASP B 1 102 ? -7.941 -12.953 -16.641 1 96.12 102 ASP B CA 1
ATOM 2465 C C . ASP B 1 102 ? -6.516 -12.938 -17.188 1 96.12 102 ASP B C 1
ATOM 2467 O O . ASP B 1 102 ? -5.574 -13.312 -16.484 1 96.12 102 ASP B O 1
ATOM 2471 N N . PRO B 1 103 ? -6.43 -12.5 -18.438 1 97.25 103 PRO B N 1
ATOM 2472 C CA . PRO B 1 103 ? -5.062 -12.352 -18.953 1 97.25 103 PRO B CA 1
ATOM 2473 C C . PRO B 1 103 ? -4.328 -11.156 -18.344 1 97.25 103 PRO B C 1
ATOM 2475 O O . PRO B 1 103 ? -4.949 -10.133 -18.047 1 97.25 103 PRO B O 1
ATOM 2478 N N . ILE B 1 104 ? -3.098 -11.32 -18.141 1 97.12 104 ILE B N 1
ATOM 2479 C CA . ILE B 1 104 ? -2.238 -10.211 -17.734 1 97.12 104 ILE B CA 1
ATOM 2480 C C . ILE B 1 104 ? -1.412 -9.734 -18.938 1 97.12 104 ILE B C 1
ATOM 2482 O O . ILE B 1 104 ? -0.593 -10.492 -19.469 1 97.12 104 ILE B O 1
ATOM 2486 N N . MET B 1 105 ? -1.646 -8.461 -19.234 1 96.19 105 MET B N 1
ATOM 2487 C CA . MET B 1 105 ? -1.022 -7.902 -20.438 1 96.19 105 MET B CA 1
ATOM 2488 C C . MET B 1 105 ? 0.1 -6.938 -20.062 1 96.19 105 MET B C 1
ATOM 2490 O O . MET B 1 105 ? -0.036 -6.148 -19.125 1 96.19 105 MET B O 1
ATOM 2494 N N . ASP B 1 106 ? 1.195 -7.004 -20.656 1 93.12 106 ASP B N 1
ATOM 2495 C CA . ASP B 1 106 ? 2.223 -5.969 -20.688 1 93.12 106 ASP B CA 1
ATOM 2496 C C . ASP B 1 106 ? 2.289 -5.297 -22.062 1 93.12 106 ASP B C 1
ATOM 2498 O O . ASP B 1 106 ? 2.855 -5.855 -23 1 93.12 106 ASP B O 1
ATOM 2502 N N . GLU B 1 107 ? 1.69 -4.188 -22.125 1 89.06 107 GLU B N 1
ATOM 2503 C CA . GLU B 1 107 ? 1.438 -3.545 -23.406 1 89.06 107 GLU B CA 1
ATOM 2504 C C . GLU B 1 107 ? 0.562 -4.418 -24.312 1 89.06 107 GLU B C 1
ATOM 2506 O O . GLU B 1 107 ? -0.567 -4.75 -23.938 1 89.06 107 GLU B O 1
ATOM 2511 N N . LYS B 1 108 ? 1.112 -4.996 -25.328 1 90.94 108 LYS B N 1
ATOM 2512 C CA . LYS B 1 108 ? 0.308 -5.766 -26.266 1 90.94 108 LYS B CA 1
ATOM 2513 C C . LYS B 1 108 ? 0.623 -7.254 -26.172 1 90.94 108 LYS B C 1
ATOM 2515 O O . LYS B 1 108 ? 0.121 -8.055 -26.969 1 90.94 108 LYS B O 1
ATOM 2520 N N . LEU B 1 109 ? 1.314 -7.59 -25.156 1 94.19 109 LEU B N 1
ATOM 2521 C CA . LEU B 1 109 ? 1.728 -8.984 -25.031 1 94.19 109 LEU B CA 1
ATOM 2522 C C . LEU B 1 109 ? 1.189 -9.609 -23.75 1 94.19 109 LEU B C 1
ATOM 2524 O O . LEU B 1 109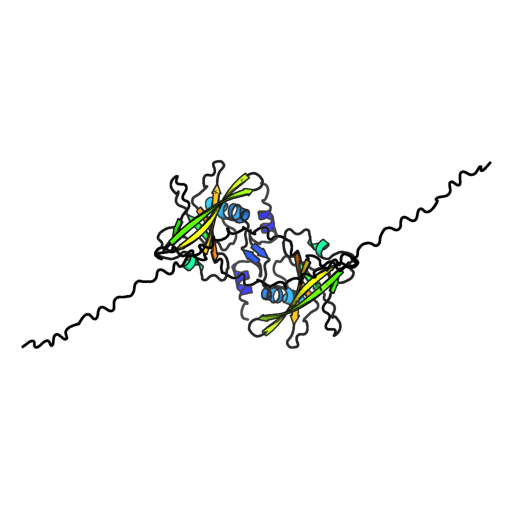 ? 1.328 -9.031 -22.672 1 94.19 109 LEU B O 1
ATOM 2528 N N . LYS B 1 110 ? 0.583 -10.672 -23.938 1 97 110 LYS B N 1
ATOM 2529 C CA . LYS B 1 110 ? 0.169 -11.445 -22.766 1 97 110 LYS B CA 1
ATOM 2530 C C . LYS B 1 110 ? 1.363 -12.133 -22.109 1 97 110 LYS B C 1
ATOM 2532 O O . LYS B 1 110 ? 2.08 -12.898 -22.766 1 97 110 LYS B O 1
ATOM 2537 N N . ILE B 1 111 ? 1.493 -11.883 -20.797 1 97.56 111 ILE B N 1
ATOM 2538 C CA . ILE B 1 111 ? 2.68 -12.453 -20.172 1 97.56 111 ILE B CA 1
ATOM 2539 C C . ILE B 1 111 ? 2.264 -13.445 -19.094 1 97.56 111 ILE B C 1
ATOM 2541 O O . ILE B 1 111 ? 3.088 -14.227 -18.609 1 97.56 111 ILE B O 1
ATOM 2545 N N . GLY B 1 112 ? 0.988 -13.359 -18.719 1 98 112 GLY B N 1
ATOM 2546 C CA . GLY B 1 112 ? 0.549 -14.273 -17.688 1 98 112 GLY B CA 1
ATOM 2547 C C . GLY B 1 112 ? -0.958 -14.305 -17.516 1 98 112 GLY B C 1
ATOM 2548 O O . GLY B 1 112 ? -1.688 -13.688 -18.297 1 98 112 GLY B O 1
ATOM 2549 N N . ASN B 1 113 ? -1.444 -15.141 -16.578 1 97.19 113 ASN B N 1
ATOM 2550 C CA . ASN B 1 113 ? -2.846 -15.25 -16.188 1 97.19 113 ASN B CA 1
ATOM 2551 C C . ASN B 1 113 ? -3.035 -15 -14.695 1 97.19 113 ASN B C 1
ATOM 2553 O O . ASN B 1 113 ? -2.191 -15.383 -13.891 1 97.19 113 ASN B O 1
ATOM 2557 N N . ARG B 1 114 ? -4.105 -14.391 -14.414 1 97.81 114 ARG B N 1
ATOM 2558 C CA . ARG B 1 114 ? -4.605 -14.273 -13.055 1 97.81 114 ARG B CA 1
ATOM 2559 C C . ARG B 1 114 ? -5.895 -15.062 -12.875 1 97.81 114 ARG B C 1
ATOM 2561 O O . ARG B 1 114 ? -6.891 -14.805 -13.555 1 97.81 114 ARG B O 1
ATOM 2568 N N . LYS B 1 115 ? -5.887 -15.961 -11.984 1 96.31 115 LYS B N 1
ATOM 2569 C CA . LYS B 1 115 ? -7.082 -16.75 -11.695 1 96.31 115 LYS B CA 1
ATOM 2570 C C . LYS B 1 115 ? -7.621 -16.438 -10.305 1 96.31 115 LYS B C 1
ATOM 2572 O O . LYS B 1 115 ? -6.852 -16.328 -9.344 1 96.31 115 LYS B O 1
ATOM 2577 N N . LEU B 1 116 ? -8.875 -16.297 -10.258 1 95.5 116 LEU B N 1
ATOM 2578 C CA . LEU B 1 116 ? -9.547 -16.016 -8.992 1 95.5 116 LEU B CA 1
ATOM 2579 C C . LEU B 1 116 ? -10.18 -17.266 -8.414 1 95.5 116 LEU B C 1
ATOM 2581 O O . LEU B 1 116 ? -10.852 -18.016 -9.133 1 95.5 116 LEU B O 1
ATOM 2585 N N . PHE B 1 117 ? -9.953 -17.438 -7.043 1 92.5 117 PHE B N 1
ATOM 2586 C CA . PHE B 1 117 ? -10.523 -18.578 -6.332 1 92.5 117 PHE B CA 1
ATOM 2587 C C . PHE B 1 117 ? -11.227 -18.125 -5.059 1 92.5 117 PHE B C 1
ATOM 2589 O O . PHE B 1 117 ? -10.812 -17.156 -4.434 1 92.5 117 PHE B O 1
ATOM 2596 N N . VAL B 1 118 ? -12.203 -18.891 -4.715 1 90.69 118 VAL B N 1
ATOM 2597 C CA . VAL B 1 118 ? -12.852 -18.766 -3.41 1 90.69 118 VAL B CA 1
ATOM 2598 C C . VAL B 1 118 ? -12.742 -20.094 -2.65 1 90.69 118 VAL B C 1
ATOM 2600 O O . VAL B 1 118 ? -12.961 -21.156 -3.221 1 90.69 118 VAL B O 1
ATOM 2603 N N . PHE B 1 119 ? -12.406 -20.016 -1.372 1 88.44 119 PHE B N 1
ATOM 2604 C CA . PHE B 1 119 ? -12.219 -21.25 -0.601 1 88.44 119 PHE B CA 1
ATOM 2605 C C . PHE B 1 119 ? -13.562 -21.812 -0.154 1 88.44 119 PHE B C 1
ATOM 2607 O O . PHE B 1 119 ? -14.414 -21.078 0.363 1 88.44 119 PHE B O 1
ATOM 2614 N N . GLN B 1 120 ? -13.711 -23.078 -0.403 1 85.94 120 GLN B N 1
ATOM 2615 C CA . GLN B 1 120 ? -14.891 -23.812 0.055 1 85.94 120 GLN B CA 1
ATOM 2616 C C . GLN B 1 120 ? -14.492 -24.969 0.982 1 85.94 120 GLN B C 1
ATOM 2618 O O . GLN B 1 120 ? -13.656 -25.797 0.626 1 85.94 120 GLN B O 1
ATOM 2623 N N . VAL B 1 121 ? -15.07 -25.016 2.193 1 77.44 121 VAL B N 1
ATOM 2624 C CA . VAL B 1 121 ? -14.758 -26.047 3.178 1 77.44 121 VAL B CA 1
ATOM 2625 C C . VAL B 1 121 ? -15.531 -27.312 2.859 1 77.44 121 VAL B C 1
ATOM 2627 O O . VAL B 1 121 ? -16.703 -27.266 2.477 1 77.44 121 VAL B O 1
ATOM 2630 N N . LYS B 1 122 ? -14.68 -28.422 2.885 1 71 122 LYS B N 1
ATOM 2631 C CA . LYS B 1 122 ? -15.273 -29.734 2.66 1 71 122 LYS B CA 1
ATOM 2632 C C . LYS B 1 122 ? -16.109 -30.188 3.863 1 71 122 LYS B C 1
ATOM 2634 O O . LYS B 1 122 ? -15.688 -30 5.008 1 71 122 LYS B O 1
ATOM 2639 N N . GLY B 1 123 ? -17.281 -30.797 3.807 1 61.34 123 GLY B N 1
ATOM 2640 C CA . GLY B 1 123 ? -18.125 -31.5 4.77 1 61.34 123 GLY B CA 1
ATOM 2641 C C . GLY B 1 123 ? -19.391 -30.734 5.125 1 61.34 123 GLY B C 1
ATOM 2642 O O . GLY B 1 123 ? -20.281 -31.266 5.777 1 61.34 123 GLY B O 1
ATOM 2643 N N . SER B 1 124 ? -19.312 -29.344 5.246 1 51.84 124 SER B N 1
ATOM 2644 C CA . SER B 1 124 ? -20.656 -28.891 5.562 1 51.84 124 SER B CA 1
ATOM 2645 C C . SER B 1 124 ? -21.609 -29.156 4.406 1 51.84 124 SER B C 1
ATOM 2647 O O . SER B 1 124 ? -21.188 -29.25 3.252 1 51.84 124 SER B O 1
ATOM 2649 N N . ASN B 1 125 ? -22.672 -29.906 4.617 1 51.97 125 ASN B N 1
ATOM 2650 C CA . ASN B 1 125 ? -23.719 -30.094 3.607 1 51.97 125 ASN B CA 1
ATOM 2651 C C . ASN B 1 125 ? -23.672 -28.984 2.549 1 51.97 125 ASN B C 1
ATOM 2653 O O . ASN B 1 125 ? -23.922 -29.234 1.372 1 51.97 125 ASN B O 1
ATOM 2657 N N . GLU B 1 126 ? -23.781 -27.703 2.895 1 52.53 126 GLU B N 1
ATOM 2658 C CA . GLU B 1 126 ? -23.75 -26.578 1.975 1 52.53 126 GLU B CA 1
ATOM 2659 C C . GLU B 1 126 ? -22.359 -25.938 1.923 1 52.53 126 GLU B C 1
ATOM 2661 O O . GLU B 1 126 ? -21.75 -25.672 2.963 1 52.53 126 GLU B O 1
ATOM 2666 N N . GLY B 1 127 ? -21.391 -26.516 1.157 1 53 127 GLY B N 1
ATOM 2667 C CA . GLY B 1 127 ? -20.094 -25.906 0.94 1 53 127 GLY B CA 1
ATOM 2668 C C . GLY B 1 127 ? -20.031 -24.453 1.397 1 53 127 GLY B C 1
ATOM 2669 O O . GLY B 1 127 ? -20.641 -23.578 0.778 1 53 127 GLY B O 1
ATOM 2670 N N . VAL B 1 128 ? -19.844 -24.281 2.656 1 58.38 128 VAL B N 1
ATOM 2671 C CA . VAL B 1 128 ? -19.797 -22.906 3.172 1 58.38 128 VAL B CA 1
ATOM 2672 C C . VAL B 1 128 ? -18.625 -22.156 2.531 1 58.38 128 VAL B C 1
ATOM 2674 O O . VAL B 1 128 ? -17.5 -22.641 2.541 1 58.38 128 VAL B O 1
ATOM 2677 N N . LYS B 1 129 ? -18.969 -21.266 1.594 1 61.62 129 LYS B N 1
ATOM 2678 C CA . LYS B 1 129 ? -18 -20.344 1.03 1 61.62 129 LYS B CA 1
ATOM 2679 C C . LYS B 1 129 ? -17.297 -19.547 2.127 1 61.62 129 LYS B C 1
ATOM 2681 O O . LYS B 1 129 ? -17.953 -19 3.018 1 61.62 129 LYS B O 1
ATOM 2686 N N . GLY B 1 130 ? -16.094 -19.844 2.162 1 69.19 130 GLY B N 1
ATOM 2687 C CA . GLY B 1 130 ? -15.312 -19.078 3.117 1 69.19 130 GLY B CA 1
ATOM 2688 C C . GLY B 1 130 ? -15.07 -17.641 2.684 1 69.19 130 GLY B C 1
ATOM 2689 O O . GLY B 1 130 ? -15.539 -17.234 1.619 1 69.19 130 GLY B O 1
ATOM 2690 N N . HIS B 1 131 ? -14.609 -16.859 3.523 1 79.5 131 HIS B N 1
ATOM 2691 C CA . HIS B 1 131 ? -14.273 -15.453 3.303 1 79.5 131 HIS B CA 1
ATOM 2692 C C . HIS B 1 131 ? -12.859 -15.305 2.75 1 79.5 131 HIS B C 1
ATOM 2694 O O . HIS B 1 131 ? -12.352 -14.188 2.627 1 79.5 131 HIS B O 1
ATOM 2700 N N . TRP B 1 132 ? -12.43 -16.5 2.291 1 84.56 132 TRP B N 1
ATOM 2701 C CA . TRP B 1 132 ? -11.055 -16.422 1.802 1 84.56 132 TRP B CA 1
ATOM 2702 C C . TRP B 1 132 ? -11.016 -16.422 0.277 1 84.56 132 TRP B C 1
ATOM 2704 O O . TRP B 1 132 ? -11.703 -17.219 -0.365 1 84.56 132 TRP B O 1
ATOM 2714 N N . ILE B 1 133 ? -10.203 -15.453 -0.271 1 90.19 133 ILE B N 1
ATOM 2715 C CA . ILE B 1 133 ? -10.031 -15.305 -1.711 1 90.19 133 ILE B CA 1
ATOM 2716 C C . ILE B 1 133 ? -8.555 -15.461 -2.074 1 90.19 133 ILE B C 1
ATOM 2718 O O . ILE B 1 133 ? -7.676 -15.016 -1.334 1 90.19 133 ILE B O 1
ATOM 2722 N N . MET B 1 134 ? -8.398 -16.078 -3.215 1 92.19 134 MET B N 1
ATOM 2723 C CA . MET B 1 134 ? -7.031 -16.25 -3.705 1 92.19 134 MET B CA 1
ATOM 2724 C C . MET B 1 134 ? -6.922 -15.82 -5.164 1 92.19 134 MET B C 1
ATOM 2726 O O . MET B 1 134 ? -7.789 -16.141 -5.977 1 92.19 134 MET B O 1
ATOM 2730 N N . HIS B 1 135 ? -5.906 -15.062 -5.473 1 96.06 135 HIS B N 1
ATOM 2731 C CA . HIS B 1 135 ? -5.438 -14.883 -6.844 1 96.06 135 HIS B CA 1
ATOM 2732 C C . HIS B 1 135 ? -4.188 -15.711 -7.113 1 96.06 135 HIS B C 1
ATOM 2734 O O . HIS B 1 135 ? -3.227 -15.656 -6.344 1 96.06 135 HIS B O 1
ATOM 2740 N N . GLU B 1 136 ? -4.301 -16.406 -8.125 1 96.44 136 GLU B N 1
ATOM 2741 C CA . GLU B 1 136 ? -3.156 -17.188 -8.594 1 96.44 136 GLU B CA 1
ATOM 2742 C C . GLU B 1 136 ? -2.57 -16.594 -9.875 1 96.44 136 GLU B C 1
ATOM 2744 O O . GLU B 1 136 ? -3.285 -16.406 -10.859 1 96.44 136 GLU B O 1
ATOM 2749 N N . PHE B 1 137 ? -1.271 -16.359 -9.867 1 97.88 137 PHE B N 1
ATOM 2750 C CA . PHE B 1 137 ? -0.566 -15.773 -11 1 97.88 137 PHE B CA 1
ATOM 2751 C C . PHE B 1 137 ? 0.369 -16.781 -11.641 1 97.88 137 PHE B C 1
ATOM 2753 O O . PHE B 1 137 ? 1.182 -17.422 -10.961 1 97.88 137 PHE B O 1
ATOM 2760 N N . SER B 1 138 ? 0.279 -16.906 -12.922 1 97.19 138 SER B N 1
ATOM 2761 C CA . SER B 1 138 ? 1.157 -17.797 -13.664 1 97.19 138 SER B CA 1
ATOM 2762 C C . SER B 1 138 ? 1.755 -17.094 -14.883 1 97.19 138 SER B C 1
ATOM 2764 O O . SER B 1 138 ? 1.097 -16.266 -15.516 1 97.19 138 SER B O 1
ATOM 2766 N N . LEU B 1 139 ? 2.955 -17.469 -15.164 1 97.38 139 LEU B N 1
ATOM 2767 C CA . LEU B 1 139 ? 3.584 -17.062 -16.406 1 97.38 139 LEU B CA 1
ATOM 2768 C C . LEU B 1 139 ? 3.162 -17.984 -17.562 1 97.38 139 LEU B C 1
ATOM 2770 O O . LEU B 1 139 ? 3.062 -19.188 -17.375 1 97.38 139 LEU B O 1
ATOM 2774 N N . VAL B 1 140 ? 2.949 -17.297 -18.719 1 96.25 140 VAL B N 1
ATOM 2775 C CA . VAL B 1 140 ? 2.559 -18.141 -19.844 1 96.25 140 VAL B CA 1
ATOM 2776 C C . VAL B 1 140 ? 3.383 -17.766 -21.062 1 96.25 140 VAL B C 1
ATOM 2778 O O . VAL B 1 140 ? 3.896 -16.641 -21.172 1 96.25 140 VAL B O 1
ATOM 2781 N N . ASP B 1 141 ? 3.549 -18.734 -22.016 1 95.5 141 ASP B N 1
ATOM 2782 C CA . ASP B 1 141 ? 4.234 -18.469 -23.266 1 95.5 141 ASP B CA 1
ATOM 2783 C C . ASP B 1 141 ? 3.248 -18.047 -24.359 1 95.5 141 ASP B C 1
ATOM 2785 O O . ASP B 1 141 ? 2.088 -17.75 -24.062 1 95.5 141 ASP B O 1
ATOM 2789 N N . GLU B 1 142 ? 3.65 -18 -25.562 1 93.88 142 GLU B N 1
ATOM 2790 C CA . GLU B 1 142 ? 2.846 -17.516 -26.688 1 93.88 142 GLU B CA 1
ATOM 2791 C C . GLU B 1 142 ? 1.638 -18.422 -26.922 1 93.88 142 GLU B C 1
ATOM 2793 O O . GLU B 1 142 ? 0.619 -17.984 -27.453 1 93.88 142 GLU B O 1
ATOM 2798 N N . GLU B 1 143 ? 1.694 -19.734 -26.516 1 93.31 143 GLU B N 1
ATOM 2799 C CA . GLU B 1 143 ? 0.605 -20.688 -26.688 1 93.31 143 GLU B CA 1
ATOM 2800 C C . GLU B 1 143 ? -0.269 -20.75 -25.438 1 93.31 143 GLU B C 1
ATOM 2802 O O . GLU B 1 143 ? -1.108 -21.641 -25.312 1 93.31 143 GLU B O 1
ATOM 2807 N N . ASP B 1 144 ? 0.005 -19.844 -24.453 1 92.31 144 ASP B N 1
ATOM 2808 C CA . ASP B 1 144 ? -0.75 -19.766 -23.203 1 92.31 144 ASP B CA 1
ATOM 2809 C C . ASP B 1 144 ? -0.441 -20.938 -22.297 1 92.31 144 ASP B C 1
ATOM 2811 O O . ASP B 1 144 ? -1.279 -21.344 -21.484 1 92.31 144 ASP B O 1
ATOM 2815 N N . LYS B 1 145 ? 0.719 -21.531 -22.531 1 92.06 145 LYS B N 1
ATOM 2816 C CA . LYS B 1 145 ? 1.167 -22.594 -21.641 1 92.06 145 LYS B CA 1
ATOM 2817 C C . LYS B 1 145 ? 1.983 -22.031 -20.484 1 92.06 145 LYS B C 1
ATOM 2819 O O . LYS B 1 145 ? 2.824 -21.156 -20.672 1 92.06 145 LYS B O 1
ATOM 2824 N N . GLN B 1 146 ? 1.751 -22.578 -19.328 1 94 146 GLN B N 1
ATOM 2825 C CA . GLN B 1 146 ? 2.434 -22.109 -18.125 1 94 146 GLN B CA 1
ATOM 2826 C C . GLN B 1 146 ? 3.939 -22.328 -18.234 1 94 146 GLN B C 1
ATOM 2828 O O . GLN B 1 146 ? 4.387 -23.406 -18.641 1 94 146 GLN B O 1
ATOM 2833 N N . ILE B 1 147 ? 4.668 -21.359 -17.859 1 94.81 147 ILE B N 1
ATOM 2834 C CA . ILE B 1 147 ? 6.125 -21.406 -17.812 1 94.81 147 ILE B CA 1
ATOM 2835 C C . ILE B 1 147 ? 6.59 -21.719 -16.391 1 94.81 147 ILE B C 1
ATOM 2837 O O . ILE B 1 147 ? 6.199 -21.047 -15.438 1 94.81 147 ILE B O 1
ATOM 2841 N N . GLY B 1 148 ? 7.434 -22.812 -16.25 1 94.06 148 GLY B N 1
ATOM 2842 C CA . GLY B 1 148 ? 7.98 -23.172 -14.953 1 94.06 148 GLY B CA 1
ATOM 2843 C C . GLY B 1 148 ? 6.996 -23.938 -14.086 1 94.06 148 GLY B C 1
ATOM 2844 O O . GLY B 1 148 ? 5.84 -24.125 -14.469 1 94.06 148 GLY B O 1
ATOM 2845 N N . ASP B 1 149 ? 7.418 -24.297 -12.852 1 93.31 149 ASP B N 1
ATOM 2846 C CA . ASP B 1 149 ? 6.621 -25.141 -11.977 1 93.31 149 ASP B CA 1
ATOM 2847 C C . ASP B 1 149 ? 5.945 -24.328 -10.883 1 93.31 149 ASP B C 1
ATOM 2849 O O . ASP B 1 149 ? 5.113 -24.844 -10.133 1 93.31 149 ASP B O 1
ATOM 2853 N N . TYR B 1 150 ? 6.336 -23.062 -10.844 1 96.19 150 TYR B N 1
ATOM 2854 C CA . TYR B 1 150 ? 5.832 -22.25 -9.75 1 96.19 150 TYR B CA 1
ATOM 2855 C C . TYR B 1 150 ? 4.695 -21.344 -10.219 1 96.19 150 TYR B C 1
ATOM 2857 O O . TYR B 1 150 ? 4.688 -20.891 -11.359 1 96.19 150 TYR B O 1
ATOM 2865 N N . VAL B 1 151 ? 3.764 -21.109 -9.367 1 97.06 151 VAL B N 1
ATOM 2866 C CA . VAL B 1 151 ? 2.809 -20.016 -9.43 1 97.06 151 VAL B CA 1
ATOM 2867 C C . VAL B 1 151 ? 2.936 -19.141 -8.188 1 97.06 151 VAL B C 1
ATOM 2869 O O . VAL B 1 151 ? 3.553 -19.547 -7.195 1 97.06 151 VAL B O 1
ATOM 2872 N N . LEU B 1 152 ? 2.488 -17.953 -8.289 1 97.38 152 LEU B N 1
ATOM 2873 C CA . LEU B 1 152 ? 2.445 -17.016 -7.164 1 97.38 152 LEU B CA 1
ATOM 2874 C C . LEU B 1 152 ? 1.007 -16.734 -6.742 1 97.38 152 LEU B C 1
ATOM 2876 O O . LEU B 1 152 ? 0.158 -16.438 -7.582 1 97.38 152 LEU B O 1
ATOM 2880 N N . CYS B 1 153 ? 0.779 -16.891 -5.488 1 94.88 153 CYS B N 1
ATOM 2881 C CA . CYS B 1 153 ? -0.585 -16.719 -5 1 94.88 153 CYS B CA 1
ATOM 2882 C C . CYS B 1 153 ? -0.666 -15.586 -3.992 1 94.88 153 CYS B C 1
ATOM 2884 O O . CYS B 1 153 ? 0.238 -15.406 -3.172 1 94.88 153 CYS B O 1
ATOM 2886 N N . SER B 1 154 ? -1.649 -14.867 -4.086 1 93.5 154 SER B N 1
ATOM 2887 C CA . SER B 1 154 ? -2.039 -13.922 -3.045 1 93.5 154 SER B CA 1
ATOM 2888 C C . SER B 1 154 ? -3.338 -14.352 -2.369 1 93.5 154 SER B C 1
ATOM 2890 O O . SER B 1 154 ? -4.336 -14.617 -3.041 1 93.5 154 SER B O 1
ATOM 2892 N N . ILE B 1 155 ? -3.35 -14.383 -1.091 1 89.75 155 ILE B N 1
ATOM 2893 C CA . ILE B 1 155 ? -4.484 -14.891 -0.324 1 89.75 155 ILE B CA 1
ATOM 2894 C C . ILE B 1 155 ? -4.926 -13.836 0.692 1 89.75 155 ILE B C 1
ATOM 2896 O O . ILE B 1 155 ? -4.098 -13.266 1.401 1 89.75 155 ILE B O 1
ATOM 2900 N N . ARG B 1 156 ? -6.195 -13.586 0.727 1 86.69 156 ARG B N 1
ATOM 2901 C CA . ARG B 1 156 ? -6.703 -12.617 1.691 1 86.69 156 ARG B CA 1
ATOM 2902 C C . ARG B 1 156 ? -8.094 -13.008 2.178 1 86.69 156 ARG B C 1
ATOM 2904 O O . ARG B 1 156 ? -8.812 -13.742 1.498 1 86.69 156 ARG B O 1
ATOM 2911 N N . ASN B 1 157 ? -8.398 -12.453 3.375 1 81.88 157 ASN B N 1
ATOM 2912 C CA . ASN B 1 157 ? -9.742 -12.57 3.92 1 81.88 157 ASN B CA 1
ATOM 2913 C C . ASN B 1 157 ? -10.625 -11.398 3.504 1 81.88 157 ASN B C 1
ATOM 2915 O O . ASN B 1 157 ? -10.273 -10.242 3.74 1 81.88 157 ASN B O 1
ATOM 2919 N N . LYS B 1 158 ? -11.656 -11.609 2.822 1 75.56 158 LYS B N 1
ATOM 2920 C CA . LYS B 1 158 ? -12.531 -10.57 2.299 1 75.56 158 LYS B CA 1
ATOM 2921 C C . LYS B 1 158 ? -13.086 -9.703 3.426 1 75.56 158 LYS B C 1
ATOM 2923 O O . LYS B 1 158 ? -13.422 -8.539 3.211 1 75.56 158 LYS B O 1
ATOM 2928 N N . ASN B 1 159 ? -13.328 -10.25 4.562 1 66.19 159 ASN B N 1
ATOM 2929 C CA . ASN B 1 159 ? -13.906 -9.516 5.68 1 66.19 159 ASN B CA 1
ATOM 2930 C C . ASN B 1 159 ? -12.844 -8.719 6.434 1 66.19 159 ASN B C 1
ATOM 2932 O O . ASN B 1 159 ? -13.164 -7.961 7.352 1 66.19 159 ASN B O 1
ATOM 2936 N N . ALA B 1 160 ? -11.734 -8.953 6.047 1 58.62 160 ALA B N 1
ATOM 2937 C CA . ALA B 1 160 ? -10.711 -8.195 6.766 1 58.62 160 ALA B CA 1
ATOM 2938 C C . ALA B 1 160 ? -10.844 -6.699 6.492 1 58.62 160 ALA B C 1
ATOM 2940 O O . ALA B 1 160 ? -10.82 -6.27 5.336 1 58.62 160 ALA B O 1
ATOM 2941 N N . LYS B 1 161 ? -11.852 -6.18 7.293 1 50.81 161 LYS B N 1
ATOM 2942 C CA . LYS B 1 161 ? -12.141 -4.75 7.27 1 50.81 161 LYS B CA 1
ATOM 2943 C C . LYS B 1 161 ? -10.875 -3.938 7.016 1 50.81 161 LYS B C 1
ATOM 2945 O O . LYS B 1 161 ? -9.859 -4.133 7.688 1 50.81 161 LYS B O 1
ATOM 2950 N N . ALA B 1 162 ? -10.688 -3.506 5.75 1 48.16 162 ALA B N 1
ATOM 2951 C CA . ALA B 1 162 ? -9.664 -2.463 5.723 1 48.16 162 ALA B CA 1
ATOM 2952 C C . ALA B 1 162 ? -9.789 -1.542 6.934 1 48.16 162 ALA B C 1
ATOM 2954 O O . ALA B 1 162 ? -10.844 -0.935 7.152 1 48.16 162 ALA B O 1
ATOM 2955 N N . ASP B 1 163 ? -9.352 -1.795 7.973 1 40.72 163 ASP B N 1
ATOM 2956 C CA . ASP B 1 163 ? -9.422 -0.903 9.125 1 40.72 163 ASP B CA 1
ATOM 2957 C C . ASP B 1 163 ? -9.445 0.56 8.688 1 40.72 163 ASP B C 1
ATOM 2959 O O . ASP B 1 163 ? -9.719 1.449 9.492 1 40.72 163 ASP B O 1
ATOM 2963 N N . THR B 1 164 ? -8.867 0.87 7.562 1 39.38 164 THR B N 1
ATOM 2964 C CA . THR B 1 164 ? -8.766 2.311 7.355 1 39.38 164 THR B CA 1
ATOM 2965 C C . THR B 1 164 ? -10.055 2.857 6.75 1 39.38 164 THR B C 1
ATOM 2967 O O . THR B 1 164 ? -10.023 3.623 5.785 1 39.38 164 THR B O 1
ATOM 2970 N N . GLU B 1 165 ? -11.148 2.229 6.684 1 36.78 165 GLU B N 1
ATOM 2971 C CA . GLU B 1 165 ? -12.281 2.949 6.109 1 36.78 165 GLU B CA 1
ATOM 2972 C C . GLU B 1 165 ? -12.5 4.281 6.816 1 36.78 165 GLU B C 1
ATOM 2974 O O . GLU B 1 165 ? -13.055 4.324 7.914 1 36.78 165 GLU B O 1
ATOM 2979 N N . GLU B 1 166 ? -11.633 5.125 6.801 1 37.66 166 GLU B N 1
ATOM 2980 C CA . GLU B 1 166 ? -12.125 6.445 7.188 1 37.66 166 GLU B CA 1
ATOM 2981 C C . GLU B 1 166 ? -13.43 6.777 6.473 1 37.66 166 GLU B C 1
ATOM 2983 O O . GLU B 1 166 ? -13.492 6.77 5.242 1 37.66 166 GLU B O 1
ATOM 2988 N N . GLU B 1 167 ? -14.516 6.48 7.039 1 36.72 167 GLU B N 1
ATOM 2989 C CA . GLU B 1 167 ? -15.789 7.043 6.598 1 36.72 167 GLU B CA 1
ATOM 2990 C C . GLU B 1 167 ? -15.617 8.477 6.109 1 36.72 167 GLU B C 1
ATOM 2992 O O . GLU B 1 167 ? -15.266 9.367 6.891 1 36.72 167 GLU B O 1
ATOM 2997 N N . GLU B 1 168 ? -15.086 8.68 4.973 1 41.38 168 GLU B N 1
ATOM 2998 C CA . GLU B 1 168 ? -15.258 10.039 4.488 1 41.38 168 GLU B CA 1
ATOM 2999 C C . GLU B 1 168 ? -16.656 10.562 4.797 1 41.38 168 GLU B C 1
ATOM 3001 O O . GLU B 1 168 ? -17.625 9.812 4.746 1 41.38 168 GLU B O 1
ATOM 3006 N N . PRO B 1 169 ? -16.812 11.5 5.629 1 38.19 169 PRO B N 1
ATOM 3007 C CA . PRO B 1 169 ? -18.172 11.992 5.824 1 38.19 169 PRO B CA 1
ATOM 3008 C C . PRO B 1 169 ? -18.984 12.016 4.527 1 38.19 169 PRO B C 1
ATOM 3010 O O . PRO B 1 169 ? -18.406 12.172 3.445 1 38.19 169 PRO B O 1
ATOM 3013 N N . PRO B 1 170 ? -20.141 11.438 4.574 1 32.78 170 PRO B N 1
ATOM 3014 C CA . PRO B 1 170 ? -21 11.609 3.402 1 32.78 170 PRO B CA 1
ATOM 3015 C C . PRO B 1 170 ? -21.016 13.047 2.887 1 32.78 170 PRO B C 1
ATOM 3017 O O . PRO B 1 170 ? -20.984 13.992 3.68 1 32.78 170 PRO B O 1
ATOM 3020 N N . MET B 1 171 ? -20.359 13.352 1.88 1 32.69 171 MET B N 1
ATOM 3021 C CA . MET B 1 171 ? -20.656 14.641 1.264 1 32.69 171 MET B CA 1
ATOM 3022 C C . MET B 1 171 ? -22.156 14.945 1.334 1 32.69 171 MET B C 1
ATOM 3024 O O . MET B 1 171 ? -22.969 14.125 0.923 1 32.69 171 MET B O 1
ATOM 3028 N N . LYS B 1 172 ? -22.578 15.664 2.34 1 29 172 LYS B N 1
ATOM 3029 C CA . LYS B 1 172 ? -23.953 16.141 2.127 1 29 172 LYS B CA 1
ATOM 3030 C C . LYS B 1 172 ? -24.203 16.438 0.655 1 29 172 LYS B C 1
ATOM 3032 O O . LYS B 1 172 ? -23.422 17.172 0.026 1 29 172 LYS B O 1
ATOM 3037 N N . LYS B 1 173 ? -24.875 15.648 0.042 1 28.36 173 LYS B N 1
ATOM 3038 C CA . LYS B 1 173 ? -25.5 16.031 -1.214 1 28.36 173 LYS B CA 1
ATOM 3039 C C . LYS B 1 173 ? -26.141 17.422 -1.104 1 28.36 173 LYS B C 1
ATOM 3041 O O . LYS B 1 173 ? -27.156 17.594 -0.423 1 28.36 173 LYS B O 1
ATOM 3046 N N . MET B 1 174 ? -25.422 18.469 -0.912 1 23.06 174 MET B N 1
ATOM 3047 C CA . MET B 1 174 ? -26.219 19.656 -1.158 1 23.06 174 MET B CA 1
ATOM 3048 C C . MET B 1 174 ? -27.047 19.516 -2.436 1 23.06 174 MET B C 1
ATOM 3050 O O . MET B 1 174 ? -26.484 19.344 -3.521 1 23.06 174 MET B O 1
ATOM 3054 N N . ARG B 1 175 ? -28.141 18.891 -2.324 1 24.16 175 ARG B N 1
ATOM 3055 C CA . ARG B 1 175 ? -29.172 19.094 -3.34 1 24.16 175 ARG B CA 1
ATOM 3056 C C . ARG B 1 175 ? -29.297 20.578 -3.703 1 24.16 175 ARG B C 1
ATOM 3058 O O . ARG B 1 175 ? -29.672 21.391 -2.865 1 24.16 175 ARG B O 1
ATOM 3065 N N . TYR B 1 176 ? -28.312 21.078 -4.578 1 23.11 176 TYR B N 1
ATOM 3066 C CA . TYR B 1 176 ? -28.703 22.312 -5.254 1 23.11 176 TYR B CA 1
ATOM 3067 C C . TYR B 1 176 ? -30.156 22.25 -5.707 1 23.11 176 TYR B C 1
ATOM 3069 O O . TYR B 1 176 ? -30.531 21.344 -6.473 1 23.11 176 TYR B O 1
ATOM 3077 N N . ASN B 1 177 ? -30.984 22.422 -4.789 1 23.64 177 ASN B N 1
ATOM 3078 C CA . ASN B 1 177 ? -32.312 22.75 -5.281 1 23.64 177 ASN B CA 1
ATOM 3079 C C . ASN B 1 177 ? -32.25 23.75 -6.43 1 23.64 177 ASN B C 1
ATOM 3081 O O . ASN B 1 177 ? -31.906 24.906 -6.23 1 23.64 177 ASN B O 1
ATOM 3085 N N . SER B 1 178 ? -31.641 23.266 -7.531 1 26.38 178 SER B N 1
ATOM 3086 C CA . SER B 1 178 ? -31.938 24.016 -8.75 1 26.38 178 SER B CA 1
ATOM 3087 C C . SER B 1 178 ? -33.375 24.484 -8.773 1 26.38 178 SER B C 1
ATOM 3089 O O . SER B 1 178 ? -34.281 23.703 -9.047 1 26.38 178 SER B O 1
ATOM 3091 N N . GLU B 1 179 ? -33.781 25.156 -7.719 1 25.27 179 GLU B N 1
ATOM 3092 C CA . GLU B 1 179 ? -35.031 25.844 -8.008 1 25.27 179 GLU B CA 1
ATOM 3093 C C . GLU B 1 179 ? -35.031 26.453 -9.406 1 25.27 179 GLU B C 1
ATOM 3095 O O . GLU B 1 179 ? -34.031 27.062 -9.82 1 25.27 179 GLU B O 1
ATOM 3100 N N . ASP B 1 180 ? -35.719 25.797 -10.273 1 27.78 180 ASP B N 1
ATOM 3101 C CA . ASP B 1 180 ? -36.156 26.125 -11.625 1 27.78 180 ASP B CA 1
ATOM 3102 C C . ASP B 1 180 ? -36.438 27.609 -11.781 1 27.78 180 ASP B C 1
ATOM 3104 O O . ASP B 1 180 ? -37.5 28.094 -11.375 1 27.78 180 ASP B O 1
ATOM 3108 N N . HIS B 1 181 ? -35.562 28.484 -11.141 1 27.23 181 HIS B N 1
ATOM 3109 C CA . HIS B 1 181 ? -35.969 29.844 -11.477 1 27.23 181 HIS B CA 1
ATOM 3110 C C . HIS B 1 181 ? -36.188 30 -12.969 1 27.23 181 HIS B C 1
ATOM 3112 O O . HIS B 1 181 ? -35.375 29.609 -13.781 1 27.23 181 HIS B O 1
ATOM 3118 N N . ASN B 1 182 ? -37.438 29.891 -13.391 1 27.61 182 ASN B N 1
ATOM 3119 C CA . ASN B 1 182 ? -38.031 30.172 -14.695 1 27.61 182 ASN B CA 1
ATOM 3120 C C . ASN B 1 182 ? -37.406 31.406 -15.336 1 27.61 182 ASN B C 1
ATOM 3122 O O . ASN B 1 182 ? -37.406 32.5 -14.734 1 27.61 182 ASN B O 1
ATOM 3126 N N . PRO B 1 183 ? -36.25 31.219 -16.016 1 28.98 183 PRO B N 1
ATOM 3127 C CA . PRO B 1 183 ? -35.625 32.406 -16.641 1 28.98 183 PRO B CA 1
ATOM 3128 C C . PRO B 1 183 ? -36.688 33.375 -17.172 1 28.98 183 PRO B C 1
ATOM 3130 O O . PRO B 1 183 ? -37.719 32.969 -17.688 1 28.98 183 PRO B O 1
ATOM 3133 N N . PRO B 1 184 ? -36.875 34.5 -16.5 1 27.83 184 PRO B N 1
ATOM 3134 C CA . PRO B 1 184 ? -37.906 35.406 -16.984 1 27.83 184 PRO B CA 1
ATOM 3135 C C . PRO B 1 184 ? -37.906 35.531 -18.516 1 27.83 184 PRO B C 1
ATOM 3137 O O . PRO B 1 184 ? -36.906 35.25 -19.156 1 27.83 184 PRO B O 1
ATOM 3140 N N . GLU B 1 185 ? -39.031 35.531 -19.203 1 27.31 185 GLU B N 1
ATOM 3141 C CA . GLU B 1 185 ? -39.406 35.656 -20.594 1 27.31 185 GLU B CA 1
ATOM 3142 C C . GLU B 1 185 ? -38.625 36.719 -21.312 1 27.31 185 GLU B C 1
ATOM 3144 O O . GLU B 1 185 ? -38.469 37.844 -20.781 1 27.31 185 GLU B O 1
ATOM 3149 N N . PRO B 1 186 ? -37.5 36.281 -22.031 1 28.7 186 PRO B N 1
ATOM 3150 C CA . PRO B 1 186 ? -36.719 37.25 -22.797 1 28.7 186 PRO B CA 1
ATOM 3151 C C . PRO B 1 186 ? -37.562 38.312 -23.469 1 28.7 186 PRO B C 1
ATOM 3153 O O . PRO B 1 186 ? -38.5 38 -24.172 1 28.7 186 PRO B O 1
ATOM 3156 N N . THR B 1 187 ? -38 39.344 -22.688 1 24.77 187 THR B N 1
ATOM 3157 C CA . THR B 1 187 ? -38.781 40.406 -23.328 1 24.77 187 THR B CA 1
ATOM 3158 C C . THR B 1 187 ? -38.094 40.875 -24.609 1 24.77 187 THR B C 1
ATOM 3160 O O . THR B 1 187 ? -36.875 41.062 -24.641 1 24.77 187 THR B O 1
ATOM 3163 N N . SER B 1 188 ? -38.625 40.562 -25.797 1 23.53 188 SER B N 1
ATOM 3164 C CA . SER B 1 188 ? -38.406 40.844 -27.203 1 23.53 188 SER B CA 1
ATOM 3165 C C . SER B 1 188 ? -38.156 42.312 -27.469 1 23.53 188 SER B C 1
ATOM 3167 O O . SER B 1 188 ? -39.094 43.062 -27.75 1 23.53 188 SER B O 1
ATOM 3169 N N . SER B 1 189 ? -37.562 43.062 -26.516 1 21.02 189 SER B N 1
ATOM 3170 C CA . SER B 1 189 ? -37.75 44.469 -26.969 1 21.02 189 SER B CA 1
ATOM 3171 C C . SER B 1 189 ? -37.031 44.688 -28.297 1 21.02 189 SER B C 1
ATOM 3173 O O . SER B 1 189 ? -35.875 44.312 -28.469 1 21.02 189 SER B O 1
ATOM 3175 N N . ALA B 1 190 ? -37.781 44.812 -29.359 1 25.02 190 ALA B N 1
ATOM 3176 C CA . ALA B 1 190 ? -37.688 45.188 -30.766 1 25.02 190 ALA B CA 1
ATOM 3177 C C . ALA B 1 190 ? -36.875 46.469 -30.922 1 25.02 190 ALA B C 1
ATOM 3179 O O . ALA B 1 190 ? -37.406 47.562 -30.625 1 25.02 190 ALA B O 1
ATOM 3180 N N . SER B 1 191 ? -35.688 46.688 -30.156 1 21.92 191 SER B N 1
ATOM 3181 C CA . SER B 1 191 ? -35.219 48.031 -30.328 1 21.92 191 SER B CA 1
ATOM 3182 C C . SER B 1 191 ? -34.938 48.344 -31.797 1 21.92 191 SER B C 1
ATOM 3184 O O . SER B 1 191 ? -34.344 47.531 -32.5 1 21.92 191 SER B O 1
ATOM 3186 N N . PRO B 1 192 ? -35.562 49.375 -32.406 1 24.56 192 PRO B N 1
ATOM 3187 C CA . PRO B 1 192 ? -35.625 49.938 -33.75 1 24.56 192 PRO B CA 1
ATOM 3188 C C . PRO B 1 192 ? -34.25 50.438 -34.219 1 24.56 192 PRO B C 1
ATOM 3190 O O . PRO B 1 192 ? -33.656 51.312 -33.594 1 24.56 192 PRO B O 1
ATOM 3193 N N . LEU B 1 193 ? -33.25 49.594 -34.375 1 22.55 193 LEU B N 1
ATOM 3194 C CA . LEU B 1 193 ? -32 50.062 -34.938 1 22.55 193 LEU B CA 1
ATOM 3195 C C . LEU B 1 193 ? -32.25 50.938 -36.188 1 22.55 193 LEU B C 1
ATOM 3197 O O . LEU B 1 193 ? -32.781 50.438 -37.188 1 22.55 193 LEU B O 1
ATOM 3201 N N . GLN B 1 194 ? -32.562 52.156 -36.031 1 21.89 194 GLN B N 1
ATOM 3202 C CA . GLN B 1 194 ? -32.719 53.219 -37.031 1 21.89 194 GLN B CA 1
ATOM 3203 C C . GLN B 1 194 ? -31.516 53.219 -37.969 1 21.89 194 GLN B C 1
ATOM 3205 O O . GLN B 1 194 ? -30.375 53.031 -37.562 1 21.89 194 GLN B O 1
ATOM 3210 N N . THR B 1 195 ? -31.734 53.031 -39.281 1 23.88 195 THR B N 1
ATOM 3211 C CA . THR B 1 195 ? -31.125 52.969 -40.625 1 23.88 195 THR B CA 1
ATOM 3212 C C . THR B 1 195 ? -30.375 54.25 -40.938 1 23.88 195 THR B C 1
ATOM 3214 O O . THR B 1 195 ? -30.984 55.25 -41.312 1 23.88 195 THR B O 1
ATOM 3217 N N . LEU B 1 196 ? -29.516 54.812 -39.969 1 22.56 196 LEU B N 1
ATOM 3218 C CA . LEU B 1 196 ? -29 56.125 -40.344 1 22.56 196 LEU B CA 1
ATOM 3219 C C . LEU B 1 196 ? -28.141 56.031 -41.594 1 22.56 196 LEU B C 1
ATOM 3221 O O . LEU B 1 196 ? -27.047 55.469 -41.562 1 22.56 196 LEU B O 1
ATOM 3225 N N . LEU B 1 197 ? -28.672 55.75 -42.781 1 23.86 197 LEU B N 1
ATOM 3226 C CA . LEU B 1 197 ? -28.062 55.75 -44.094 1 23.86 197 LEU B CA 1
ATOM 3227 C C . LEU B 1 197 ? -27.453 57.094 -44.438 1 23.86 197 LEU B C 1
ATOM 3229 O O . LEU B 1 197 ? -26.875 57.281 -45.5 1 23.86 197 LEU B O 1
ATOM 3233 N N . SER B 1 198 ? -27.5 58.219 -43.5 1 25.36 198 SER B N 1
ATOM 3234 C CA . SER B 1 198 ? -27.484 59.469 -44.25 1 25.36 198 SER B CA 1
ATOM 3235 C C . SER B 1 198 ? -26.203 59.594 -45.094 1 25.36 198 SER B C 1
ATOM 3237 O O . SER B 1 198 ? -25.203 58.938 -44.812 1 25.36 198 SER B O 1
ATOM 3239 N N . ASP B 1 199 ? -26.156 60.625 -46 1 27.77 199 ASP B N 1
ATOM 3240 C CA . ASP B 1 199 ? -25.703 61.344 -47.219 1 27.77 199 ASP B CA 1
ATOM 3241 C C . ASP B 1 199 ? -24.344 62 -46.969 1 27.77 199 ASP B C 1
ATOM 3243 O O . ASP B 1 199 ? -23.875 62.781 -47.812 1 27.77 199 ASP B O 1
ATOM 3247 N N . TRP B 1 200 ? -23.422 61.625 -46.031 1 26.83 200 TRP B N 1
ATOM 3248 C CA . TRP B 1 200 ? -22.375 62.656 -4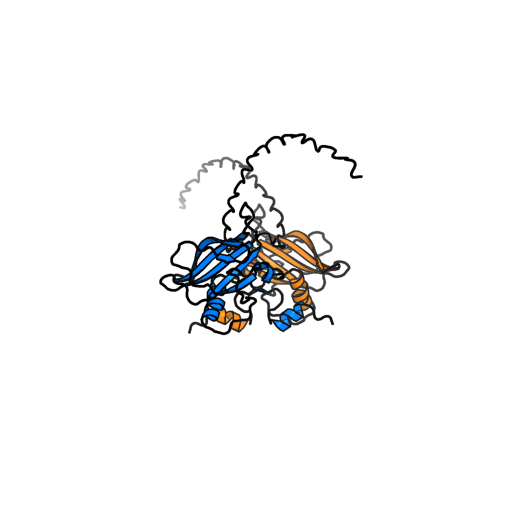5.938 1 26.83 200 TRP B CA 1
ATOM 3249 C C . TRP B 1 200 ? -21.656 62.812 -47.281 1 26.83 200 TRP B C 1
ATOM 3251 O O . TRP B 1 200 ? -21.078 61.875 -47.781 1 26.83 200 TRP B O 1
ATOM 3261 N N . SER B 1 201 ? -22.188 63.844 -48.062 1 24.69 201 SER B N 1
ATOM 3262 C CA . SER B 1 201 ? -21.531 64.688 -49.062 1 24.69 201 SER B CA 1
ATOM 3263 C C . SER B 1 201 ? -20.266 65.312 -48.469 1 24.69 201 SER B C 1
ATOM 3265 O O . SER B 1 201 ? -20.234 65.75 -47.312 1 24.69 201 SER B O 1
#

Organism: Gossypium schwendimanii (NCBI:txid34291)

Sequence (402 aa):
MEFDSYDYEFLMTGIPPGYRFEPTDIELLQDYLLKKVNGEPLPYNIISECEIYGNQGKEPWKIFIETSTQTFYVFTKLKKKGKGKNIDRVAGCGTWKGQRTDPIMDEKLKIGNRKLFVFQVKGSNEGVKGHWIMHEFSLVDEEDKQIGDYVLCSIRNKNAKADTEEEEPPMKKMRYNSEDHNPPEPTSSASPLQTLLSDWSMEFDSYDYEFLMTGIPPGYRFEPTDIELLQDYLLKKVNGEPLPYNIISECEIYGNQGKEPWKIFIETSTQTFYVFTKLKKKGKGKNIDRVAGCGTWKGQRTDPIMDEKLKIGNRKLFVFQVKGSNEGVKGHWIMHEFSLVDEEDKQIGDYVLCSIRNKNAKADTEEEEPPMKKMRYNSEDHNPPEPTSSASPLQTLLSDWS

Foldseek 3Di:
DPCPPQNVCCVVQVDHPPDDDDDDLCCCVPQPVVCVQVVHDHRRDQEAEDAFFDAPLDHSCVVVVPDPDQKHKYKHFDDDDDPDPFPWTHGHQWIFGWDDKDFDDDDPDTFKIWTKTWIFGPPDPPRPTFQKMKIKIFTADPVRHGRGGIIMMMMGGNPPPPVPPPVPPPPPPPPPPPPPPVPPDPPPPPPPPDPPPPPVD/DPCPPQNVCCVVQVDHPPDDDDDDLCCCVPQPVVCVQVVHDHRRDQEAEDAFFDAPLDHSCVVVVVDPDQKHKYKHFDDDDPPDPFPWTHGHQWIFGWDDKDFDDDVPDTFKIKTKTWTFGPPDPPRPTFQKMKIKIFTADPVRHGRGGIIMMMMGGNPPPPVPPPVPDPPPPPPPPPPPPPPPDPPPPPPPPDPCVDDPD

InterPro domains:
  IPR003441 NAC domain [PF02365] (16-139)
  IPR003441 NAC domain [PS51005] (15-158)
  IPR036093 NAC domain superfamily [G3DSA:2.170.150.80] (24-163)
  IPR036093 NAC domain superfamily [SSF101941] (6-158)

Radius of gyration: 31.05 Å; Cα contacts (8 Å, |Δi|>4): 627; chains: 2; bounding box: 62×130×91 Å